Protein AF-X8CVF3-F1 (afdb_monomer_lite)

Foldseek 3Di:
DWLPQDVVLVLQLCLLVLLLLLLLQFQKDQAAAPVRQHGDIWSHPQLNQAQEQEEQDQPHNDHQFHDDFDFLFPSNTDGDGDGRRTDDFDQQLSVLLVPLLSVLSVVCSVCVVVVVHDRNQSAFPDRSVSSRQLGRDLLQPRWGAHPVGDTDTSLRSLVVSLVSSVSVCVVDDHDVSNVCSSVSSVVQSVCSVPPNCVCLQRGNRNVLVVVLVVCCVVVVDTSNDVVSNVSSVLCPPPDCVGHPVSVCVVVVSHDDPDDPVVVVCCVQAFDQQWCSNVVSVCCVPPVVQWPDDDSFWTWGHPPDPDIDIDTRNGTGCNGNVNVVVVVCVVVVVVVVVVPDPPPPDDDDDDDDDDDDDDDDDDDPDDDDDDPDDDDDDDDDDDDDDDDDDDDDDDDDDDDDDDDDDDDDDDDDDDDDDDDDDDDDDDDDDDDDDDDDDDDDDDDDDDDDDDD

InterPro domains:
  IPR004347 Pup ligase/deamidase [PF03136] (1-298)
  IPR004347 Pup ligase/deamidase [PTHR42307] (1-324)
  IPR022366 Pup deamidase [TIGR03688] (1-325)

Organism: NCBI:txid1299331

Secondary structure (DSSP, 8-state):
-BSSS-HHHHHHHHHHHHHHTHHHH---EEEETTT--EEEEES-SSGGGEEEEEES-SSSSEEEEE-----SS-TTTB---B--SSPP--SHHHHHHHHHHHHHHHHHHHTGGGGT---GGG-BSSHHHHHHHHHT-TTS--EEEBTTS-EEEHHHHHHHHHHHHHHHHTTSS--HHHHHHHHHHHHHHHHHHH-TTGGGGT-HHHHHHHHHHHHHHHHT--TT-HHHHHHHHHHT---TTT-HHHHHHTTT-S--SS-HHHHHHHHH---TTSHHHHHHHHHHHHGGGEEEE-SSEEEE--SSSS-EEEE--STTTTSHHHHHHHHHHHHHHHHHHHS-GGGS------------------------PPPP-PPPPP-------------PPPP--------------------------------------------------------

Sequence (451 aa):
MSRQTPFSAIIAGLTPFLVSRQVVTGSGRVGIGPSGDEPGFQLSQRSDYIEVEVGLETTLKRGIINTRDEPHADADRYRRLHVIIGDANLAETSTYLKLGTTSLVLDLIEEGPAHGIDLSDLALARPVHAVHAISRDPSLRAAVALADGRELTGLALQRVYLDRVAKLVDSRDPDPRAADIVETWAHVLDQLERDPMECAELLDWPAKLRLLEGFRQRENLSWSAPRLHLVDLQYSDVRLDKGLYNRLVARGSMKRLVSEHQVLEAVDSPPTDTRAYFRGECLRRFGADIAAASWDSVIFDLGGDSLVRIPTLEPLRAAKRTWERCWTRCTARRNWSNNSPASRRFGRGTSGLTGRVGKTNGRRGWTIERPFNKPRQRRRRRWLRSRPSVAAVAVTRTTSPAARPRAKSAGRSWPRRLTICSTRLMTFSRRTPRTSCGHTSKRAASDLAVL

pLDDT: mean 77.24, std 30.45, range [21.36, 98.88]

Radius of gyration: 35.7 Å; chains: 1; bounding box: 74×94×132 Å

Structure (mmCIF, N/CA/C/O backbone):
data_AF-X8CVF3-F1
#
_entry.id   AF-X8CVF3-F1
#
loop_
_atom_site.group_PDB
_atom_site.id
_atom_site.type_symbol
_atom_site.label_atom_id
_atom_site.label_alt_id
_atom_site.label_comp_id
_atom_site.label_asym_id
_atom_site.label_entity_id
_atom_site.label_seq_id
_atom_site.pdbx_PDB_ins_code
_atom_site.Cartn_x
_atom_site.Cartn_y
_atom_site.Cartn_z
_atom_site.occupancy
_atom_site.B_iso_or_equiv
_atom_site.auth_seq_id
_atom_site.auth_comp_id
_atom_site.auth_asym_id
_atom_site.auth_atom_id
_atom_site.pdbx_PDB_model_num
ATOM 1 N N . MET A 1 1 ? 2.777 9.695 -12.186 1.00 92.19 1 MET A N 1
ATOM 2 C CA . MET A 1 1 ? 3.671 10.692 -11.564 1.00 92.19 1 MET A CA 1
ATOM 3 C C . MET A 1 1 ? 4.509 11.387 -12.628 1.00 92.19 1 MET A C 1
ATOM 5 O O . MET A 1 1 ? 5.612 10.944 -12.970 1.00 92.19 1 MET A O 1
ATOM 9 N N . SER A 1 2 ? 3.954 12.470 -13.163 1.00 94.12 2 SER A N 1
ATOM 10 C CA . SER A 1 2 ? 4.645 13.452 -13.998 1.00 94.12 2 SER A CA 1
ATOM 11 C C . SER A 1 2 ? 5.754 14.157 -13.206 1.00 94.12 2 SER A C 1
ATOM 13 O O . SER A 1 2 ? 5.739 14.200 -11.973 1.00 94.12 2 SER A O 1
ATOM 15 N N . ARG A 1 3 ? 6.735 14.741 -13.902 1.00 94.38 3 ARG A N 1
ATOM 16 C CA . ARG A 1 3 ? 7.694 15.664 -13.273 1.00 94.38 3 ARG A CA 1
ATOM 17 C C . ARG A 1 3 ? 7.066 17.013 -12.909 1.00 94.38 3 ARG A C 1
ATOM 19 O O . ARG A 1 3 ? 7.565 17.675 -12.003 1.00 94.38 3 ARG A O 1
ATOM 26 N N . GLN A 1 4 ? 5.996 17.393 -13.609 1.00 95.56 4 GLN A N 1
ATOM 27 C CA . GLN A 1 4 ? 5.319 18.689 -13.483 1.00 95.56 4 GLN A CA 1
ATOM 28 C C . GLN A 1 4 ? 4.503 18.811 -12.186 1.00 95.56 4 GLN A C 1
ATOM 30 O O . GLN A 1 4 ? 4.324 19.915 -11.680 1.00 95.56 4 GLN A O 1
ATOM 35 N N . THR A 1 5 ? 4.055 17.685 -11.627 1.00 96.19 5 THR A N 1
ATOM 36 C CA . THR A 1 5 ? 3.242 17.610 -10.406 1.00 96.19 5 THR A CA 1
ATOM 37 C C . THR A 1 5 ? 4.000 18.185 -9.201 1.00 96.19 5 THR A C 1
ATOM 39 O O . THR A 1 5 ? 5.049 17.640 -8.826 1.00 96.19 5 THR A O 1
ATOM 42 N N . PRO A 1 6 ? 3.510 19.272 -8.569 1.00 95.62 6 PRO A N 1
ATOM 43 C CA . PRO A 1 6 ? 4.202 19.912 -7.455 1.00 95.62 6 PRO A CA 1
ATOM 44 C C . PRO A 1 6 ? 4.354 18.966 -6.263 1.00 95.62 6 PRO A C 1
ATOM 46 O O . PRO A 1 6 ? 3.380 18.399 -5.773 1.00 95.62 6 PRO A O 1
ATOM 49 N N . PHE A 1 7 ? 5.573 18.824 -5.736 1.00 95.56 7 PHE A N 1
ATOM 50 C CA . PHE A 1 7 ? 5.826 17.900 -4.621 1.00 95.56 7 PHE A CA 1
ATOM 51 C C . PHE A 1 7 ? 5.080 18.298 -3.330 1.00 95.56 7 PHE A C 1
ATOM 53 O O . PHE A 1 7 ? 4.770 17.439 -2.512 1.00 95.56 7 PHE A O 1
ATOM 60 N N . SER A 1 8 ? 4.722 19.576 -3.176 1.00 96.12 8 SER A N 1
ATOM 61 C CA . SER A 1 8 ? 3.827 20.068 -2.120 1.00 96.12 8 SER A CA 1
ATOM 62 C C . SER A 1 8 ? 2.408 19.498 -2.223 1.00 96.12 8 SER A C 1
ATOM 64 O O . SER A 1 8 ? 1.854 19.101 -1.202 1.00 96.12 8 SER A O 1
ATOM 66 N N . ALA A 1 9 ? 1.844 19.391 -3.432 1.00 96.38 9 ALA A N 1
ATOM 67 C CA . ALA A 1 9 ? 0.540 18.764 -3.656 1.00 96.38 9 ALA A CA 1
ATOM 68 C C . ALA A 1 9 ? 0.585 17.258 -3.347 1.00 96.38 9 ALA A C 1
ATOM 70 O O . ALA A 1 9 ? -0.350 16.723 -2.758 1.00 96.38 9 ALA A O 1
ATOM 71 N N . ILE A 1 10 ? 1.710 16.595 -3.650 1.00 96.56 10 ILE A N 1
ATOM 72 C CA . ILE A 1 10 ? 1.941 15.194 -3.266 1.00 96.56 10 ILE A CA 1
ATOM 73 C C . ILE A 1 10 ? 1.968 15.044 -1.739 1.00 96.56 10 ILE A C 1
ATOM 75 O O . ILE A 1 10 ? 1.309 14.151 -1.221 1.00 96.56 10 ILE A O 1
ATOM 79 N N . ILE A 1 11 ? 2.673 15.911 -1.002 1.00 97.19 11 ILE A N 1
ATOM 80 C CA . ILE A 1 11 ? 2.675 15.861 0.472 1.00 97.19 11 ILE A CA 1
ATOM 81 C C . ILE A 1 11 ? 1.259 16.087 1.023 1.00 97.19 11 ILE A C 1
ATOM 83 O O . ILE A 1 11 ? 0.765 15.258 1.783 1.00 97.19 11 ILE A O 1
ATOM 87 N N . ALA A 1 12 ? 0.589 17.168 0.610 1.00 96.50 12 ALA A N 1
ATOM 88 C CA . ALA A 1 12 ? -0.725 17.540 1.133 1.00 96.50 12 ALA A CA 1
ATOM 89 C C . ALA A 1 12 ? -1.803 16.484 0.833 1.00 96.50 12 ALA A C 1
ATOM 91 O O . ALA A 1 12 ? -2.503 16.043 1.741 1.00 96.50 12 ALA A O 1
ATOM 92 N N . GLY A 1 13 ? -1.908 16.041 -0.423 1.00 97.31 13 GLY A N 1
ATOM 93 C CA . GLY A 1 13 ? -2.938 15.097 -0.849 1.00 97.31 13 GLY A CA 1
ATOM 94 C C . GLY A 1 13 ? -2.682 13.650 -0.425 1.00 97.31 13 GLY A C 1
ATOM 95 O O . GLY A 1 13 ? -3.642 12.908 -0.226 1.00 97.31 13 GLY A O 1
ATOM 96 N N . LEU A 1 14 ? -1.419 13.229 -0.267 1.00 98.06 14 LEU A N 1
ATOM 97 C CA . LEU A 1 14 ? -1.074 11.823 -0.018 1.00 98.06 14 LEU A CA 1
ATOM 98 C C . LEU A 1 14 ? -0.807 11.495 1.459 1.00 98.06 14 LEU A C 1
ATOM 100 O O . LEU A 1 14 ? -0.996 10.343 1.852 1.00 98.06 14 LEU A O 1
ATOM 104 N N . THR A 1 15 ? -0.398 12.461 2.292 1.00 98.69 15 THR A N 1
ATOM 105 C CA . THR A 1 15 ? -0.160 12.219 3.728 1.00 98.69 15 THR A CA 1
ATOM 106 C C . THR A 1 15 ? -1.414 11.690 4.448 1.00 98.69 15 THR A C 1
ATOM 108 O O . THR A 1 15 ? -1.315 10.613 5.042 1.00 98.69 15 THR A O 1
ATOM 111 N N . PRO A 1 16 ? -2.603 12.331 4.383 1.00 98.69 16 PRO A N 1
ATOM 112 C CA . PRO A 1 16 ? -3.784 11.857 5.117 1.00 98.69 16 PRO A CA 1
ATOM 113 C C . PRO A 1 16 ? -4.285 10.497 4.618 1.00 98.69 16 PRO A C 1
ATOM 115 O O . PRO A 1 16 ? -4.683 9.640 5.414 1.00 98.69 16 PRO A O 1
ATOM 118 N N . PHE A 1 17 ? -4.180 10.255 3.310 1.00 98.88 17 PHE A N 1
ATOM 119 C CA . PHE A 1 17 ? -4.440 8.953 2.705 1.00 98.88 17 PHE A CA 1
ATOM 120 C C . PHE A 1 17 ? -3.503 7.869 3.251 1.00 98.88 17 PHE A C 1
ATOM 122 O O . PHE A 1 17 ? -3.977 6.862 3.765 1.00 98.88 17 PHE A O 1
ATOM 129 N N . LEU A 1 18 ? -2.179 8.058 3.202 1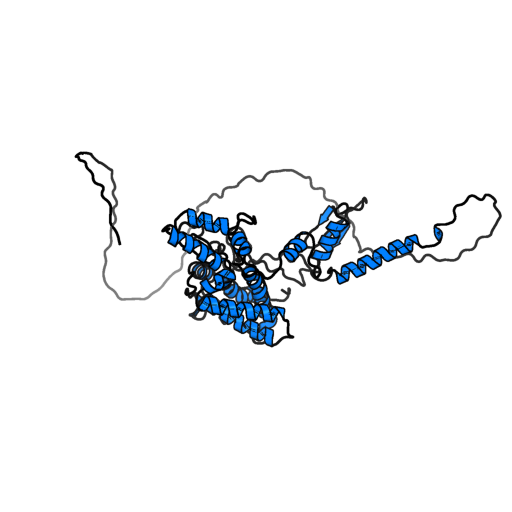.00 98.81 18 LEU A N 1
ATOM 130 C CA . LEU A 1 18 ? -1.218 7.043 3.662 1.00 98.81 18 LEU A CA 1
ATOM 131 C C . LEU A 1 18 ? -1.317 6.756 5.164 1.00 98.81 18 LEU A C 1
ATOM 133 O O . LEU A 1 18 ? -1.110 5.614 5.574 1.00 98.81 18 LEU A O 1
ATOM 137 N N . VAL A 1 19 ? -1.654 7.768 5.965 1.00 98.75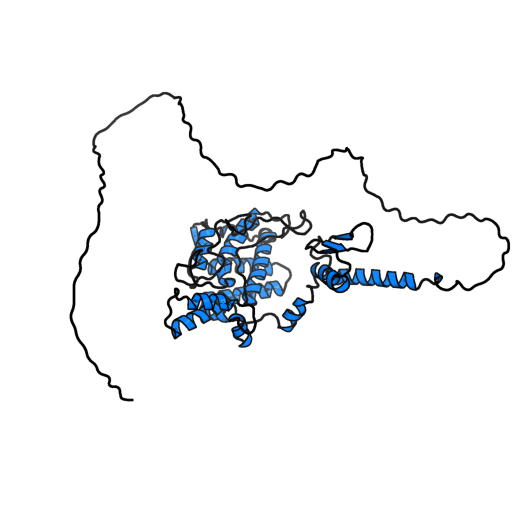 19 VAL A N 1
ATOM 138 C CA . VAL A 1 19 ? -1.904 7.645 7.408 1.00 98.75 19 VAL A CA 1
ATOM 139 C C . VAL A 1 19 ? -3.127 6.769 7.704 1.00 98.75 19 VAL A C 1
ATOM 141 O O . VAL A 1 19 ? -3.100 5.972 8.643 1.00 98.75 19 VAL A O 1
ATOM 144 N N . SER A 1 20 ? -4.190 6.893 6.904 1.00 98.81 20 SER A N 1
ATOM 145 C CA . SER A 1 20 ? -5.460 6.184 7.111 1.00 98.81 20 SER A CA 1
ATOM 146 C C . SER A 1 20 ? -5.536 4.822 6.407 1.00 98.81 20 SER A C 1
ATOM 148 O O . SER A 1 20 ? -6.120 3.892 6.959 1.00 98.81 20 SER A O 1
ATOM 150 N N . ARG A 1 21 ? -4.875 4.640 5.252 1.00 98.62 21 ARG A N 1
ATOM 151 C CA . ARG A 1 21 ? -4.921 3.415 4.419 1.00 98.62 21 ARG A CA 1
ATOM 152 C C . ARG A 1 21 ? -4.532 2.131 5.162 1.00 98.62 21 ARG A C 1
ATOM 154 O O . ARG A 1 21 ? -4.910 1.042 4.740 1.00 98.62 21 ARG A O 1
ATOM 161 N N . GLN A 1 22 ? -3.821 2.222 6.288 1.00 98.69 22 GLN A N 1
ATOM 162 C CA . GLN A 1 22 ? -3.508 1.066 7.138 1.00 98.69 22 GLN A CA 1
ATOM 163 C C . GLN A 1 22 ? -4.744 0.308 7.665 1.00 98.69 22 GLN A C 1
ATOM 165 O O . GLN A 1 22 ? -4.618 -0.886 7.919 1.00 98.69 22 GLN A O 1
ATOM 170 N N . VAL A 1 23 ? -5.937 0.924 7.731 1.00 98.81 23 VAL A N 1
ATOM 171 C CA . VAL A 1 23 ? -7.187 0.193 8.050 1.00 98.81 23 VAL A CA 1
ATOM 172 C C . VAL A 1 23 ? -7.545 -0.856 6.989 1.00 98.81 23 VAL A C 1
ATOM 174 O O . VAL A 1 23 ? -8.101 -1.898 7.319 1.00 98.81 23 VAL A O 1
ATOM 177 N N . VAL A 1 24 ? -7.145 -0.635 5.731 1.00 98.75 24 VAL A N 1
ATOM 178 C CA . VAL A 1 24 ? -7.314 -1.577 4.610 1.00 98.75 24 VAL A CA 1
ATOM 179 C C . VAL A 1 24 ? -6.050 -2.421 4.385 1.00 98.75 24 VAL A C 1
ATOM 181 O O . VAL A 1 24 ? -6.127 -3.611 4.092 1.00 98.75 24 VAL A O 1
ATOM 184 N N . THR A 1 25 ? -4.860 -1.819 4.493 1.00 98.62 25 THR A N 1
ATOM 185 C CA . THR A 1 25 ? -3.603 -2.432 4.013 1.00 98.62 25 THR A CA 1
ATOM 186 C C . THR A 1 25 ? -2.650 -2.893 5.116 1.00 98.62 25 THR A C 1
ATOM 188 O O . THR A 1 25 ? -1.525 -3.284 4.813 1.00 98.62 25 THR A O 1
ATOM 191 N N . GLY A 1 26 ? -3.048 -2.808 6.384 1.00 98.69 26 GLY A N 1
ATOM 192 C CA . GLY A 1 26 ? -2.262 -3.305 7.512 1.00 98.69 26 GLY A CA 1
ATOM 193 C C . GLY A 1 26 ? -2.071 -4.826 7.473 1.00 98.69 26 GLY A C 1
ATOM 194 O O . GLY A 1 26 ? -2.960 -5.559 7.037 1.00 98.69 26 GLY A O 1
ATOM 195 N N . SER A 1 27 ? -0.908 -5.304 7.918 1.00 98.50 27 SER A N 1
ATOM 196 C CA . SER A 1 27 ? -0.580 -6.737 8.004 1.00 98.50 27 SER A CA 1
ATOM 197 C C . SER A 1 27 ? -0.814 -7.353 9.388 1.00 98.50 27 SER A C 1
ATOM 199 O O . SER A 1 27 ? -0.724 -8.571 9.546 1.00 98.50 27 SER A O 1
ATOM 201 N N . GLY A 1 28 ? -1.120 -6.530 10.392 1.00 98.56 28 GLY A N 1
ATOM 202 C CA . GLY A 1 28 ? -1.278 -6.922 11.788 1.00 98.56 28 GLY A CA 1
ATOM 203 C C . GLY A 1 28 ? 0.055 -7.142 12.511 1.00 98.56 28 GLY A C 1
ATOM 204 O O . GLY A 1 28 ? 0.986 -7.727 11.951 1.00 98.56 28 GLY A O 1
ATOM 205 N N . ARG A 1 29 ? 0.143 -6.718 13.774 1.00 98.62 29 ARG A N 1
ATOM 206 C CA . ARG A 1 29 ? 1.309 -6.929 14.649 1.00 98.62 29 ARG A CA 1
ATOM 207 C C . ARG A 1 29 ? 0.885 -7.166 16.095 1.00 98.62 29 ARG A C 1
ATOM 209 O O . ARG A 1 29 ? 0.036 -6.439 16.604 1.00 98.62 29 ARG A O 1
ATOM 216 N N . VAL A 1 30 ? 1.525 -8.120 16.767 1.00 98.56 30 VAL A N 1
ATOM 217 C CA . VAL A 1 30 ? 1.449 -8.307 18.223 1.00 98.56 30 VAL A CA 1
ATOM 218 C C . VAL A 1 30 ? 2.568 -7.516 18.903 1.00 98.56 30 VAL A C 1
ATOM 220 O O . VAL A 1 30 ? 3.740 -7.622 18.530 1.00 98.56 30 VAL A O 1
ATOM 223 N N . GLY A 1 31 ? 2.201 -6.737 19.919 1.00 98.06 31 GLY A N 1
ATOM 224 C CA . GLY A 1 31 ? 3.084 -5.803 20.612 1.00 98.06 31 GLY A CA 1
ATOM 225 C C . GLY A 1 31 ? 2.980 -4.373 20.072 1.00 98.06 31 GLY A C 1
ATOM 226 O O . GLY A 1 31 ? 2.941 -4.130 18.860 1.00 98.06 31 GLY A O 1
ATOM 227 N N . ILE A 1 32 ? 2.945 -3.417 20.996 1.00 98.19 32 ILE A N 1
ATOM 228 C CA . ILE A 1 32 ? 2.812 -1.981 20.745 1.00 98.19 32 ILE A CA 1
ATOM 229 C C . ILE A 1 32 ? 4.138 -1.265 21.064 1.00 98.19 32 ILE A C 1
ATOM 231 O O . ILE A 1 32 ? 4.925 -1.697 21.910 1.00 98.19 32 ILE A O 1
ATOM 235 N N . GLY A 1 33 ? 4.421 -0.183 20.339 1.00 96.38 33 GLY A N 1
ATOM 236 C CA . GLY A 1 33 ? 5.667 0.575 20.418 1.00 96.38 33 GLY A CA 1
ATOM 237 C C . GLY A 1 33 ? 6.796 -0.010 19.550 1.00 96.38 33 GLY A C 1
ATOM 238 O O . GLY A 1 33 ? 6.682 -1.127 19.036 1.00 96.38 33 GLY A O 1
ATOM 239 N N . PRO A 1 34 ? 7.918 0.715 19.367 1.0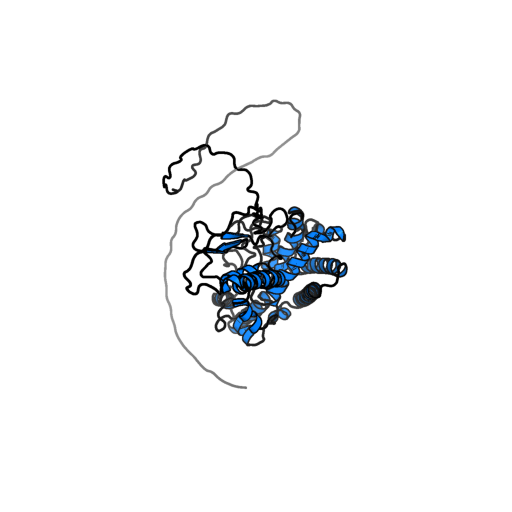0 94.38 34 PRO A N 1
ATOM 240 C CA . PRO A 1 34 ? 9.003 0.295 18.471 1.00 94.38 34 PRO A CA 1
ATOM 241 C C . PRO A 1 34 ? 9.677 -1.027 18.873 1.00 94.38 34 PRO A C 1
ATOM 243 O O . PRO A 1 34 ? 10.127 -1.778 18.010 1.00 94.38 34 PRO A O 1
ATOM 246 N N . SER A 1 35 ? 9.736 -1.335 20.169 1.00 94.75 35 SER A N 1
ATOM 247 C CA . SER A 1 35 ? 10.197 -2.627 20.694 1.00 94.75 35 SER A CA 1
ATOM 248 C C . SER A 1 35 ? 9.106 -3.702 20.648 1.00 94.75 35 SER A C 1
ATOM 250 O O . SER A 1 35 ? 9.391 -4.845 20.304 1.00 94.75 35 SER A O 1
ATOM 252 N N . GLY A 1 36 ? 7.848 -3.326 20.906 1.00 94.44 36 GLY A N 1
ATOM 253 C CA . GLY A 1 36 ? 6.715 -4.252 21.013 1.00 94.44 36 GLY A CA 1
ATOM 254 C C . GLY A 1 36 ? 6.428 -4.736 22.439 1.00 94.44 36 GLY A C 1
ATOM 255 O O . GLY A 1 36 ? 5.656 -5.676 22.594 1.00 94.44 36 GLY A O 1
ATOM 256 N N . ASP A 1 37 ? 7.040 -4.119 23.458 1.00 91.81 37 ASP A N 1
ATOM 257 C CA . ASP A 1 37 ? 6.921 -4.538 24.865 1.00 91.81 37 ASP A CA 1
ATOM 258 C C . ASP A 1 37 ? 5.531 -4.261 25.472 1.00 91.81 37 ASP A C 1
ATOM 260 O O . ASP A 1 37 ? 5.131 -4.910 26.439 1.00 91.81 37 ASP A O 1
ATOM 264 N N . GLU A 1 38 ? 4.792 -3.282 24.937 1.00 97.31 38 GLU A N 1
ATOM 265 C CA . GLU A 1 38 ? 3.451 -2.929 25.413 1.00 97.31 38 GLU A CA 1
ATOM 266 C C . GLU A 1 38 ? 2.420 -3.956 24.883 1.00 97.31 38 GLU A C 1
ATOM 268 O O . GLU A 1 38 ? 2.317 -4.138 23.664 1.00 97.31 38 GLU A O 1
ATOM 273 N N . PRO A 1 39 ? 1.654 -4.661 25.746 1.00 97.62 39 PRO A N 1
ATOM 274 C CA . PRO A 1 39 ? 0.801 -5.763 25.301 1.00 97.62 39 PRO A CA 1
ATOM 275 C C . PRO A 1 39 ? -0.428 -5.291 24.515 1.00 97.62 39 PRO A C 1
ATOM 277 O O . PRO A 1 39 ? -1.335 -4.676 25.070 1.00 97.62 39 PRO A O 1
ATOM 280 N N . GLY A 1 40 ? -0.514 -5.668 23.241 1.00 98.06 40 GLY A N 1
ATOM 281 C CA . GLY A 1 40 ? -1.687 -5.416 22.407 1.00 98.06 40 GLY A CA 1
ATOM 282 C C . GLY A 1 40 ? -1.552 -5.997 21.003 1.00 98.06 40 GLY A C 1
ATOM 283 O O . GLY A 1 40 ? -0.576 -6.683 20.691 1.00 98.06 40 GLY A O 1
ATOM 284 N N . PHE A 1 41 ? -2.525 -5.681 20.153 1.00 98.69 41 PHE A N 1
ATOM 285 C CA . PHE A 1 41 ? -2.477 -5.914 18.713 1.00 98.69 41 PHE A CA 1
ATOM 286 C C . PHE A 1 41 ? -2.731 -4.596 17.979 1.00 98.69 41 PHE A C 1
ATOM 288 O O . PHE A 1 41 ? -3.562 -3.802 18.414 1.00 98.69 41 PHE A O 1
ATOM 295 N N . GLN A 1 42 ? -2.031 -4.377 16.869 1.00 98.69 42 GLN A N 1
ATOM 296 C CA . GLN A 1 42 ? -2.179 -3.191 16.027 1.00 98.69 42 GLN A CA 1
ATOM 297 C C . GLN A 1 42 ? -2.268 -3.552 14.542 1.00 98.69 42 GLN A C 1
ATOM 299 O O . GLN A 1 42 ? -1.767 -4.592 14.114 1.00 98.69 42 GLN A O 1
ATOM 304 N N . LEU A 1 43 ? -2.877 -2.667 13.753 1.00 98.81 43 LEU A N 1
ATOM 305 C CA . LEU A 1 43 ? -3.138 -2.849 12.323 1.00 98.81 43 LEU A CA 1
ATOM 306 C C . LEU A 1 43 ? -1.858 -3.004 11.492 1.00 98.81 43 LEU A C 1
ATOM 308 O O . LEU A 1 43 ? -1.831 -3.778 10.537 1.00 98.81 43 LEU A O 1
ATOM 312 N N . SER A 1 44 ? -0.806 -2.255 11.830 1.00 98.56 44 SER A N 1
ATOM 313 C CA . SER A 1 44 ? 0.369 -2.056 10.979 1.00 98.56 44 SER A CA 1
ATOM 314 C C . SER A 1 44 ? 1.666 -2.476 11.668 1.00 98.56 44 SER A C 1
ATOM 316 O O . SER A 1 44 ? 1.929 -2.119 12.818 1.00 98.56 44 SER A O 1
ATOM 318 N N . GLN A 1 45 ? 2.522 -3.199 10.944 1.00 98.12 45 GLN A N 1
ATOM 319 C CA . GLN A 1 45 ? 3.884 -3.510 11.386 1.00 98.12 45 GLN A CA 1
ATOM 320 C C . GLN A 1 45 ? 4.823 -2.306 11.256 1.00 98.12 45 GLN A C 1
ATOM 322 O O . GLN A 1 45 ? 5.816 -2.217 11.978 1.00 98.12 45 GLN A O 1
ATOM 327 N N . ARG A 1 46 ? 4.545 -1.381 10.332 1.00 97.69 46 ARG A N 1
ATOM 328 C CA . ARG A 1 46 ? 5.428 -0.247 10.017 1.00 97.69 46 ARG A CA 1
ATOM 329 C C . ARG A 1 46 ? 5.159 1.007 10.843 1.00 97.69 46 ARG A C 1
ATOM 331 O O . ARG A 1 46 ? 6.071 1.823 10.973 1.00 97.69 46 ARG A O 1
ATOM 338 N N . SER A 1 47 ? 3.955 1.161 11.392 1.00 97.88 47 SER A N 1
ATOM 339 C CA . SER A 1 47 ? 3.469 2.439 11.930 1.00 97.88 47 SER A CA 1
ATOM 340 C C . SER A 1 47 ? 4.303 2.985 13.091 1.00 97.88 47 SER A C 1
ATOM 342 O O . SER A 1 47 ? 4.746 4.122 12.993 1.00 97.88 47 SER A O 1
ATOM 344 N N . ASP A 1 48 ? 4.620 2.186 14.119 1.00 98.00 48 ASP A N 1
ATOM 345 C CA . ASP A 1 48 ? 5.460 2.611 15.265 1.00 98.00 48 ASP A CA 1
ATOM 346 C C . ASP A 1 48 ? 6.910 3.006 14.901 1.00 98.00 48 ASP A C 1
ATOM 348 O O . ASP A 1 48 ? 7.662 3.471 15.756 1.00 98.00 48 ASP A O 1
ATOM 352 N N . TYR A 1 49 ? 7.332 2.803 13.649 1.00 97.06 49 TYR A N 1
ATOM 353 C CA . TYR A 1 49 ? 8.668 3.151 13.159 1.00 97.06 49 TYR A CA 1
ATOM 354 C C . TYR A 1 49 ? 8.695 4.436 12.317 1.00 97.06 49 TYR A C 1
ATOM 356 O O . TYR A 1 49 ? 9.729 4.721 11.701 1.00 97.06 49 TYR A O 1
ATOM 364 N N . ILE A 1 50 ? 7.579 5.172 12.256 1.00 97.75 50 ILE A N 1
ATOM 365 C CA . ILE A 1 50 ? 7.445 6.470 11.588 1.00 97.75 50 ILE A CA 1
ATOM 366 C C . ILE A 1 50 ? 7.696 7.589 12.605 1.00 97.75 50 ILE A C 1
ATOM 368 O O . ILE A 1 50 ? 7.092 7.644 13.670 1.00 97.75 50 ILE A O 1
ATOM 372 N N . GLU A 1 51 ? 8.612 8.495 12.273 1.00 96.69 51 GLU A N 1
ATOM 373 C CA . GLU A 1 51 ? 9.130 9.502 13.212 1.00 96.69 51 GLU A CA 1
ATOM 374 C C . GLU A 1 51 ? 8.880 10.937 12.730 1.00 96.69 51 GLU A C 1
ATOM 376 O O . GLU A 1 51 ? 8.820 11.863 13.538 1.00 96.69 51 GLU A O 1
ATOM 381 N N . VAL A 1 52 ? 8.747 11.136 11.414 1.00 97.12 52 VAL A N 1
ATOM 382 C CA . VAL A 1 52 ? 8.561 12.449 10.780 1.00 97.12 52 VAL A CA 1
ATOM 383 C C . VAL A 1 52 ? 7.509 12.368 9.675 1.00 97.12 52 VAL A C 1
ATOM 385 O O . VAL A 1 52 ? 7.176 11.293 9.182 1.00 97.12 52 VAL A O 1
ATOM 388 N N . GLU A 1 53 ? 6.980 13.513 9.253 1.00 95.81 53 GLU A N 1
ATOM 389 C CA . GLU A 1 53 ? 6.039 13.567 8.132 1.00 95.81 53 GLU A CA 1
ATOM 390 C C . GLU A 1 53 ? 6.754 13.365 6.785 1.00 95.81 53 GLU A C 1
ATOM 392 O O . GLU A 1 53 ? 6.379 12.499 5.996 1.00 95.81 53 GLU A O 1
ATOM 397 N N . VAL A 1 54 ? 7.841 14.107 6.555 1.00 96.00 54 VAL A N 1
ATOM 398 C CA . VAL A 1 54 ? 8.613 14.096 5.305 1.00 96.00 54 VAL A CA 1
ATOM 399 C C . VAL A 1 54 ? 10.090 13.852 5.620 1.00 96.00 54 VAL A C 1
ATOM 401 O O . VAL A 1 54 ? 10.662 14.539 6.464 1.00 96.00 54 VAL A O 1
ATOM 404 N N . GLY A 1 55 ? 10.730 12.894 4.943 1.00 92.12 55 GLY A N 1
ATOM 405 C CA . GLY A 1 55 ? 12.142 12.566 5.184 1.00 92.12 55 GLY A CA 1
ATOM 406 C C . GLY A 1 55 ? 12.815 11.814 4.034 1.00 92.12 55 GLY A C 1
ATOM 407 O O . GLY A 1 55 ? 12.157 11.139 3.252 1.00 92.12 55 GLY A O 1
ATOM 408 N N . LEU A 1 56 ? 14.143 11.915 3.918 1.00 90.62 56 LEU A N 1
ATOM 409 C CA . LEU A 1 56 ? 14.915 11.183 2.898 1.00 90.62 56 LEU A CA 1
ATOM 410 C C . LEU A 1 56 ? 15.312 9.770 3.361 1.00 90.62 56 LEU A C 1
ATOM 412 O O . LEU A 1 56 ? 15.471 8.856 2.548 1.00 90.62 56 LEU A O 1
ATOM 416 N N . GLU A 1 57 ? 15.469 9.585 4.670 1.00 88.81 57 GLU A N 1
ATOM 417 C CA . GLU A 1 57 ? 15.962 8.353 5.282 1.00 88.81 57 GLU A CA 1
ATOM 418 C C . GLU A 1 57 ? 14.906 7.230 5.297 1.00 88.81 57 GLU A C 1
ATOM 420 O O . GLU A 1 57 ? 13.695 7.464 5.284 1.00 88.81 57 GLU A O 1
ATOM 425 N N . THR A 1 58 ? 15.382 5.980 5.296 1.00 83.31 58 THR A N 1
ATOM 426 C CA . THR A 1 58 ? 14.544 4.762 5.284 1.00 83.31 58 THR A CA 1
ATOM 427 C C . THR A 1 58 ? 14.828 3.819 6.465 1.00 83.31 58 THR A C 1
ATOM 429 O O . THR A 1 58 ? 14.030 2.923 6.761 1.00 83.31 58 THR A O 1
ATOM 432 N N . THR A 1 59 ? 15.946 4.027 7.166 1.00 80.44 59 THR A N 1
ATOM 433 C CA . THR A 1 59 ? 16.462 3.200 8.273 1.00 80.44 59 THR A CA 1
ATOM 434 C C . THR A 1 59 ? 16.349 3.867 9.647 1.00 80.44 59 THR A C 1
ATOM 436 O O . THR A 1 59 ? 16.245 3.161 10.646 1.00 80.44 59 THR A O 1
ATOM 439 N N . LEU A 1 60 ? 16.325 5.198 9.686 1.00 82.81 60 LEU A N 1
ATOM 440 C CA . LEU A 1 60 ? 16.114 6.071 10.846 1.00 82.81 60 LEU A CA 1
ATOM 441 C C . LEU A 1 60 ? 15.188 7.214 10.398 1.00 82.81 60 LEU A C 1
ATOM 443 O O . LEU A 1 60 ? 15.047 7.417 9.189 1.00 82.81 60 LEU A O 1
ATOM 447 N N . LYS A 1 61 ? 14.569 7.951 11.330 1.00 87.62 61 LYS A N 1
ATOM 448 C CA . LYS A 1 61 ? 13.776 9.167 11.060 1.00 87.62 61 LYS A CA 1
ATOM 449 C C . LYS A 1 61 ? 12.806 9.010 9.887 1.00 87.62 61 LYS A C 1
ATOM 451 O O . LYS A 1 61 ? 12.778 9.828 8.966 1.00 87.62 61 LYS A O 1
ATOM 456 N N . ARG A 1 62 ? 12.059 7.902 9.871 1.00 94.31 62 ARG A N 1
ATOM 457 C CA . ARG A 1 62 ? 11.281 7.516 8.685 1.00 94.31 62 ARG A CA 1
ATOM 458 C C . ARG A 1 62 ? 10.121 8.480 8.470 1.00 94.31 62 ARG A C 1
ATOM 460 O O . ARG A 1 62 ? 9.347 8.730 9.394 1.00 94.31 62 ARG A O 1
ATOM 467 N N . GLY A 1 63 ? 10.022 8.985 7.243 1.00 95.62 63 GLY A N 1
ATOM 468 C CA . GLY A 1 63 ? 8.917 9.818 6.781 1.00 95.62 63 GLY A CA 1
ATOM 469 C C . GLY A 1 63 ? 7.682 9.005 6.392 1.00 95.62 63 GLY A C 1
ATOM 470 O O . GLY A 1 63 ? 7.810 7.887 5.887 1.00 95.62 63 GLY A O 1
ATOM 471 N N . ILE A 1 64 ? 6.500 9.608 6.546 1.00 97.62 64 ILE A N 1
ATOM 472 C CA . ILE A 1 64 ? 5.268 9.185 5.857 1.00 97.62 64 ILE A CA 1
ATOM 473 C C . ILE A 1 64 ? 5.494 9.302 4.340 1.00 97.62 64 ILE A C 1
ATOM 475 O O . ILE A 1 64 ? 5.297 8.341 3.592 1.00 97.62 64 ILE A O 1
ATOM 479 N N . ILE A 1 65 ? 6.003 10.461 3.910 1.00 97.44 65 ILE A N 1
ATOM 480 C CA . ILE A 1 65 ? 6.459 10.744 2.548 1.00 97.44 65 ILE A CA 1
ATOM 481 C C . ILE A 1 65 ? 7.987 10.622 2.496 1.00 97.44 65 ILE A C 1
ATOM 483 O O . ILE A 1 65 ? 8.693 11.299 3.251 1.00 97.44 65 ILE A O 1
ATOM 487 N N . ASN A 1 66 ? 8.515 9.796 1.583 1.00 96.06 66 ASN A N 1
ATOM 488 C CA . ASN A 1 66 ? 9.957 9.720 1.344 1.00 96.06 66 ASN A CA 1
ATOM 489 C C . ASN A 1 66 ? 10.385 10.563 0.129 1.00 96.06 66 ASN A C 1
ATOM 491 O O . ASN A 1 66 ? 9.758 10.519 -0.929 1.00 96.06 66 ASN A O 1
ATOM 495 N N . THR A 1 67 ? 11.469 11.329 0.275 1.00 91.56 67 THR A N 1
ATOM 496 C CA . THR A 1 67 ? 11.916 12.329 -0.718 1.00 91.56 67 THR A CA 1
ATOM 497 C C . THR A 1 67 ? 12.975 11.834 -1.713 1.00 91.56 67 THR A C 1
ATOM 499 O O . THR A 1 67 ? 13.548 12.637 -2.450 1.00 91.56 67 THR A O 1
ATOM 502 N N . ARG A 1 68 ? 13.252 10.522 -1.774 1.00 93.50 68 ARG A N 1
ATOM 503 C CA . ARG A 1 68 ? 14.227 9.916 -2.702 1.00 93.50 68 ARG A CA 1
ATOM 504 C C . ARG A 1 68 ? 13.846 10.150 -4.170 1.00 93.50 68 ARG A C 1
ATOM 506 O O . ARG A 1 68 ? 12.961 9.486 -4.703 1.00 93.50 68 ARG A O 1
ATOM 513 N N . ASP A 1 69 ? 14.581 11.029 -4.847 1.00 92.12 69 ASP A N 1
ATOM 514 C CA . ASP A 1 69 ? 14.362 11.378 -6.257 1.00 92.12 69 ASP A CA 1
ATOM 515 C C . ASP A 1 69 ? 15.290 10.593 -7.202 1.00 92.12 69 ASP A C 1
ATOM 517 O O . ASP A 1 69 ? 16.222 11.118 -7.806 1.00 92.12 69 ASP A O 1
ATOM 521 N N . GLU A 1 70 ? 15.045 9.286 -7.302 1.00 92.81 70 GLU A N 1
ATOM 522 C CA . GLU A 1 70 ? 15.777 8.365 -8.181 1.00 92.81 70 GLU A CA 1
ATOM 523 C C . GLU A 1 70 ? 14.802 7.774 -9.219 1.00 92.81 70 GLU A C 1
ATOM 525 O O . GLU A 1 70 ? 14.265 6.684 -8.989 1.00 92.81 70 GLU A O 1
ATOM 530 N N . PRO A 1 71 ? 14.512 8.457 -10.344 1.00 93.56 71 PRO A N 1
ATOM 531 C CA . PRO A 1 71 ? 13.430 8.060 -11.253 1.00 93.56 71 PRO A CA 1
ATOM 532 C C . PRO A 1 71 ? 13.698 6.763 -12.035 1.00 93.56 71 PRO A C 1
ATOM 534 O O . PRO A 1 71 ? 12.753 6.107 -12.470 1.00 93.56 71 PRO A O 1
ATOM 537 N N . HIS A 1 72 ? 14.969 6.385 -12.235 1.00 95.75 72 HIS A N 1
ATOM 538 C CA . HIS A 1 72 ? 15.397 5.326 -13.170 1.00 95.75 72 HIS A CA 1
ATOM 539 C C . HIS A 1 72 ? 14.783 5.467 -14.579 1.00 95.75 72 HIS A C 1
ATOM 541 O O . HIS A 1 72 ? 14.534 4.474 -15.262 1.00 95.75 72 HIS A O 1
ATOM 547 N N . ALA A 1 73 ? 14.497 6.693 -15.000 1.00 95.69 73 ALA A N 1
ATOM 548 C CA . ALA A 1 73 ? 13.873 7.054 -16.265 1.00 95.69 73 ALA A CA 1
ATOM 549 C C . ALA A 1 73 ? 14.384 8.443 -16.679 1.00 95.69 73 ALA A C 1
ATOM 551 O O . ALA A 1 73 ? 15.286 8.979 -16.031 1.00 95.69 73 ALA A O 1
ATOM 552 N N . ASP A 1 74 ? 13.812 9.027 -17.730 1.00 94.62 74 ASP A N 1
ATOM 553 C CA . ASP A 1 74 ? 13.981 10.453 -18.018 1.00 94.62 74 ASP A CA 1
ATOM 554 C C . ASP A 1 74 ? 13.541 11.294 -16.798 1.00 94.62 74 ASP A C 1
ATOM 556 O O . ASP A 1 74 ? 12.389 11.222 -16.359 1.00 94.62 74 ASP A O 1
ATOM 560 N N . ALA A 1 75 ? 14.486 12.042 -16.222 1.00 93.88 75 ALA A N 1
ATOM 561 C CA . ALA A 1 75 ? 14.297 12.795 -14.985 1.00 93.88 75 ALA A CA 1
ATOM 562 C C . ALA A 1 75 ? 13.569 14.132 -15.188 1.00 93.88 75 ALA A C 1
ATOM 564 O O . ALA A 1 75 ? 13.008 14.652 -14.225 1.00 93.88 75 ALA A O 1
ATOM 565 N N . ASP A 1 76 ? 13.533 14.659 -16.414 1.00 94.06 76 ASP A N 1
ATOM 566 C CA . ASP A 1 76 ? 12.800 15.884 -16.748 1.00 94.06 76 ASP A CA 1
ATOM 567 C C . ASP A 1 76 ? 11.319 15.580 -17.026 1.00 94.06 76 ASP A C 1
ATOM 569 O O . ASP A 1 76 ? 10.462 16.457 -16.920 1.00 94.06 76 ASP A O 1
ATOM 573 N N . ARG A 1 77 ? 10.997 14.313 -17.329 1.00 94.81 77 ARG A N 1
ATOM 574 C CA . ARG A 1 77 ? 9.635 13.841 -17.630 1.00 94.81 77 ARG A CA 1
ATOM 575 C C . ARG A 1 77 ? 8.957 13.094 -16.482 1.00 94.81 77 ARG A C 1
ATOM 577 O O . ARG A 1 77 ? 7.744 13.225 -16.320 1.00 94.81 77 ARG A O 1
ATOM 584 N N . TYR A 1 78 ? 9.703 12.337 -15.674 1.00 96.50 78 TYR A N 1
ATOM 585 C CA . TYR A 1 78 ? 9.127 11.408 -14.694 1.00 96.50 78 TYR A CA 1
ATOM 586 C C . TYR A 1 78 ? 9.657 11.590 -13.264 1.00 96.50 78 TYR A C 1
ATOM 588 O O . TYR A 1 78 ? 10.820 11.925 -13.028 1.00 96.50 78 TYR A O 1
ATOM 596 N N . ARG A 1 79 ? 8.809 11.267 -12.281 1.00 95.75 79 ARG A N 1
ATOM 597 C CA . ARG A 1 79 ? 9.195 11.090 -10.873 1.00 95.75 79 ARG A CA 1
ATOM 598 C C . ARG A 1 79 ? 8.829 9.677 -10.415 1.00 95.75 79 ARG A C 1
ATOM 600 O O . ARG A 1 79 ? 7.665 9.291 -10.480 1.00 95.75 79 ARG A O 1
ATOM 607 N N . ARG A 1 80 ? 9.796 8.915 -9.889 1.00 96.75 80 ARG A N 1
ATOM 608 C CA . ARG A 1 80 ? 9.497 7.697 -9.114 1.00 96.75 80 ARG A CA 1
ATOM 609 C C . ARG A 1 80 ? 9.246 8.110 -7.669 1.00 96.75 80 ARG A C 1
ATOM 611 O O . ARG A 1 80 ? 10.199 8.311 -6.924 1.00 96.75 80 ARG A O 1
ATOM 618 N N . LEU A 1 81 ? 7.980 8.244 -7.284 1.00 96.38 81 LEU A N 1
ATOM 619 C CA . LEU A 1 81 ? 7.623 8.421 -5.879 1.00 96.38 81 LEU A CA 1
ATOM 620 C C . LEU A 1 81 ? 8.045 7.175 -5.082 1.00 96.38 81 LEU A C 1
ATOM 622 O O . LEU A 1 81 ? 7.821 6.045 -5.519 1.00 96.38 81 LEU A O 1
ATOM 626 N N . HIS A 1 82 ? 8.673 7.381 -3.926 1.00 96.88 82 HIS A N 1
ATOM 627 C CA . HIS A 1 82 ? 9.123 6.312 -3.040 1.00 96.88 82 HIS A CA 1
ATOM 628 C C . HIS A 1 82 ? 8.249 6.315 -1.780 1.00 96.88 82 HIS A C 1
ATOM 630 O O . HIS A 1 82 ? 8.158 7.327 -1.091 1.00 96.88 82 HIS A O 1
ATOM 636 N N . VAL A 1 83 ? 7.583 5.198 -1.482 1.00 97.12 83 VAL A N 1
ATOM 637 C CA . VAL A 1 83 ? 6.647 5.078 -0.350 1.00 97.12 83 VAL A CA 1
ATOM 638 C C . VAL A 1 83 ? 7.120 3.945 0.555 1.00 97.12 83 VAL A C 1
ATOM 640 O O . VAL A 1 83 ? 7.286 2.820 0.093 1.00 97.12 83 VAL A O 1
ATOM 643 N N . ILE A 1 84 ? 7.357 4.249 1.836 1.00 97.00 84 ILE A N 1
ATOM 644 C CA . ILE A 1 84 ? 8.031 3.339 2.788 1.00 97.00 84 ILE A CA 1
ATOM 645 C C . ILE A 1 84 ? 7.192 2.981 4.027 1.00 97.00 84 ILE A C 1
ATOM 647 O O . ILE A 1 84 ? 7.647 2.204 4.870 1.00 97.00 84 ILE A O 1
ATOM 651 N N . ILE A 1 85 ? 5.995 3.560 4.148 1.00 97.62 85 ILE A N 1
ATOM 652 C CA . ILE A 1 85 ? 5.075 3.391 5.285 1.00 97.62 85 ILE A CA 1
ATOM 653 C C . ILE A 1 85 ? 4.188 2.140 5.176 1.00 97.62 85 ILE A C 1
ATOM 655 O O . ILE A 1 85 ? 3.703 1.650 6.185 1.00 97.62 85 ILE A O 1
ATOM 659 N N . GLY A 1 86 ? 3.982 1.597 3.972 1.00 97.62 86 GLY A N 1
ATOM 660 C CA . GLY A 1 86 ? 3.156 0.401 3.780 1.00 97.62 86 GLY A CA 1
ATOM 661 C C . GLY A 1 86 ? 3.838 -0.885 4.253 1.00 97.62 86 GLY A C 1
ATOM 662 O O . GLY A 1 86 ? 5.026 -1.086 3.999 1.00 97.62 86 GLY A O 1
ATOM 663 N N . ASP A 1 87 ? 3.061 -1.766 4.880 1.00 98.62 87 ASP A N 1
ATOM 664 C CA . ASP A 1 87 ? 3.470 -3.121 5.256 1.00 98.62 87 ASP A CA 1
ATOM 665 C C . ASP A 1 87 ? 3.762 -4.014 4.030 1.00 98.62 87 ASP A C 1
ATOM 667 O O . ASP A 1 87 ? 3.342 -3.738 2.896 1.00 98.62 87 ASP A O 1
ATOM 671 N N . ALA A 1 88 ? 4.446 -5.136 4.269 1.00 98.50 88 ALA A N 1
ATOM 672 C CA . ALA A 1 88 ? 4.370 -6.293 3.382 1.00 98.50 88 ALA A CA 1
ATOM 673 C C . ALA A 1 88 ? 3.015 -6.989 3.594 1.00 98.50 88 ALA A C 1
ATOM 675 O O . ALA A 1 88 ? 2.592 -7.172 4.731 1.00 98.50 88 ALA A O 1
ATOM 676 N N . ASN A 1 89 ? 2.341 -7.367 2.509 1.00 98.69 89 ASN A N 1
ATOM 677 C CA . ASN A 1 89 ? 1.056 -8.066 2.560 1.00 98.69 89 ASN A CA 1
ATOM 678 C C . ASN A 1 89 ? 1.200 -9.445 1.919 1.00 98.69 89 ASN A C 1
ATOM 680 O O . ASN A 1 89 ? 2.034 -9.621 1.028 1.00 98.69 89 ASN A O 1
ATOM 684 N N . LEU A 1 90 ? 0.387 -10.393 2.374 1.00 98.25 90 LEU A N 1
ATOM 685 C CA . LEU A 1 90 ? 0.280 -11.738 1.809 1.00 98.25 90 LEU A CA 1
ATOM 686 C C . LEU A 1 90 ? -1.078 -11.903 1.130 1.00 98.25 90 LEU A C 1
ATOM 688 O O . LEU A 1 90 ? -1.139 -12.401 0.008 1.00 98.25 90 LEU A O 1
ATOM 692 N N . ALA A 1 91 ? -2.139 -11.405 1.775 1.00 98.38 91 ALA A N 1
ATOM 693 C CA . ALA A 1 91 ? -3.470 -11.313 1.198 1.00 98.38 91 ALA A CA 1
ATOM 694 C C . ALA A 1 91 ? -3.437 -10.542 -0.134 1.00 98.38 91 ALA A C 1
ATOM 696 O O . ALA A 1 91 ? -3.013 -9.379 -0.209 1.00 98.38 91 ALA A O 1
ATOM 697 N N . GLU A 1 92 ? -3.896 -11.203 -1.199 1.00 98.62 92 GLU A N 1
ATOM 698 C CA . GLU A 1 92 ? -3.843 -10.666 -2.561 1.00 98.62 92 GLU A CA 1
ATOM 699 C C . GLU A 1 92 ? -4.685 -9.382 -2.671 1.00 98.62 92 GLU A C 1
ATOM 701 O O . GLU A 1 92 ? -4.209 -8.386 -3.218 1.00 98.62 92 GLU A O 1
ATOM 706 N N . THR A 1 93 ? -5.863 -9.338 -2.033 1.00 98.69 93 THR A N 1
ATOM 707 C CA . THR A 1 93 ? -6.726 -8.143 -1.967 1.00 98.69 93 THR A CA 1
ATOM 708 C C . THR A 1 93 ? -6.092 -6.987 -1.184 1.00 98.69 93 THR A C 1
ATOM 710 O O . THR A 1 93 ? -6.153 -5.849 -1.649 1.00 98.69 93 THR A O 1
ATOM 713 N N . SER A 1 94 ? -5.403 -7.234 -0.057 1.00 98.56 94 SER A N 1
ATOM 714 C CA . SER A 1 94 ? -4.641 -6.172 0.631 1.00 98.56 94 SER A CA 1
ATOM 715 C C . SER A 1 94 ? -3.536 -5.596 -0.259 1.00 98.56 94 SER A C 1
ATOM 717 O O . SER A 1 94 ? -3.333 -4.382 -0.268 1.00 98.56 94 SER A O 1
ATOM 719 N N . THR A 1 95 ? -2.836 -6.428 -1.038 1.00 98.75 95 THR A N 1
ATOM 720 C CA . THR A 1 95 ? -1.818 -5.953 -1.993 1.00 98.75 95 THR A CA 1
ATOM 721 C C . THR A 1 95 ? -2.440 -5.172 -3.150 1.00 98.75 95 THR A C 1
ATOM 723 O O . THR A 1 95 ? -1.931 -4.106 -3.507 1.00 98.75 95 THR A O 1
ATOM 726 N N . TYR A 1 96 ? -3.551 -5.665 -3.699 1.00 98.81 96 TYR A N 1
ATOM 727 C CA . TYR A 1 96 ? -4.283 -5.031 -4.790 1.00 98.81 96 TYR A CA 1
ATOM 728 C C . TYR A 1 96 ? -4.804 -3.652 -4.390 1.00 98.81 96 TYR A C 1
ATOM 730 O O . TYR A 1 96 ? -4.418 -2.660 -5.008 1.00 98.81 96 TYR A O 1
ATOM 738 N N . LEU A 1 97 ? -5.556 -3.554 -3.288 1.00 98.88 97 LEU A N 1
ATOM 739 C CA . LEU A 1 97 ? -6.042 -2.273 -2.777 1.00 98.88 97 LEU A CA 1
ATOM 740 C C . LEU A 1 97 ? -4.883 -1.338 -2.412 1.00 98.88 97 LEU A C 1
ATOM 742 O O . LEU A 1 97 ? -4.936 -0.160 -2.757 1.00 98.88 97 LEU A O 1
ATOM 746 N N . LYS A 1 98 ? -3.789 -1.836 -1.815 1.00 98.81 98 LYS A N 1
ATOM 747 C CA . LYS A 1 98 ? -2.601 -1.020 -1.498 1.00 98.81 98 LYS A CA 1
ATOM 748 C C . LYS A 1 98 ? -1.991 -0.333 -2.717 1.00 98.81 98 LYS A C 1
ATOM 750 O O . LYS A 1 98 ? -1.512 0.792 -2.574 1.00 98.81 98 LYS A O 1
ATOM 755 N N . LEU A 1 99 ? -1.989 -0.967 -3.887 1.00 98.75 99 LEU A N 1
ATOM 756 C CA . LEU A 1 99 ? -1.461 -0.364 -5.114 1.00 98.75 99 LEU A CA 1
ATOM 757 C C . LEU A 1 99 ? -2.535 0.417 -5.882 1.00 98.75 99 LEU A C 1
ATOM 759 O O . LEU A 1 99 ? -2.292 1.568 -6.240 1.00 98.75 99 LEU A O 1
ATOM 763 N N . GLY A 1 100 ? -3.717 -0.169 -6.078 1.00 98.69 100 GLY A N 1
ATOM 764 C CA . GLY A 1 100 ? -4.817 0.406 -6.851 1.00 98.69 100 GLY A CA 1
ATOM 765 C C . GLY A 1 100 ? -5.345 1.715 -6.268 1.00 98.69 100 GLY A C 1
ATOM 766 O O . GLY A 1 100 ? -5.294 2.744 -6.939 1.00 98.69 100 GLY A O 1
ATOM 767 N N . THR A 1 101 ? -5.763 1.711 -4.997 1.00 98.88 101 THR A N 1
ATOM 768 C CA . THR A 1 101 ? -6.281 2.923 -4.327 1.00 98.88 101 THR A CA 1
ATOM 769 C C . THR A 1 101 ? -5.226 4.031 -4.283 1.00 98.88 101 THR A C 1
ATOM 771 O O . THR A 1 101 ? -5.533 5.193 -4.525 1.00 98.88 101 THR A O 1
ATOM 774 N N . THR A 1 102 ? -3.949 3.672 -4.087 1.00 98.81 102 THR A N 1
ATOM 775 C CA . THR A 1 102 ? -2.837 4.631 -4.155 1.00 98.81 102 THR A CA 1
ATOM 776 C C . THR A 1 102 ? -2.687 5.221 -5.554 1.00 98.81 102 THR A C 1
ATOM 778 O O . THR A 1 102 ? -2.465 6.419 -5.659 1.00 98.81 102 THR A O 1
ATOM 781 N N . SER A 1 103 ? -2.821 4.428 -6.622 1.00 98.50 103 SER A N 1
ATOM 782 C CA . SER A 1 103 ? -2.766 4.953 -7.992 1.00 98.50 103 SER A CA 1
ATOM 783 C C . SER A 1 103 ? -3.881 5.968 -8.236 1.00 98.50 103 SER A C 1
ATOM 785 O O . SER A 1 103 ? -3.596 7.069 -8.684 1.00 98.50 103 SER A O 1
ATOM 787 N N . LEU A 1 104 ? -5.121 5.652 -7.852 1.00 98.62 104 LEU A N 1
ATOM 788 C CA . LEU A 1 104 ? -6.262 6.555 -8.037 1.00 98.62 104 LEU A CA 1
ATOM 789 C C . LEU A 1 104 ? -6.181 7.826 -7.163 1.00 98.62 104 LEU A C 1
ATOM 791 O O . LEU A 1 104 ? -6.646 8.888 -7.571 1.00 98.62 104 LEU A O 1
ATOM 795 N N . VAL A 1 105 ? -5.538 7.764 -5.992 1.00 98.69 105 VAL A N 1
ATOM 796 C CA . VAL A 1 105 ? -5.243 8.963 -5.182 1.00 98.69 105 VAL A CA 1
ATOM 797 C C . VAL A 1 105 ? -4.066 9.772 -5.744 1.00 98.69 105 VAL A C 1
ATOM 799 O O . VAL A 1 105 ? -4.049 10.991 -5.598 1.00 98.69 105 VAL A O 1
ATOM 802 N N . LEU A 1 106 ? -3.104 9.152 -6.437 1.00 98.38 106 LEU A N 1
ATOM 803 C CA . LEU A 1 106 ? -2.111 9.906 -7.208 1.00 98.38 106 LEU A CA 1
ATOM 804 C C . LEU A 1 106 ? -2.765 10.602 -8.408 1.00 98.38 106 LEU A C 1
ATOM 806 O O . LEU A 1 106 ? -2.479 11.773 -8.624 1.00 98.38 106 LEU A O 1
ATOM 810 N N . ASP A 1 107 ? -3.685 9.946 -9.112 1.00 97.56 107 ASP A N 1
ATOM 811 C CA . ASP A 1 107 ? -4.482 10.552 -10.185 1.00 97.56 107 ASP A CA 1
ATOM 812 C C . ASP A 1 107 ? -5.289 11.769 -9.683 1.00 97.56 107 ASP A C 1
ATOM 814 O O . ASP A 1 107 ? -5.263 12.823 -10.315 1.00 97.56 107 ASP A O 1
ATOM 818 N N . LEU A 1 108 ? -5.908 11.689 -8.494 1.00 97.44 108 LEU A N 1
ATOM 819 C CA . LEU A 1 108 ? -6.523 12.854 -7.833 1.00 97.44 108 LEU A CA 1
ATOM 820 C C . LEU A 1 108 ? -5.542 14.012 -7.594 1.00 97.44 108 LEU A C 1
ATOM 822 O O . LEU A 1 108 ? -5.945 15.170 -7.653 1.00 97.44 108 LEU A O 1
ATOM 826 N N . ILE A 1 109 ? -4.269 13.725 -7.323 1.00 97.94 109 ILE A N 1
ATOM 827 C CA . ILE A 1 109 ? -3.236 14.743 -7.082 1.00 97.94 109 ILE A CA 1
ATOM 828 C C . ILE A 1 109 ? -2.686 15.319 -8.400 1.00 97.94 109 ILE A C 1
ATOM 830 O O . ILE A 1 109 ? -2.280 16.482 -8.422 1.00 97.94 109 ILE A O 1
ATOM 834 N N . GLU A 1 110 ? -2.651 14.541 -9.489 1.00 96.56 110 GLU A N 1
ATOM 835 C CA . GLU A 1 110 ? -2.162 15.010 -10.797 1.00 96.56 110 GLU A CA 1
ATOM 836 C C . GLU A 1 110 ? -3.258 15.725 -11.622 1.00 96.56 110 GLU A C 1
ATOM 838 O O . GLU A 1 110 ? -2.935 16.672 -12.337 1.00 96.56 110 GLU A O 1
ATOM 843 N N . GLU A 1 111 ? -4.533 15.324 -11.506 1.00 95.62 111 GLU A N 1
ATOM 844 C CA . GLU A 1 111 ? -5.646 15.812 -12.351 1.00 95.62 111 GLU A CA 1
ATOM 845 C C . GLU A 1 111 ? -6.848 16.391 -11.580 1.00 95.62 111 GLU A C 1
ATOM 847 O O . GLU A 1 111 ? -7.528 17.279 -12.099 1.00 95.62 111 GLU A O 1
ATOM 852 N N . GLY A 1 112 ? -7.103 15.960 -10.338 1.00 95.38 112 GLY A N 1
ATOM 853 C CA . GLY A 1 112 ? -8.272 16.370 -9.538 1.00 95.38 112 GLY A CA 1
ATOM 854 C C . GLY A 1 112 ? -8.553 17.884 -9.486 1.00 95.38 112 GLY A C 1
ATOM 855 O O . GLY A 1 112 ? -9.712 18.267 -9.669 1.00 95.38 112 GLY A O 1
ATOM 856 N N . PRO A 1 113 ? -7.542 18.772 -9.355 1.00 94.88 113 PRO A N 1
ATOM 857 C CA . PRO A 1 113 ? -7.748 20.221 -9.388 1.00 94.88 113 PRO A CA 1
ATOM 858 C C . PRO A 1 113 ? -8.388 20.754 -10.680 1.00 94.88 113 PRO A C 1
ATOM 860 O O . PRO A 1 113 ? -9.124 21.736 -10.626 1.00 94.88 113 PRO A O 1
ATOM 863 N N . ALA A 1 114 ? -8.164 20.110 -11.833 1.00 93.81 114 ALA A N 1
ATOM 864 C CA . ALA A 1 114 ? -8.812 20.484 -13.095 1.00 93.81 114 ALA A CA 1
ATOM 865 C C . ALA A 1 114 ? -10.299 20.075 -13.140 1.00 93.81 114 ALA A C 1
ATOM 867 O O . ALA A 1 114 ? -11.084 20.684 -13.862 1.00 93.81 114 ALA A O 1
ATOM 868 N N . HIS A 1 115 ? -10.688 19.092 -12.323 1.00 94.25 115 HIS A N 1
ATOM 869 C CA . HIS A 1 115 ? -12.063 18.619 -12.137 1.00 94.25 115 HIS A CA 1
ATOM 870 C C . HIS A 1 115 ? -12.743 19.278 -10.913 1.00 94.25 115 HIS A C 1
ATOM 872 O O . HIS A 1 115 ? -13.828 18.868 -10.506 1.00 94.25 115 HIS A O 1
ATOM 878 N N . GLY A 1 116 ? -12.113 20.293 -10.301 1.00 94.31 116 GLY A N 1
ATOM 879 C CA . GLY A 1 116 ? -12.626 20.983 -9.110 1.00 94.31 116 GLY A CA 1
ATOM 880 C C . GLY A 1 116 ? -12.545 20.171 -7.809 1.00 94.31 116 GLY A C 1
ATOM 881 O O . GLY A 1 116 ? -13.182 20.536 -6.823 1.00 94.31 116 GLY A O 1
ATOM 882 N N . ILE A 1 117 ? -11.779 19.076 -7.791 1.00 95.81 117 ILE A N 1
ATOM 883 C CA . ILE A 1 117 ? -11.623 18.195 -6.631 1.00 95.81 117 ILE A CA 1
ATOM 884 C C . ILE A 1 117 ? -10.385 18.624 -5.836 1.00 95.81 117 ILE A C 1
ATOM 886 O O . ILE A 1 117 ? -9.251 18.419 -6.267 1.00 95.81 117 ILE A O 1
ATOM 890 N N . ASP A 1 118 ? -10.611 19.206 -4.659 1.00 92.94 118 ASP A N 1
ATOM 891 C CA . ASP A 1 118 ? -9.558 19.544 -3.696 1.00 92.94 118 ASP A CA 1
ATOM 892 C C . ASP A 1 118 ? -9.289 18.386 -2.708 1.00 92.94 118 ASP A C 1
ATOM 894 O O . ASP A 1 118 ? -10.110 17.481 -2.532 1.00 92.94 118 ASP A O 1
ATOM 898 N N . LEU A 1 119 ? -8.128 18.422 -2.051 1.00 96.50 119 LEU A N 1
ATOM 899 C CA . LEU A 1 119 ? -7.708 17.560 -0.940 1.00 96.50 119 LEU A CA 1
ATOM 900 C C . LEU A 1 119 ? -7.198 18.362 0.278 1.00 96.50 119 LEU A C 1
ATOM 902 O O . LEU A 1 119 ? -6.859 17.756 1.294 1.00 96.50 119 LEU A O 1
ATOM 906 N N . SER A 1 120 ? -7.124 19.699 0.204 1.00 94.44 120 SER A N 1
ATOM 907 C CA . SER A 1 120 ? -6.510 20.537 1.247 1.00 94.44 120 SER A CA 1
ATOM 908 C C . SER A 1 120 ? -7.227 20.470 2.601 1.00 94.44 120 SER A C 1
ATOM 910 O O . SER A 1 120 ? -6.574 20.525 3.644 1.00 94.44 120 SER A O 1
ATOM 912 N N . ASP A 1 121 ? -8.544 20.250 2.598 1.00 96.69 121 ASP A N 1
ATOM 913 C CA . ASP A 1 121 ? -9.364 20.115 3.806 1.00 96.69 121 ASP A CA 1
ATOM 914 C C . ASP A 1 121 ? -9.043 18.852 4.627 1.00 96.69 121 ASP A C 1
ATOM 916 O O . ASP A 1 121 ? -9.399 18.779 5.798 1.00 96.69 121 ASP A O 1
ATOM 920 N N . LEU A 1 122 ? -8.352 17.864 4.045 1.00 98.25 122 LEU A N 1
ATOM 921 C CA . LEU A 1 122 ? -7.977 16.613 4.719 1.00 98.25 122 LEU A CA 1
ATOM 922 C C . LEU A 1 122 ? -6.643 16.702 5.476 1.00 98.25 122 LEU A C 1
ATOM 924 O O . LEU A 1 122 ? -6.194 15.705 6.045 1.00 98.25 122 LEU A O 1
ATOM 928 N N . ALA A 1 123 ? -5.991 17.870 5.494 1.00 98.25 123 ALA A N 1
ATOM 929 C CA . ALA A 1 123 ? -4.724 18.076 6.188 1.00 98.25 123 ALA A CA 1
ATOM 930 C C . ALA A 1 123 ? -4.822 17.683 7.676 1.00 98.25 123 ALA A C 1
ATOM 932 O O . ALA A 1 123 ? -5.638 18.213 8.424 1.00 98.25 123 ALA A O 1
ATOM 933 N N . LEU A 1 124 ? -3.968 16.760 8.126 1.00 98.56 124 LEU A N 1
ATOM 934 C CA . LEU A 1 124 ? -3.942 16.282 9.512 1.00 98.56 124 LEU A CA 1
ATOM 935 C C . LEU A 1 124 ? -3.202 17.266 10.426 1.00 98.56 124 LEU A C 1
ATOM 937 O O . LEU A 1 124 ? -2.078 17.657 10.124 1.00 98.56 124 LEU A O 1
ATOM 941 N N . ALA A 1 125 ? -3.757 17.575 11.602 1.00 98.38 125 ALA A N 1
ATOM 942 C CA . ALA A 1 125 ? -3.110 18.474 12.565 1.00 98.38 125 ALA A CA 1
ATOM 943 C C . ALA A 1 125 ? -1.819 17.888 13.171 1.00 98.38 125 ALA A C 1
ATOM 945 O O . ALA A 1 125 ? -0.923 18.628 13.578 1.00 98.38 125 ALA A O 1
ATOM 946 N N . ARG A 1 126 ? -1.720 16.553 13.273 1.00 98.38 126 ARG A N 1
ATOM 947 C CA . ARG A 1 126 ? -0.540 15.834 13.799 1.00 98.38 126 ARG A CA 1
ATOM 948 C C . ARG A 1 126 ? -0.307 14.512 13.037 1.00 98.38 126 ARG A C 1
ATOM 950 O O . ARG A 1 126 ? -0.615 13.450 13.583 1.00 98.38 126 ARG A O 1
ATOM 957 N N . PRO A 1 127 ? 0.246 14.530 11.807 1.00 98.31 127 PRO A N 1
ATOM 958 C CA . PRO A 1 127 ? 0.306 13.352 10.931 1.00 98.31 127 PRO A CA 1
ATOM 959 C C . PRO A 1 127 ? 0.966 12.114 11.558 1.00 98.31 127 PRO A C 1
ATOM 961 O O . PRO A 1 127 ? 0.382 11.035 11.550 1.00 98.31 127 PRO A O 1
ATOM 964 N N . VAL A 1 128 ? 2.142 12.262 12.180 1.00 98.31 128 VAL A N 1
ATOM 965 C CA . VAL A 1 128 ? 2.876 11.139 12.809 1.00 98.31 128 VAL A CA 1
ATOM 966 C C . VAL A 1 128 ? 2.114 10.551 14.006 1.00 98.31 128 VAL A C 1
ATOM 968 O O . VAL A 1 128 ? 2.077 9.339 14.189 1.00 98.31 128 VAL A O 1
ATOM 971 N N . HIS A 1 129 ? 1.439 11.389 14.799 1.00 98.44 129 HIS A N 1
ATOM 972 C CA . HIS A 1 129 ? 0.568 10.913 15.878 1.00 98.44 129 HIS A CA 1
ATOM 973 C C . HIS A 1 129 ? -0.614 10.111 15.321 1.00 98.44 129 HIS A C 1
ATOM 975 O O . HIS A 1 129 ? -0.973 9.082 15.884 1.00 98.44 129 HIS A O 1
ATOM 981 N N . ALA A 1 130 ? -1.205 10.562 14.213 1.00 98.69 130 ALA A N 1
ATOM 982 C CA . ALA A 1 130 ? -2.313 9.874 13.563 1.00 98.69 130 ALA A CA 1
ATOM 983 C C . ALA A 1 130 ? -1.909 8.496 12.997 1.00 98.69 130 ALA A C 1
ATOM 985 O O . ALA A 1 130 ? -2.687 7.553 13.128 1.00 98.69 130 ALA A O 1
ATOM 986 N N . VAL A 1 131 ? -0.678 8.333 12.480 1.00 98.56 131 VAL A N 1
ATOM 987 C CA . VAL A 1 131 ? -0.128 7.013 12.092 1.00 98.56 131 VAL A CA 1
ATOM 988 C C . VAL A 1 131 ? -0.182 6.029 13.264 1.00 98.56 131 VAL A C 1
ATOM 990 O O . VAL A 1 131 ? -0.685 4.916 13.108 1.00 98.56 131 VAL A O 1
ATOM 993 N N . HIS A 1 132 ? 0.303 6.441 14.439 1.00 98.56 132 HIS A N 1
ATOM 994 C CA . HIS A 1 132 ? 0.315 5.597 15.636 1.00 98.56 132 HIS A CA 1
ATOM 995 C C . HIS A 1 132 ? -1.092 5.355 16.195 1.00 98.56 132 HIS A C 1
ATOM 997 O O . HIS A 1 132 ? -1.432 4.215 16.500 1.00 98.56 132 HIS A O 1
ATOM 1003 N N . ALA A 1 133 ? -1.912 6.403 16.309 1.00 98.62 133 ALA A N 1
ATOM 1004 C CA . ALA A 1 133 ? -3.251 6.322 16.889 1.00 98.62 133 ALA A CA 1
ATOM 1005 C C . ALA A 1 133 ? -4.173 5.381 16.099 1.00 98.62 133 ALA A C 1
ATOM 1007 O O . ALA A 1 133 ? -4.821 4.531 16.700 1.00 98.62 133 ALA A O 1
ATOM 1008 N N . ILE A 1 134 ? -4.173 5.478 14.763 1.00 98.81 134 ILE A N 1
ATOM 1009 C CA . ILE A 1 134 ? -4.971 4.589 13.906 1.00 98.81 134 ILE A CA 1
ATOM 1010 C C . ILE A 1 134 ? -4.421 3.157 13.951 1.00 98.81 134 ILE A C 1
ATOM 1012 O O . ILE A 1 134 ? -5.207 2.223 14.034 1.00 98.81 134 ILE A O 1
ATOM 1016 N N . SER A 1 135 ? -3.093 2.957 13.952 1.00 98.81 135 SER A N 1
ATOM 1017 C CA . SER A 1 135 ? -2.516 1.602 14.032 1.00 98.81 135 SER A CA 1
ATOM 1018 C C . SER A 1 135 ? -2.960 0.864 15.295 1.00 98.81 135 SER A C 1
ATOM 1020 O O . SER A 1 135 ? -3.339 -0.302 15.240 1.00 98.81 135 SER A O 1
ATOM 1022 N N . ARG A 1 136 ? -2.899 1.543 16.444 1.00 98.50 136 ARG A N 1
ATOM 1023 C CA . ARG A 1 136 ? -3.054 0.938 17.774 1.00 98.50 136 ARG A CA 1
ATOM 1024 C C . ARG A 1 136 ? -4.505 0.653 18.176 1.00 98.50 136 ARG A C 1
ATOM 1026 O O . ARG A 1 136 ? -4.711 0.068 19.233 1.00 98.50 136 ARG A O 1
ATOM 1033 N N . ASP A 1 137 ? -5.483 1.027 17.352 1.00 98.38 137 ASP A N 1
ATOM 1034 C CA . ASP A 1 137 ? -6.893 0.705 17.569 1.00 98.38 137 ASP A CA 1
ATOM 1035 C C . ASP A 1 137 ? -7.442 -0.256 16.493 1.00 98.38 137 ASP A C 1
ATOM 1037 O O . ASP A 1 137 ? -7.951 0.185 15.458 1.00 98.38 137 ASP A O 1
ATOM 1041 N N . PRO A 1 138 ? -7.420 -1.580 16.740 1.00 97.56 138 PRO A N 1
ATOM 1042 C CA . PRO A 1 138 ? -8.047 -2.553 15.851 1.00 97.56 138 PRO A CA 1
ATOM 1043 C C . PRO A 1 138 ? -9.587 -2.507 15.850 1.00 97.56 138 PRO A C 1
ATOM 1045 O O . PRO A 1 138 ? -10.194 -3.241 15.074 1.00 97.56 138 PRO A O 1
ATOM 1048 N N . SER A 1 139 ? -10.235 -1.664 16.671 1.00 97.69 139 SER A N 1
ATOM 1049 C CA . SER A 1 139 ? -11.683 -1.405 16.580 1.00 97.69 139 SER A CA 1
ATOM 1050 C C . SER A 1 139 ? -12.054 -0.311 15.568 1.00 97.69 139 SER A C 1
ATOM 1052 O O . SER A 1 139 ? -13.240 -0.116 15.306 1.00 97.69 139 SER A O 1
ATOM 1054 N N . LEU A 1 140 ? -11.056 0.361 14.971 1.00 98.44 140 LEU A N 1
ATOM 1055 C CA . LEU A 1 140 ? -11.187 1.370 13.904 1.00 98.44 140 LEU A CA 1
ATOM 1056 C C . LEU A 1 140 ? -11.952 2.653 14.297 1.00 98.44 140 LEU A C 1
ATOM 1058 O O . LEU A 1 140 ? -12.376 3.426 13.434 1.00 98.44 140 LEU A O 1
ATOM 1062 N N . ARG A 1 141 ? -12.099 2.905 15.602 1.00 98.12 141 ARG A N 1
ATOM 1063 C CA . ARG A 1 141 ? -12.844 4.025 16.205 1.00 98.12 141 ARG A CA 1
ATOM 1064 C C . ARG A 1 141 ? -11.959 5.217 16.566 1.00 98.12 141 ARG A C 1
ATOM 1066 O O . ARG A 1 141 ? -12.487 6.302 16.791 1.00 98.12 141 ARG A O 1
ATOM 1073 N N . ALA A 1 142 ? -10.639 5.043 16.608 1.00 98.06 142 ALA A N 1
ATOM 1074 C CA . ALA A 1 142 ? -9.674 6.104 16.870 1.00 98.06 142 ALA A CA 1
ATOM 1075 C C . ALA A 1 142 ? -9.814 7.252 15.856 1.00 98.06 142 ALA A C 1
ATOM 1077 O O . ALA A 1 142 ? -9.430 7.137 14.687 1.00 98.06 142 ALA A O 1
ATOM 1078 N N . ALA A 1 143 ? -10.362 8.371 16.330 1.00 98.38 143 ALA A N 1
ATOM 1079 C CA . ALA A 1 143 ? -10.451 9.612 15.582 1.00 98.38 143 ALA A CA 1
ATOM 1080 C C . ALA A 1 143 ? -9.130 10.395 15.653 1.00 98.38 143 ALA A C 1
ATOM 1082 O O . ALA A 1 143 ? -8.384 10.324 16.634 1.00 98.38 143 ALA A O 1
ATOM 1083 N N . VAL A 1 144 ? -8.828 11.141 14.592 1.00 98.62 144 VAL A N 1
ATOM 1084 C CA . VAL A 1 144 ? -7.645 11.994 14.483 1.00 98.62 144 VAL A CA 1
ATOM 1085 C C . VAL A 1 144 ? -8.042 13.384 13.995 1.00 98.62 144 VAL A C 1
ATOM 1087 O O . VAL A 1 144 ? -8.826 13.528 13.057 1.00 98.62 144 VAL A O 1
ATOM 1090 N N . ALA A 1 145 ? -7.495 14.412 14.644 1.00 98.50 145 ALA A N 1
ATOM 1091 C CA . ALA A 1 145 ? -7.798 15.803 14.333 1.00 98.50 145 ALA A CA 1
ATOM 1092 C C . ALA A 1 145 ? -7.181 16.260 12.999 1.00 98.50 145 ALA A C 1
ATOM 1094 O O . ALA A 1 145 ? -5.978 16.087 12.750 1.00 98.50 145 ALA A O 1
ATOM 1095 N N . LEU A 1 146 ? -8.007 16.903 12.179 1.00 98.62 146 LEU A N 1
ATOM 1096 C CA . LEU A 1 146 ? -7.619 17.678 11.007 1.00 98.62 146 LEU A CA 1
ATOM 1097 C C . LEU A 1 146 ? -7.186 19.095 11.417 1.00 98.62 146 LEU A C 1
ATOM 1099 O O . LEU A 1 146 ? -7.466 19.562 12.521 1.00 98.62 146 LEU A O 1
ATOM 1103 N N . ALA A 1 147 ? -6.507 19.799 10.514 1.00 98.00 147 ALA A N 1
ATOM 1104 C CA . ALA A 1 147 ? -6.042 21.170 10.712 1.00 98.00 147 ALA A CA 1
ATOM 1105 C C . ALA A 1 147 ? -7.188 22.196 10.832 1.00 98.00 147 ALA A C 1
ATOM 1107 O O . ALA A 1 147 ? -6.976 23.273 11.384 1.00 98.00 147 ALA A O 1
ATOM 1108 N N . ASP A 1 148 ? -8.392 21.858 10.356 1.00 96.75 148 ASP A N 1
ATOM 1109 C CA . ASP A 1 148 ? -9.611 22.669 10.497 1.00 96.75 148 ASP A CA 1
ATOM 1110 C C . ASP A 1 148 ? -10.388 22.417 11.808 1.00 96.75 148 ASP A C 1
ATOM 1112 O O . ASP A 1 148 ? -11.372 23.102 12.084 1.00 96.75 148 ASP A O 1
ATOM 1116 N N . GLY A 1 149 ? -9.940 21.465 12.635 1.00 97.06 149 GLY A N 1
ATOM 1117 C CA . GLY A 1 149 ? -10.568 21.112 13.909 1.00 97.06 149 GLY A CA 1
ATOM 1118 C C . GLY A 1 149 ? -11.639 20.017 13.836 1.00 97.06 149 GLY A C 1
ATOM 1119 O O . GLY A 1 149 ? -12.142 19.620 14.886 1.00 97.06 149 GLY A O 1
ATOM 1120 N N . ARG A 1 150 ? -11.971 19.478 12.652 1.00 98.19 150 ARG A N 1
ATOM 1121 C CA . ARG A 1 150 ? -12.741 18.224 12.548 1.00 98.19 150 ARG A CA 1
ATOM 1122 C C . ARG A 1 150 ? -11.918 17.054 13.092 1.00 98.19 150 ARG A C 1
ATOM 1124 O O . ARG A 1 150 ? -10.699 17.027 12.940 1.00 98.19 150 ARG A O 1
ATOM 1131 N N . GLU A 1 151 ? -12.580 16.039 13.639 1.00 98.50 151 GLU A N 1
ATOM 1132 C CA . GLU A 1 151 ? -11.956 14.744 13.937 1.00 98.50 151 GLU A CA 1
ATOM 1133 C C . GLU A 1 151 ? -12.590 13.650 13.070 1.00 98.50 151 GLU A C 1
ATOM 1135 O O . GLU A 1 151 ? -13.813 13.554 12.985 1.00 98.50 151 GLU A O 1
ATOM 1140 N N . LEU A 1 152 ? -11.762 12.830 12.415 1.00 98.75 152 LEU A N 1
ATOM 1141 C CA . LEU A 1 152 ? -12.200 11.725 11.552 1.00 98.75 152 LEU A CA 1
ATOM 1142 C C . LEU A 1 152 ? -11.494 10.426 11.944 1.00 98.75 152 LEU A C 1
ATOM 1144 O O . LEU A 1 152 ? -10.317 10.442 12.300 1.00 98.75 152 LEU A O 1
ATOM 1148 N N . THR A 1 153 ? -12.179 9.286 11.843 1.00 98.81 153 THR A N 1
ATOM 1149 C CA . THR A 1 153 ? -11.538 7.967 11.976 1.00 98.81 153 THR A CA 1
ATOM 1150 C C . THR A 1 153 ? -10.726 7.615 10.728 1.00 98.81 153 THR A C 1
ATOM 1152 O O . THR A 1 153 ? -10.884 8.220 9.664 1.00 98.81 153 THR A O 1
ATOM 1155 N N . GLY A 1 154 ? -9.878 6.585 10.827 1.00 98.62 154 GLY A N 1
ATOM 1156 C CA . GLY A 1 154 ? -9.175 6.039 9.661 1.00 98.62 154 GLY A CA 1
ATOM 1157 C C . GLY A 1 154 ? -10.122 5.590 8.538 1.00 98.62 154 GLY A C 1
ATOM 1158 O O . GLY A 1 154 ? -9.828 5.826 7.369 1.00 98.62 154 GLY A O 1
ATOM 1159 N N . LEU A 1 155 ? -11.284 5.020 8.882 1.00 98.56 155 LEU A N 1
ATOM 1160 C CA . LEU A 1 155 ? -12.323 4.655 7.912 1.00 98.56 155 LEU A CA 1
ATOM 1161 C C . LEU A 1 155 ? -12.971 5.888 7.274 1.00 98.56 155 LEU A C 1
ATOM 1163 O O . LEU A 1 155 ? -13.031 5.968 6.051 1.00 98.56 155 LEU A O 1
ATOM 1167 N N . ALA A 1 156 ? -13.367 6.886 8.072 1.00 98.81 156 ALA A N 1
ATOM 1168 C CA . ALA A 1 156 ? -13.993 8.106 7.559 1.00 98.81 156 ALA A CA 1
ATOM 1169 C C . ALA A 1 156 ? -13.066 8.879 6.601 1.00 98.81 156 ALA A C 1
ATOM 1171 O O . ALA A 1 156 ? -13.516 9.361 5.563 1.00 98.81 156 ALA A O 1
ATOM 1172 N N . LEU A 1 157 ? -11.759 8.933 6.889 1.00 98.81 157 LEU A N 1
ATOM 1173 C CA . LEU A 1 157 ? -10.762 9.463 5.953 1.00 98.81 157 LEU A CA 1
ATOM 1174 C C . LEU A 1 157 ? -10.743 8.674 4.635 1.00 98.81 157 LEU A C 1
ATOM 1176 O O . LEU A 1 157 ? -10.835 9.277 3.568 1.00 98.81 157 LEU A O 1
ATOM 1180 N N . GLN A 1 158 ? -10.656 7.340 4.689 1.00 98.88 158 GLN A N 1
ATOM 1181 C CA . GLN A 1 158 ? -10.657 6.503 3.482 1.00 98.88 158 GLN A CA 1
ATOM 1182 C C . GLN A 1 158 ? -11.951 6.653 2.667 1.00 98.88 158 GLN A C 1
ATOM 1184 O O . GLN A 1 158 ? -11.871 6.725 1.443 1.00 98.88 158 GLN A O 1
ATOM 1189 N N . ARG A 1 159 ? -13.114 6.781 3.320 1.00 98.69 159 ARG A N 1
ATOM 1190 C CA . ARG A 1 159 ? -14.410 7.009 2.664 1.00 98.69 159 ARG A CA 1
ATOM 1191 C C . ARG A 1 159 ? -14.429 8.335 1.892 1.00 98.69 159 ARG A C 1
ATOM 1193 O O . ARG A 1 159 ? -14.793 8.346 0.724 1.00 98.69 159 ARG A O 1
ATOM 1200 N N . VAL A 1 160 ? -13.916 9.426 2.470 1.00 98.75 160 VAL A N 1
ATOM 1201 C CA . VAL A 1 160 ? -13.830 10.719 1.759 1.00 98.75 160 VAL A CA 1
ATOM 1202 C C . VAL A 1 160 ? -12.848 10.677 0.575 1.00 98.75 160 VAL A C 1
ATOM 1204 O O . VAL A 1 160 ? -13.090 11.339 -0.435 1.00 98.75 160 VAL A O 1
ATOM 1207 N N . TYR A 1 161 ? -11.768 9.887 0.644 1.00 98.88 161 TYR A N 1
ATOM 1208 C CA . TYR A 1 161 ? -10.917 9.649 -0.531 1.00 98.88 161 TYR A CA 1
ATOM 1209 C C . TYR A 1 161 ? -11.622 8.801 -1.599 1.00 98.88 161 TYR A C 1
ATOM 1211 O O . TYR A 1 161 ? -11.522 9.144 -2.775 1.00 98.88 161 TYR A O 1
ATOM 1219 N N . LEU A 1 162 ? -12.355 7.748 -1.218 1.00 98.88 162 LEU A N 1
ATOM 1220 C CA . LEU A 1 162 ? -13.159 6.928 -2.133 1.00 98.88 162 LEU A CA 1
ATOM 1221 C C . LEU A 1 162 ? -14.193 7.784 -2.884 1.00 98.88 162 LEU A C 1
ATOM 1223 O O . LEU A 1 162 ? -14.222 7.755 -4.112 1.00 98.88 162 LEU A O 1
ATOM 1227 N N . ASP A 1 163 ? -14.960 8.616 -2.172 1.00 98.69 163 ASP A N 1
ATOM 1228 C CA . ASP A 1 163 ? -15.969 9.515 -2.755 1.00 98.69 163 ASP A CA 1
ATOM 1229 C C . ASP A 1 163 ? -15.375 10.513 -3.761 1.00 98.69 163 ASP A C 1
ATOM 1231 O O . ASP A 1 163 ? -16.049 10.945 -4.698 1.00 98.69 163 ASP A O 1
ATOM 1235 N N . ARG A 1 164 ? -14.123 10.939 -3.546 1.00 98.56 164 ARG A N 1
ATOM 1236 C CA . ARG A 1 164 ? -13.397 11.846 -4.449 1.00 98.56 164 ARG A CA 1
ATOM 1237 C C . ARG A 1 164 ? -12.812 11.090 -5.639 1.00 98.56 164 ARG A C 1
ATOM 1239 O O . ARG A 1 164 ? -12.914 11.580 -6.760 1.00 98.56 164 ARG A O 1
ATOM 1246 N N . VAL A 1 165 ? -12.268 9.890 -5.419 1.00 98.56 165 VAL A N 1
ATOM 1247 C CA . VAL A 1 165 ? -11.774 9.007 -6.485 1.00 98.56 165 VAL A CA 1
ATOM 1248 C C . VAL A 1 165 ? -12.904 8.640 -7.443 1.00 98.56 165 VAL A C 1
ATOM 1250 O O . VAL A 1 165 ? -12.721 8.795 -8.646 1.00 98.56 165 VAL A O 1
ATOM 1253 N N . ALA A 1 166 ? -14.068 8.224 -6.931 1.00 98.19 166 ALA A N 1
ATOM 1254 C CA . ALA A 1 166 ? -15.233 7.883 -7.747 1.00 98.19 166 ALA A CA 1
ATOM 1255 C C . ALA A 1 166 ? -15.613 9.042 -8.685 1.00 98.19 166 ALA A C 1
ATOM 1257 O O . ALA A 1 166 ? -15.624 8.864 -9.896 1.00 98.19 166 ALA A O 1
ATOM 1258 N N . LYS A 1 167 ? -15.746 10.269 -8.159 1.00 97.81 167 LYS A N 1
ATOM 1259 C CA . LYS A 1 167 ? -16.045 11.477 -8.958 1.00 97.81 167 LYS A CA 1
ATOM 1260 C C . LYS A 1 167 ? -15.018 11.769 -10.061 1.00 97.81 167 LYS A C 1
ATOM 1262 O O . LYS A 1 167 ? -15.391 12.271 -11.121 1.00 97.81 167 LYS A O 1
ATOM 1267 N N . LEU A 1 168 ? -13.731 11.478 -9.841 1.00 97.50 168 LEU A N 1
ATOM 1268 C CA . LEU A 1 168 ? -12.724 11.605 -10.901 1.00 97.50 168 LEU A CA 1
ATOM 1269 C C . LEU A 1 168 ? -12.860 10.481 -11.942 1.00 97.50 168 LEU A C 1
ATOM 1271 O O . LEU A 1 168 ? -12.787 10.752 -13.135 1.00 97.50 168 LEU A O 1
ATOM 1275 N N . VAL A 1 169 ? -13.082 9.237 -11.511 1.00 96.94 169 VAL A N 1
ATOM 1276 C CA . VAL A 1 169 ? -13.269 8.080 -12.406 1.00 96.94 169 VAL A CA 1
ATOM 1277 C C . VAL A 1 169 ? -14.526 8.239 -13.273 1.00 96.94 169 VAL A C 1
ATOM 1279 O O . VAL A 1 169 ? -14.439 8.064 -14.484 1.00 96.94 169 VAL A O 1
ATOM 1282 N N . ASP A 1 170 ? -15.644 8.678 -12.693 1.00 95.50 170 ASP A N 1
ATOM 1283 C CA . ASP A 1 170 ? -16.919 8.933 -13.383 1.00 95.50 170 ASP A CA 1
ATOM 1284 C C . ASP A 1 170 ? -16.842 10.080 -14.412 1.00 95.50 170 ASP A C 1
ATOM 1286 O O . ASP A 1 170 ? -17.710 10.202 -15.275 1.00 95.50 170 ASP A O 1
ATOM 1290 N N . SER A 1 171 ? -15.814 10.937 -14.333 1.00 94.12 171 SER A N 1
ATOM 1291 C CA . SER A 1 171 ? -15.588 12.056 -15.265 1.00 94.12 171 SER A CA 1
ATOM 1292 C C . SER A 1 171 ? -14.519 11.778 -16.333 1.00 94.12 171 SER A C 1
ATOM 1294 O O . SER A 1 171 ? -14.100 12.696 -17.042 1.00 94.12 171 SER A O 1
ATOM 1296 N N . ARG A 1 172 ? -14.087 10.519 -16.467 1.00 93.12 172 ARG A N 1
ATOM 1297 C CA . ARG A 1 172 ? -13.096 10.032 -17.442 1.00 93.12 172 ARG A CA 1
ATOM 1298 C C . ARG A 1 172 ? -13.714 8.987 -18.383 1.00 93.12 172 ARG A C 1
ATOM 1300 O O . ARG A 1 172 ? -14.825 8.510 -18.168 1.00 93.12 172 ARG A O 1
ATOM 1307 N N . ASP A 1 173 ? -12.967 8.595 -19.418 1.00 94.44 173 ASP A N 1
ATOM 1308 C CA . ASP A 1 173 ? -13.294 7.401 -20.208 1.00 94.44 173 ASP A CA 1
ATOM 1309 C C . ASP A 1 173 ? -13.314 6.146 -19.300 1.00 94.44 173 ASP A C 1
ATOM 1311 O O . ASP A 1 173 ? -12.402 5.987 -18.480 1.00 94.44 173 ASP A O 1
ATOM 1315 N N . PRO A 1 174 ? -14.287 5.220 -19.442 1.00 94.44 174 PRO A N 1
ATOM 1316 C CA . PRO A 1 174 ? -14.386 4.050 -18.569 1.00 94.44 174 PRO A CA 1
ATOM 1317 C C . PRO A 1 174 ? -13.168 3.109 -18.628 1.00 94.44 174 PRO A C 1
ATOM 1319 O O . PRO A 1 174 ? -12.943 2.418 -19.624 1.00 94.44 174 PRO A O 1
ATOM 1322 N N . ASP A 1 175 ? -12.431 3.001 -17.517 1.00 96.25 175 ASP A N 1
ATOM 1323 C CA . ASP A 1 175 ? -11.449 1.935 -17.274 1.00 96.25 175 ASP A CA 1
ATOM 1324 C C . ASP A 1 175 ? -12.035 0.901 -16.293 1.00 96.25 175 ASP A C 1
ATOM 1326 O O . ASP A 1 175 ? -12.152 1.197 -15.097 1.00 96.25 175 ASP A O 1
ATOM 1330 N N . PRO A 1 176 ? -12.358 -0.329 -16.742 1.00 97.06 176 PRO A N 1
ATOM 1331 C CA . PRO A 1 176 ? -12.889 -1.383 -15.875 1.00 97.06 176 PRO A CA 1
ATOM 1332 C C . PRO A 1 176 ? -12.013 -1.701 -14.657 1.00 97.06 176 PRO A C 1
ATOM 1334 O O . PRO A 1 176 ? -12.521 -2.164 -13.643 1.00 97.06 176 PRO A O 1
ATOM 1337 N N . ARG A 1 177 ? -10.701 -1.433 -14.722 1.00 96.44 177 ARG A N 1
ATOM 1338 C CA . ARG A 1 177 ? -9.776 -1.652 -13.600 1.00 96.44 177 ARG A CA 1
ATOM 1339 C C . ARG A 1 177 ? -9.920 -0.570 -12.536 1.00 96.44 177 ARG A C 1
ATOM 1341 O O . ARG A 1 177 ? -9.769 -0.865 -11.359 1.00 96.44 177 ARG A O 1
ATOM 1348 N N . ALA A 1 178 ? -10.196 0.673 -12.935 1.00 98.12 178 ALA A N 1
ATOM 1349 C CA . ALA A 1 178 ? -10.472 1.750 -11.989 1.00 98.12 178 ALA A CA 1
ATOM 1350 C C . ALA A 1 178 ? -11.812 1.506 -11.280 1.00 98.12 178 ALA A C 1
ATOM 1352 O O . ALA A 1 178 ? -11.883 1.657 -10.063 1.00 98.12 178 ALA A O 1
ATOM 1353 N N . ALA A 1 179 ? -12.826 1.047 -12.024 1.00 98.12 179 ALA A N 1
ATOM 1354 C CA . ALA A 1 179 ? -14.115 0.638 -11.471 1.00 98.12 179 ALA A CA 1
ATOM 1355 C C . ALA A 1 179 ? -13.980 -0.518 -10.458 1.00 98.12 179 ALA A C 1
ATOM 1357 O O . ALA A 1 179 ? -14.433 -0.371 -9.328 1.00 98.12 179 ALA A O 1
ATOM 1358 N N . ASP A 1 180 ? -13.281 -1.608 -10.804 1.00 98.56 180 ASP A N 1
ATOM 1359 C CA . ASP A 1 180 ? -13.046 -2.755 -9.904 1.00 98.56 180 ASP A CA 1
ATOM 1360 C C . ASP A 1 180 ? -12.306 -2.355 -8.610 1.00 98.56 180 ASP A C 1
ATOM 1362 O O . ASP A 1 180 ? -12.683 -2.782 -7.516 1.00 98.56 180 ASP A O 1
ATOM 1366 N N . ILE A 1 181 ? -11.308 -1.461 -8.698 1.00 98.75 181 ILE A N 1
ATOM 1367 C CA . ILE A 1 181 ? -10.621 -0.914 -7.516 1.00 98.75 181 ILE A CA 1
ATOM 1368 C C . ILE A 1 181 ? -11.594 -0.118 -6.634 1.00 98.75 181 ILE A C 1
ATOM 1370 O O . ILE A 1 181 ? -11.541 -0.256 -5.412 1.00 98.75 181 ILE A O 1
ATOM 1374 N N . VAL A 1 182 ? -12.455 0.718 -7.224 1.00 98.81 182 VAL A N 1
ATOM 1375 C CA . VAL A 1 182 ? -13.447 1.531 -6.496 1.00 98.81 182 VAL A CA 1
ATOM 1376 C C . VAL A 1 182 ? -14.497 0.643 -5.827 1.00 98.81 182 VAL A C 1
ATOM 1378 O O . VAL A 1 182 ? -14.739 0.801 -4.632 1.00 98.81 182 VAL A O 1
ATOM 1381 N N . GLU A 1 183 ? -15.055 -0.331 -6.547 1.00 98.69 183 GLU A N 1
ATOM 1382 C CA . GLU A 1 183 ? -16.030 -1.296 -6.026 1.00 98.69 183 GLU A CA 1
ATOM 1383 C C . GLU A 1 183 ? -15.428 -2.156 -4.905 1.00 98.69 183 GLU A C 1
ATOM 1385 O O . GLU A 1 183 ? -15.983 -2.232 -3.807 1.00 98.69 183 GLU A O 1
ATOM 1390 N N . THR A 1 184 ? -14.243 -2.736 -5.128 1.00 98.81 184 THR A N 1
ATOM 1391 C CA . THR A 1 184 ? -13.545 -3.555 -4.124 1.00 98.81 184 THR A CA 1
ATOM 1392 C C . THR A 1 184 ? -13.172 -2.735 -2.885 1.00 98.81 184 THR A C 1
ATOM 1394 O O . THR A 1 184 ? -13.229 -3.251 -1.767 1.00 98.81 184 THR A O 1
ATOM 1397 N N . TRP A 1 185 ? -12.808 -1.457 -3.043 1.00 98.88 185 TRP A N 1
ATOM 1398 C CA . TRP A 1 185 ? -12.505 -0.571 -1.916 1.00 98.88 185 TRP A CA 1
ATOM 1399 C C . TRP A 1 185 ? -13.764 -0.206 -1.126 1.00 98.88 185 TRP A C 1
ATOM 1401 O O . TRP A 1 185 ? -13.745 -0.323 0.099 1.00 98.88 185 TRP A O 1
ATOM 1411 N N . ALA A 1 186 ? -14.858 0.158 -1.805 1.00 98.88 186 ALA A N 1
ATOM 1412 C CA . ALA A 1 186 ? -16.156 0.421 -1.184 1.00 98.88 186 ALA A CA 1
ATOM 1413 C C . ALA A 1 186 ? -16.632 -0.788 -0.368 1.00 98.88 186 ALA A C 1
ATOM 1415 O O . ALA A 1 186 ? -16.821 -0.683 0.841 1.00 98.88 186 ALA A O 1
ATOM 1416 N N . HIS A 1 187 ? -16.690 -1.960 -1.003 1.00 98.75 187 HIS A N 1
ATOM 1417 C CA . HIS A 1 187 ? -17.104 -3.220 -0.390 1.00 98.75 187 HIS A CA 1
ATOM 1418 C C . HIS A 1 187 ? -16.260 -3.604 0.839 1.00 98.75 187 HIS A C 1
ATOM 1420 O O . HIS A 1 187 ? -16.786 -4.167 1.801 1.00 98.75 187 HIS A O 1
ATOM 1426 N N . VAL A 1 188 ? -14.958 -3.295 0.841 1.00 98.81 188 VAL A N 1
ATOM 1427 C CA . VAL A 1 188 ? -14.083 -3.511 2.005 1.00 98.81 188 VAL A CA 1
ATOM 1428 C C . VAL A 1 188 ? -14.326 -2.481 3.113 1.00 98.81 188 VAL A C 1
ATOM 1430 O O . VAL A 1 188 ? -14.357 -2.872 4.278 1.00 98.81 188 VAL A O 1
ATOM 1433 N N . LEU A 1 189 ? -14.536 -1.197 2.801 1.00 98.88 189 LEU A N 1
ATOM 1434 C CA . LEU A 1 189 ? -14.900 -0.203 3.822 1.00 98.88 189 LEU A CA 1
ATOM 1435 C C . LEU A 1 189 ? -16.254 -0.538 4.467 1.00 98.88 189 LEU A C 1
ATOM 1437 O O . LEU A 1 189 ? -16.353 -0.516 5.689 1.00 98.88 189 LEU A O 1
ATOM 1441 N N . ASP A 1 190 ? -17.248 -0.949 3.675 1.00 98.75 190 ASP A N 1
ATOM 1442 C CA . ASP A 1 190 ? -18.577 -1.346 4.160 1.00 98.75 190 ASP A CA 1
ATOM 1443 C C . ASP A 1 190 ? -18.520 -2.512 5.163 1.00 98.75 190 ASP A C 1
ATOM 1445 O O . ASP A 1 190 ? -19.297 -2.549 6.115 1.00 98.75 190 ASP A O 1
ATOM 1449 N N . GLN A 1 191 ? -17.613 -3.471 4.951 1.00 98.69 191 GLN A N 1
ATOM 1450 C CA . GLN A 1 191 ? -17.365 -4.585 5.875 1.00 98.69 191 GLN A CA 1
ATOM 1451 C C . GLN A 1 191 ? -16.640 -4.115 7.141 1.00 98.69 191 GLN A C 1
ATOM 1453 O O . GLN A 1 191 ? -17.085 -4.408 8.248 1.00 98.69 191 GLN A O 1
ATOM 1458 N N . LEU A 1 192 ? -15.558 -3.339 6.993 1.00 98.62 192 LEU A N 1
ATOM 1459 C CA . LEU A 1 192 ? -14.786 -2.812 8.126 1.00 98.62 192 LEU A CA 1
ATOM 1460 C C . LEU A 1 192 ? -15.606 -1.878 9.036 1.00 98.62 192 LEU A C 1
ATOM 1462 O O . LEU A 1 192 ? -15.311 -1.788 10.226 1.00 98.62 192 LEU A O 1
ATOM 1466 N N . GLU A 1 193 ? -16.618 -1.194 8.496 1.00 97.81 193 GLU A N 1
ATOM 1467 C CA . GLU A 1 193 ? -17.561 -0.357 9.251 1.00 97.81 193 GLU A CA 1
ATOM 1468 C C . GLU A 1 193 ? -18.624 -1.170 10.023 1.00 97.81 193 GLU A C 1
ATOM 1470 O O . GLU A 1 193 ? -19.153 -0.666 11.016 1.00 97.81 193 GLU A O 1
ATOM 1475 N N . ARG A 1 194 ? -18.920 -2.420 9.621 1.00 97.81 194 ARG A N 1
ATOM 1476 C CA . ARG A 1 194 ? -19.836 -3.337 10.334 1.00 97.81 194 ARG A CA 1
ATOM 1477 C C . ARG A 1 194 ? -19.114 -4.164 11.397 1.00 97.81 194 ARG A C 1
ATOM 1479 O O . ARG A 1 194 ? -19.368 -4.007 12.589 1.00 97.81 194 ARG A O 1
ATOM 1486 N N . ASP A 1 195 ? -18.214 -5.033 10.950 1.00 97.88 195 ASP A N 1
ATOM 1487 C CA . ASP A 1 195 ? -17.326 -5.856 11.768 1.00 97.88 195 ASP A CA 1
ATOM 1488 C C . ASP A 1 195 ? -16.053 -6.139 10.954 1.00 97.88 195 ASP A C 1
ATOM 1490 O O . ASP A 1 195 ? -16.118 -6.813 9.920 1.00 97.88 195 ASP A O 1
ATOM 1494 N N . PRO A 1 196 ? -14.866 -5.694 11.408 1.00 97.44 196 PRO A N 1
ATOM 1495 C CA . PRO A 1 196 ? -13.615 -5.993 10.726 1.00 97.44 196 PRO A CA 1
ATOM 1496 C C . PRO A 1 196 ? -13.340 -7.487 10.494 1.00 97.44 196 PRO A C 1
ATOM 1498 O O . PRO A 1 196 ? -12.548 -7.816 9.610 1.00 97.44 196 PRO A O 1
ATOM 1501 N N . MET A 1 197 ? -13.975 -8.397 11.244 1.00 97.81 197 MET A N 1
ATOM 1502 C CA . MET A 1 197 ? -13.858 -9.842 11.028 1.00 97.81 197 MET A CA 1
ATOM 1503 C C . MET A 1 197 ? -14.576 -10.343 9.765 1.00 97.81 197 MET A C 1
ATOM 1505 O O . MET A 1 197 ? -14.199 -11.411 9.277 1.00 97.81 197 MET A O 1
ATOM 1509 N N . GLU A 1 198 ? -15.515 -9.588 9.177 1.00 98.19 198 GLU A N 1
ATOM 1510 C CA . GLU A 1 198 ? -16.053 -9.883 7.834 1.00 98.19 198 GLU A CA 1
ATOM 1511 C C . GLU A 1 198 ? -14.907 -9.899 6.800 1.00 98.19 198 GLU A C 1
ATOM 1513 O O . GLU A 1 198 ? -14.737 -10.854 6.043 1.00 98.19 198 GLU A O 1
ATOM 1518 N N . CYS A 1 199 ? -13.992 -8.926 6.884 1.00 98.56 199 CYS A N 1
ATOM 1519 C CA . CYS A 1 199 ? -12.798 -8.831 6.038 1.00 98.56 199 CYS A CA 1
ATOM 1520 C C . CYS A 1 199 ? -11.713 -9.896 6.309 1.00 98.56 199 CYS A C 1
ATOM 1522 O O . CYS A 1 199 ? -10.640 -9.834 5.701 1.00 98.56 199 CYS A O 1
ATOM 1524 N N . ALA A 1 200 ? -11.926 -10.878 7.192 1.00 98.25 200 ALA A N 1
ATOM 1525 C CA . ALA A 1 200 ? -10.886 -11.832 7.598 1.00 98.25 200 ALA A CA 1
ATOM 1526 C C . ALA A 1 200 ? -10.557 -12.933 6.568 1.00 98.25 200 ALA A C 1
ATOM 1528 O O . ALA A 1 200 ? -9.659 -13.739 6.820 1.00 98.25 200 ALA A O 1
ATOM 1529 N N . GLU A 1 201 ? -11.243 -12.972 5.424 1.00 98.19 201 GLU A N 1
ATOM 1530 C CA . GLU A 1 201 ? -10.817 -13.699 4.213 1.00 98.19 201 GLU A CA 1
ATOM 1531 C C . GLU A 1 201 ? -10.206 -12.784 3.132 1.00 98.19 201 GLU A C 1
ATOM 1533 O O . GLU A 1 201 ? -9.608 -13.271 2.172 1.00 98.19 201 GLU A O 1
ATOM 1538 N N . LEU A 1 202 ? -10.336 -11.461 3.276 1.00 98.56 202 LEU A N 1
ATOM 1539 C CA . LEU A 1 202 ? -9.910 -10.471 2.284 1.00 98.56 202 LEU A CA 1
ATOM 1540 C C . LEU A 1 202 ? -8.572 -9.821 2.648 1.00 98.56 202 LEU A C 1
ATOM 1542 O O . LEU A 1 202 ? -7.742 -9.594 1.768 1.00 98.56 202 LEU A O 1
ATOM 1546 N N . LEU A 1 203 ? -8.369 -9.499 3.927 1.00 98.81 203 LEU A N 1
ATOM 1547 C CA . LEU A 1 203 ? -7.269 -8.658 4.395 1.00 98.81 203 LEU A CA 1
ATOM 1548 C C . LEU A 1 203 ? -6.350 -9.387 5.383 1.00 98.81 203 LEU A C 1
ATOM 1550 O O . LEU A 1 203 ? -6.786 -10.264 6.128 1.00 98.81 203 LEU A O 1
ATOM 1554 N N . ASP A 1 204 ? -5.079 -8.980 5.439 1.00 98.81 204 ASP A N 1
ATOM 1555 C CA . ASP A 1 204 ? -4.089 -9.618 6.317 1.00 98.81 204 ASP A CA 1
ATOM 1556 C C . ASP A 1 204 ? -4.359 -9.404 7.812 1.00 98.81 204 ASP A C 1
ATOM 1558 O O . ASP A 1 204 ? -4.371 -10.370 8.577 1.00 98.81 204 ASP A O 1
ATOM 1562 N N . TRP A 1 205 ? -4.555 -8.157 8.259 1.00 98.81 205 TRP A N 1
ATOM 1563 C CA . TRP A 1 205 ? -4.679 -7.892 9.695 1.00 98.81 205 TRP A CA 1
ATOM 1564 C C . TRP A 1 205 ? -5.914 -8.545 10.345 1.00 98.81 205 TRP A C 1
ATOM 1566 O O . TRP A 1 205 ? -5.735 -9.086 11.439 1.00 98.81 205 TRP A O 1
ATOM 1576 N N . PRO A 1 206 ? -7.116 -8.616 9.727 1.00 98.75 206 PRO A N 1
ATOM 1577 C CA . PRO A 1 206 ? -8.248 -9.319 10.322 1.00 98.75 206 PRO A CA 1
ATOM 1578 C C . PRO A 1 206 ? -8.099 -10.841 10.221 1.00 98.75 206 PRO A C 1
ATOM 1580 O O . PRO A 1 206 ? -8.438 -11.540 11.173 1.00 98.75 206 PRO A O 1
ATOM 1583 N N . ALA A 1 207 ? -7.515 -11.374 9.137 1.00 98.62 207 ALA A N 1
ATOM 1584 C CA . ALA A 1 207 ? -7.188 -12.800 9.031 1.00 98.62 207 ALA A CA 1
ATOM 1585 C C . ALA A 1 207 ? -6.227 -13.245 10.147 1.00 98.62 207 ALA A C 1
ATOM 1587 O O . ALA A 1 207 ? -6.449 -14.264 10.812 1.00 98.62 207 ALA A O 1
ATOM 1588 N N . LYS A 1 208 ? -5.186 -12.442 10.399 1.00 98.69 208 LYS A N 1
ATOM 1589 C CA . LYS A 1 208 ? -4.225 -12.648 11.485 1.00 98.69 208 LYS A CA 1
ATOM 1590 C C . LYS A 1 208 ? -4.868 -12.462 12.864 1.00 98.69 208 LYS A C 1
ATOM 1592 O O . LYS A 1 208 ? -4.639 -13.293 13.740 1.00 98.69 208 LYS A O 1
ATOM 1597 N N . LEU A 1 209 ? -5.693 -11.431 13.065 1.00 98.62 209 LEU A N 1
ATOM 1598 C CA . LEU A 1 209 ? -6.379 -11.182 14.339 1.00 98.62 209 LEU A CA 1
ATOM 1599 C C . LEU A 1 209 ? -7.357 -12.315 14.688 1.00 98.62 209 LEU A C 1
ATOM 1601 O O . LEU A 1 209 ? -7.292 -12.843 15.795 1.00 98.62 209 LEU A O 1
ATOM 1605 N N . ARG A 1 210 ? -8.165 -12.779 13.723 1.00 98.19 210 ARG A N 1
ATOM 1606 C CA . ARG A 1 210 ? -9.045 -13.958 13.846 1.00 98.19 210 ARG A CA 1
ATOM 1607 C C . ARG A 1 210 ? -8.270 -15.209 14.276 1.00 98.19 210 ARG A C 1
ATOM 1609 O O . ARG A 1 210 ? -8.719 -15.962 15.140 1.00 98.19 210 ARG A O 1
ATOM 1616 N N . LEU A 1 211 ? -7.078 -15.420 13.713 1.00 97.31 211 LEU A N 1
ATOM 1617 C CA . LEU A 1 211 ? -6.197 -16.530 14.082 1.00 97.31 211 LEU A CA 1
ATOM 1618 C C . LEU A 1 211 ? -5.621 -16.379 15.504 1.00 97.31 211 LEU A C 1
ATOM 1620 O O . LEU A 1 211 ? -5.617 -17.350 16.266 1.00 97.31 211 LEU A O 1
ATOM 1624 N N . LEU A 1 212 ? -5.154 -15.179 15.862 1.00 98.44 212 LEU A N 1
ATOM 1625 C CA . LEU A 1 212 ? -4.575 -14.852 17.170 1.00 98.44 212 LEU A CA 1
ATOM 1626 C C . LEU A 1 212 ? -5.605 -14.943 18.302 1.00 98.44 212 LEU A C 1
ATOM 1628 O O . LEU A 1 212 ? -5.321 -15.578 19.317 1.00 98.44 212 LEU A O 1
ATOM 1632 N N . GLU A 1 213 ? -6.804 -14.384 18.125 1.00 98.12 213 GLU A N 1
ATOM 1633 C CA . GLU A 1 213 ? -7.894 -14.507 19.101 1.00 98.12 213 GLU A CA 1
ATOM 1634 C C . GLU A 1 213 ? -8.325 -15.969 19.277 1.00 98.12 213 GLU A C 1
ATOM 1636 O O . GLU A 1 213 ? -8.523 -16.424 20.402 1.00 98.12 213 GLU A O 1
ATOM 1641 N N . GLY A 1 214 ? -8.317 -16.769 18.205 1.00 97.44 214 GLY A N 1
ATOM 1642 C CA . GLY A 1 214 ? -8.507 -18.216 18.313 1.00 97.44 214 GLY A CA 1
ATOM 1643 C C . GLY A 1 214 ? -7.485 -18.904 19.234 1.00 97.44 214 GLY A C 1
ATOM 1644 O O . GLY A 1 214 ? -7.848 -19.818 19.973 1.00 97.44 214 GLY A O 1
ATOM 1645 N N . PHE A 1 215 ? -6.213 -18.484 19.235 1.00 97.50 215 PHE A N 1
ATOM 1646 C CA . PHE A 1 215 ? -5.228 -18.974 20.213 1.00 97.50 215 PHE A CA 1
ATOM 1647 C C . PHE A 1 215 ? -5.477 -18.416 21.619 1.00 97.50 215 PHE A C 1
ATOM 1649 O O . PHE A 1 215 ? -5.416 -19.173 22.586 1.00 97.50 215 PHE A O 1
ATOM 1656 N N . ARG A 1 216 ? -5.797 -17.122 21.739 1.00 98.00 216 ARG A N 1
ATOM 1657 C CA . ARG A 1 216 ? -6.072 -16.457 23.023 1.00 98.00 216 ARG A CA 1
ATOM 1658 C C . ARG A 1 216 ? -7.236 -17.097 23.769 1.00 98.00 216 ARG A C 1
ATOM 1660 O O . ARG A 1 216 ? -7.099 -17.358 24.957 1.00 98.00 216 ARG A O 1
ATOM 1667 N N . GLN A 1 217 ? -8.321 -17.418 23.071 1.00 97.62 217 GLN A N 1
ATOM 1668 C CA . GLN A 1 217 ? -9.516 -18.041 23.642 1.00 97.62 217 GLN A CA 1
ATOM 1669 C C . GLN A 1 217 ? -9.280 -19.507 24.039 1.00 97.62 217 GLN A C 1
ATOM 1671 O O . GLN A 1 217 ? -9.641 -19.902 25.143 1.00 97.62 217 GLN A O 1
ATOM 1676 N N . ARG A 1 218 ? -8.636 -20.315 23.180 1.00 97.56 218 ARG A N 1
ATOM 1677 C CA . ARG A 1 218 ? -8.390 -21.747 23.464 1.00 97.56 218 ARG A CA 1
ATOM 1678 C C . ARG A 1 218 ? -7.364 -22.001 24.569 1.00 97.56 218 ARG A C 1
ATOM 1680 O O . ARG A 1 218 ? -7.417 -23.046 25.205 1.00 97.56 218 ARG A O 1
ATOM 1687 N N . GLU A 1 219 ? -6.406 -21.094 24.752 1.00 96.69 219 GLU A N 1
ATOM 1688 C CA . GLU A 1 219 ? -5.267 -21.276 25.667 1.00 96.69 219 GLU A CA 1
ATOM 1689 C C . GLU A 1 219 ? -5.215 -20.217 26.790 1.00 96.69 219 GLU A C 1
ATOM 1691 O O . GLU A 1 219 ? -4.243 -20.166 27.539 1.00 96.69 219 GLU A O 1
ATOM 1696 N N . ASN A 1 220 ? -6.254 -19.380 26.914 1.00 97.06 220 ASN A N 1
ATOM 1697 C CA . ASN A 1 220 ? -6.382 -18.284 27.886 1.00 97.06 220 ASN A CA 1
ATOM 1698 C C . ASN A 1 220 ? -5.160 -17.334 27.927 1.00 97.06 220 ASN A C 1
ATOM 1700 O O . ASN A 1 220 ? -4.587 -17.060 28.984 1.00 97.06 220 ASN A O 1
ATOM 1704 N N . LEU A 1 221 ? -4.719 -16.857 26.755 1.00 97.56 221 LEU A N 1
ATOM 1705 C CA . LEU A 1 221 ? -3.477 -16.083 26.608 1.00 97.56 221 LEU A CA 1
ATOM 1706 C C . LEU A 1 221 ? -3.709 -14.567 26.637 1.00 97.56 221 LEU A C 1
ATOM 1708 O O . LEU A 1 221 ? -4.519 -14.031 25.879 1.00 97.56 221 LEU A O 1
ATOM 1712 N N . SER A 1 222 ? -2.903 -13.848 27.421 1.00 97.44 222 SER A N 1
ATOM 1713 C CA . SER A 1 222 ? -2.745 -12.391 27.320 1.00 97.44 222 SER A CA 1
ATOM 1714 C C . SER A 1 222 ? -2.028 -11.987 26.023 1.00 97.44 222 SER A C 1
ATOM 1716 O O . SER A 1 222 ? -1.295 -12.783 25.439 1.00 97.44 222 SER A O 1
ATOM 1718 N N . TRP A 1 223 ? -2.160 -10.723 25.599 1.00 97.94 223 TRP A N 1
ATOM 1719 C CA . TRP A 1 223 ? -1.409 -10.196 24.445 1.00 97.94 223 TRP A CA 1
ATOM 1720 C C . TRP A 1 223 ? 0.119 -10.226 24.625 1.00 97.94 223 TRP A C 1
ATOM 1722 O O . TRP A 1 223 ? 0.841 -10.229 23.638 1.00 97.94 223 TRP A O 1
ATOM 1732 N N . SER A 1 224 ? 0.605 -10.309 25.867 1.00 96.88 224 SER A N 1
ATOM 1733 C CA . SER A 1 224 ? 2.023 -10.461 26.218 1.00 96.88 224 SER A CA 1
ATOM 1734 C C . SER A 1 224 ? 2.561 -11.895 26.109 1.00 96.88 224 SER A C 1
ATOM 1736 O O . SER A 1 224 ? 3.733 -12.130 26.398 1.00 96.88 224 SER A O 1
ATOM 1738 N N . ALA A 1 225 ? 1.733 -12.882 25.749 1.00 97.62 225 ALA A N 1
ATOM 1739 C CA . ALA A 1 225 ? 2.171 -14.270 25.663 1.00 97.62 225 ALA A CA 1
ATOM 1740 C C . ALA A 1 225 ? 3.150 -14.472 24.482 1.00 97.62 225 ALA A C 1
ATOM 1742 O O . ALA A 1 225 ? 2.749 -14.274 23.331 1.00 97.62 225 ALA A O 1
ATOM 1743 N N . PRO A 1 226 ? 4.391 -14.968 24.700 1.00 96.94 226 PRO A N 1
ATOM 1744 C CA . PRO A 1 226 ? 5.380 -15.157 23.628 1.00 96.94 226 PRO A CA 1
ATOM 1745 C C . PRO A 1 226 ? 4.885 -16.018 22.455 1.00 96.94 226 PRO A C 1
ATOM 1747 O O . PRO A 1 226 ? 5.292 -15.818 21.312 1.00 96.94 226 PRO A O 1
ATOM 1750 N N . ARG A 1 227 ? 3.946 -16.939 22.717 1.00 97.12 227 ARG A N 1
ATOM 1751 C CA . ARG A 1 227 ? 3.282 -17.761 21.696 1.00 97.12 227 ARG A CA 1
ATOM 1752 C C . ARG A 1 227 ? 2.540 -16.931 20.641 1.00 97.12 227 ARG A C 1
ATOM 1754 O O . ARG A 1 227 ? 2.524 -17.333 19.484 1.00 97.12 227 ARG A O 1
ATOM 1761 N N . LEU A 1 228 ? 1.970 -15.780 20.999 1.00 98.12 228 LEU A N 1
ATOM 1762 C CA . LEU A 1 228 ? 1.261 -14.914 20.051 1.00 98.12 228 LEU A CA 1
ATOM 1763 C C . LEU A 1 228 ? 2.227 -14.173 19.122 1.00 98.12 228 LEU A C 1
ATOM 1765 O O . LEU A 1 228 ? 1.973 -14.114 17.924 1.00 98.12 228 LEU A O 1
ATOM 1769 N N . HIS A 1 229 ? 3.375 -13.714 19.630 1.00 97.62 229 HIS A N 1
ATOM 1770 C CA . HIS A 1 229 ? 4.443 -13.158 18.789 1.00 97.62 229 HIS A CA 1
ATOM 1771 C C . HIS A 1 229 ? 5.028 -14.215 17.829 1.00 97.62 229 HIS A C 1
ATOM 1773 O O . HIS A 1 229 ? 5.345 -13.906 16.682 1.00 97.62 229 HIS A O 1
ATOM 1779 N N . LEU A 1 230 ? 5.120 -15.484 18.255 1.00 97.44 230 LEU A N 1
ATOM 1780 C CA . LEU A 1 230 ? 5.502 -16.593 17.368 1.00 97.44 230 LEU A CA 1
ATOM 1781 C C . LEU A 1 230 ? 4.444 -16.870 16.285 1.00 97.44 230 LEU A C 1
ATOM 1783 O O . LEU A 1 230 ? 4.812 -17.142 15.145 1.00 97.44 230 LEU A O 1
ATOM 1787 N N . VAL A 1 231 ? 3.148 -16.776 16.607 1.00 97.75 231 VAL A N 1
ATOM 1788 C CA . VAL A 1 231 ? 2.045 -16.918 15.634 1.00 97.75 231 VAL A CA 1
ATOM 1789 C C . VAL A 1 231 ? 2.011 -15.749 14.640 1.00 97.75 231 VAL A C 1
ATOM 1791 O O . VAL A 1 231 ? 1.831 -15.985 13.447 1.00 97.75 231 VAL A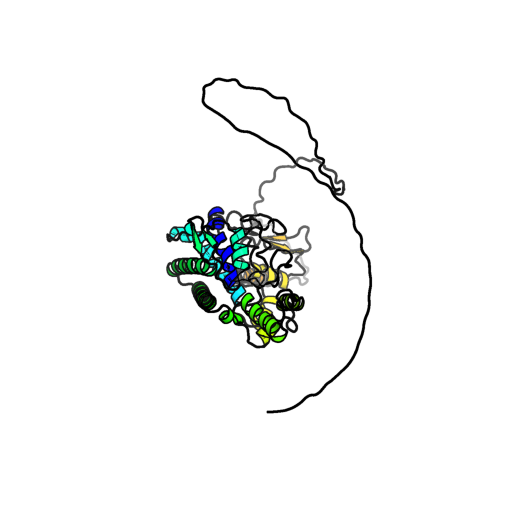 O 1
ATOM 1794 N N . ASP A 1 232 ? 2.245 -14.515 15.096 1.00 98.19 232 ASP A N 1
ATOM 1795 C CA . ASP A 1 232 ? 2.390 -13.323 14.245 1.00 98.19 232 ASP A CA 1
ATOM 1796 C C . ASP A 1 232 ? 3.542 -13.488 13.237 1.00 98.19 232 ASP A C 1
ATOM 1798 O O . ASP A 1 232 ? 3.346 -13.334 12.032 1.00 98.19 232 ASP A O 1
ATOM 1802 N N . LEU A 1 233 ? 4.718 -13.924 13.704 1.00 97.81 233 LEU A N 1
ATOM 1803 C CA . LEU A 1 233 ? 5.867 -14.199 12.838 1.00 97.81 233 LEU A CA 1
ATOM 1804 C C . LEU A 1 233 ? 5.634 -15.393 11.892 1.00 97.81 233 LEU A C 1
ATOM 1806 O O . LEU A 1 233 ? 6.045 -15.353 10.734 1.00 97.81 233 LEU A O 1
ATOM 1810 N N . GLN A 1 234 ? 4.964 -16.457 12.347 1.00 98.06 234 GLN A N 1
ATOM 1811 C CA . GLN A 1 234 ? 4.670 -17.629 11.512 1.00 98.06 234 GLN A CA 1
ATOM 1812 C C . GLN A 1 234 ? 3.550 -17.366 10.484 1.00 98.06 234 GLN A C 1
ATOM 1814 O O . GLN A 1 234 ? 3.399 -18.127 9.524 1.00 98.06 234 GLN A O 1
ATOM 1819 N N . TYR A 1 235 ? 2.783 -16.279 10.619 1.00 98.50 235 TYR A N 1
ATOM 1820 C CA . TYR A 1 235 ? 1.842 -15.842 9.586 1.00 98.50 235 TYR A CA 1
ATOM 1821 C C . TYR A 1 235 ? 2.554 -15.524 8.266 1.00 98.50 235 TYR A C 1
ATOM 1823 O O . TYR A 1 235 ? 2.087 -15.972 7.219 1.00 98.50 235 TYR A O 1
ATOM 1831 N N . SER A 1 236 ? 3.711 -14.855 8.328 1.00 97.75 236 SER A N 1
ATOM 1832 C CA . SER A 1 236 ? 4.513 -14.422 7.172 1.00 97.75 236 SER A CA 1
ATOM 1833 C C . SER A 1 236 ? 5.694 -15.329 6.803 1.00 97.75 236 SER A C 1
ATOM 1835 O O . SER A 1 236 ? 6.549 -14.940 6.006 1.00 97.75 236 SER A O 1
ATOM 1837 N N . ASP A 1 237 ? 5.728 -16.566 7.306 1.00 98.19 237 ASP A N 1
ATOM 1838 C CA . ASP A 1 237 ? 6.639 -17.595 6.792 1.00 98.19 237 ASP A CA 1
ATOM 1839 C C . ASP A 1 237 ? 6.244 -17.972 5.352 1.00 98.19 237 ASP A C 1
ATOM 1841 O O . ASP A 1 237 ? 5.213 -18.596 5.110 1.00 98.19 237 ASP A O 1
ATOM 1845 N N . VAL A 1 238 ? 7.084 -17.588 4.387 1.00 96.44 238 VAL A N 1
ATOM 1846 C CA . VAL A 1 238 ? 6.833 -17.739 2.941 1.00 96.44 238 VAL A CA 1
ATOM 1847 C C . VAL A 1 238 ? 6.732 -19.192 2.464 1.00 96.44 238 VAL A C 1
ATOM 1849 O O . VAL A 1 238 ? 6.312 -19.438 1.336 1.00 96.44 238 VAL A O 1
ATOM 1852 N N . ARG A 1 239 ? 7.111 -20.175 3.288 1.00 96.31 239 ARG A N 1
ATOM 1853 C CA . ARG A 1 239 ? 7.082 -21.596 2.916 1.00 96.31 239 ARG A CA 1
ATOM 1854 C C . ARG A 1 239 ? 5.641 -22.109 2.882 1.00 96.31 239 ARG A C 1
ATOM 1856 O O . ARG A 1 239 ? 4.903 -21.958 3.857 1.00 96.31 239 ARG A O 1
ATOM 1863 N N . LEU A 1 240 ? 5.240 -22.733 1.773 1.00 92.75 240 LEU A N 1
ATOM 1864 C CA . LEU A 1 240 ? 3.851 -23.158 1.528 1.00 92.75 240 LEU A CA 1
ATOM 1865 C C . LEU A 1 240 ? 3.316 -24.136 2.591 1.00 92.75 240 LEU A C 1
ATOM 1867 O O . LEU A 1 240 ? 2.143 -24.086 2.948 1.00 92.75 240 LEU A O 1
ATOM 1871 N N . ASP A 1 241 ? 4.185 -24.982 3.145 1.00 91.88 241 ASP A N 1
ATOM 1872 C CA . ASP A 1 241 ? 3.851 -25.984 4.162 1.00 91.88 241 ASP A CA 1
ATOM 1873 C C . ASP A 1 241 ? 3.801 -25.431 5.602 1.00 91.88 241 ASP A C 1
ATOM 1875 O O . ASP A 1 241 ? 3.196 -26.047 6.484 1.00 91.88 241 ASP A O 1
ATOM 1879 N N . LYS A 1 242 ? 4.433 -24.276 5.863 1.00 94.44 242 LYS A N 1
ATOM 1880 C CA . LYS A 1 242 ? 4.682 -23.758 7.224 1.00 94.44 242 LYS A CA 1
ATOM 1881 C C . LYS A 1 242 ? 4.062 -22.392 7.510 1.00 94.44 242 LYS A C 1
ATOM 1883 O O . LYS A 1 242 ? 3.658 -22.172 8.655 1.00 94.44 242 LYS A O 1
ATOM 1888 N N . GLY A 1 243 ? 3.903 -21.521 6.515 1.00 97.38 243 GLY A N 1
ATOM 1889 C CA . GLY A 1 243 ? 3.176 -20.257 6.654 1.00 97.38 243 GLY A CA 1
ATOM 1890 C C . GLY A 1 243 ? 1.754 -20.470 7.153 1.00 97.38 243 GLY A C 1
ATOM 1891 O O . GLY A 1 243 ? 1.057 -21.372 6.681 1.00 97.38 243 GLY A O 1
ATOM 1892 N N . LEU A 1 244 ? 1.303 -19.677 8.128 1.00 97.69 244 LEU A N 1
ATOM 1893 C CA . LEU A 1 244 ? -0.097 -19.745 8.560 1.00 97.69 244 LEU A CA 1
ATOM 1894 C C . LEU A 1 244 ? -1.020 -19.121 7.503 1.00 97.69 244 LEU A C 1
ATOM 1896 O O . LEU A 1 244 ? -2.068 -19.702 7.245 1.00 97.69 244 LEU A O 1
ATOM 1900 N N . TYR A 1 245 ? -0.596 -18.056 6.806 1.00 98.25 245 TYR A N 1
ATOM 1901 C CA . TYR A 1 245 ? -1.310 -17.548 5.626 1.00 98.25 245 TYR A CA 1
ATOM 1902 C C . TYR A 1 245 ? -1.436 -18.615 4.528 1.00 98.25 245 TYR A C 1
ATOM 1904 O O . TYR A 1 245 ? -2.543 -18.937 4.106 1.00 98.25 245 TYR A O 1
ATOM 1912 N N . ASN A 1 246 ? -0.326 -19.247 4.131 1.00 97.31 246 ASN A N 1
ATOM 1913 C CA . ASN A 1 246 ? -0.333 -20.299 3.105 1.00 97.31 246 ASN A CA 1
ATOM 1914 C C . ASN A 1 246 ? -1.263 -21.468 3.481 1.00 97.31 246 ASN A C 1
ATOM 1916 O O . ASN A 1 246 ? -1.978 -22.000 2.633 1.00 97.31 246 ASN A O 1
ATOM 1920 N N . ARG A 1 247 ? -1.332 -21.821 4.773 1.00 96.75 247 ARG A N 1
ATOM 1921 C CA . ARG A 1 247 ? -2.261 -22.836 5.296 1.00 96.75 247 ARG A CA 1
ATOM 1922 C C . ARG A 1 247 ? -3.721 -22.371 5.402 1.00 96.75 247 ARG A C 1
ATOM 1924 O O . ARG A 1 247 ? -4.589 -23.235 5.489 1.00 96.75 247 ARG A O 1
ATOM 1931 N N . LEU A 1 248 ? -4.012 -21.068 5.369 1.00 96.88 248 LEU A N 1
ATOM 1932 C CA . LEU A 1 248 ? -5.367 -20.532 5.168 1.00 96.88 248 LEU A CA 1
ATOM 1933 C C . LEU A 1 248 ? -5.750 -20.569 3.678 1.00 96.88 248 LEU A C 1
ATOM 1935 O O . LEU A 1 248 ? -6.828 -21.056 3.345 1.00 96.88 248 LEU A O 1
ATOM 1939 N N . VAL A 1 249 ? -4.848 -20.160 2.775 1.00 97.12 249 VAL A N 1
ATOM 1940 C CA . VAL A 1 249 ? -5.047 -20.249 1.311 1.00 97.12 249 VAL A CA 1
ATOM 1941 C C . VAL A 1 249 ? -5.312 -21.694 0.877 1.00 97.12 249 VAL A C 1
ATOM 1943 O O . VAL A 1 249 ? -6.296 -21.962 0.193 1.00 97.12 249 VAL A O 1
ATOM 1946 N N . ALA A 1 250 ? -4.507 -22.653 1.349 1.00 95.50 250 ALA A N 1
ATOM 1947 C CA . ALA A 1 250 ? -4.670 -24.083 1.059 1.00 95.50 250 ALA A CA 1
ATOM 1948 C C . ALA A 1 250 ? -5.971 -24.708 1.613 1.00 95.50 250 ALA A C 1
ATOM 1950 O O . ALA A 1 250 ? -6.273 -25.862 1.318 1.00 95.50 250 ALA A O 1
ATOM 1951 N N . ARG A 1 251 ? -6.739 -23.964 2.422 1.00 95.69 251 ARG A N 1
ATOM 1952 C CA . ARG A 1 251 ? -8.060 -24.344 2.953 1.00 95.69 251 ARG A CA 1
ATOM 1953 C C . ARG A 1 251 ? -9.204 -23.523 2.345 1.00 95.69 251 ARG A C 1
ATOM 1955 O O . ARG A 1 251 ? -10.324 -23.604 2.838 1.00 95.69 251 ARG A O 1
ATOM 1962 N N . GLY A 1 252 ? -8.927 -22.698 1.332 1.00 96.12 252 GLY A N 1
ATOM 1963 C CA . GLY A 1 252 ? -9.903 -21.776 0.745 1.00 96.12 252 GLY A CA 1
ATOM 1964 C C . GLY A 1 252 ? -10.348 -20.649 1.685 1.00 96.12 252 GLY A C 1
ATOM 1965 O O . GLY A 1 252 ? -11.366 -20.023 1.434 1.00 96.12 252 GLY A O 1
ATOM 1966 N N . SER A 1 253 ? -9.618 -20.389 2.777 1.00 97.00 253 SER A N 1
ATOM 1967 C CA . SER A 1 253 ? -10.005 -19.417 3.815 1.00 97.00 253 SER A CA 1
ATOM 1968 C C . SER A 1 253 ? -9.528 -17.980 3.547 1.00 97.00 253 SER A C 1
ATOM 1970 O O . SER A 1 253 ? -9.692 -17.125 4.416 1.00 97.00 253 SER A O 1
ATOM 1972 N N . MET A 1 254 ? -8.914 -17.734 2.382 1.00 98.19 254 MET A N 1
ATOM 1973 C CA . MET A 1 254 ? -8.488 -16.419 1.886 1.00 98.19 254 MET A CA 1
ATOM 1974 C C . MET A 1 254 ? -8.888 -16.273 0.413 1.00 98.19 254 MET A C 1
ATOM 1976 O O . MET A 1 254 ? -8.651 -17.191 -0.379 1.00 98.19 254 MET A O 1
ATOM 1980 N N . LYS A 1 255 ? -9.422 -15.110 0.027 1.00 97.75 255 LYS A N 1
ATOM 1981 C CA . LYS A 1 255 ? -9.722 -14.766 -1.368 1.00 97.75 255 LYS A CA 1
ATOM 1982 C C . LYS A 1 255 ? -8.426 -14.576 -2.162 1.00 97.75 255 LYS A C 1
ATOM 1984 O O . LYS A 1 255 ? -7.517 -13.866 -1.729 1.00 97.75 255 LYS A O 1
ATOM 1989 N N . ARG A 1 256 ? -8.374 -15.171 -3.356 1.00 97.19 256 ARG A N 1
ATOM 1990 C CA . ARG A 1 256 ? -7.326 -14.940 -4.362 1.00 97.19 256 ARG A CA 1
ATOM 1991 C C . ARG A 1 256 ? -7.863 -14.096 -5.514 1.00 97.19 256 ARG A C 1
ATOM 1993 O O . ARG A 1 256 ? -9.056 -14.128 -5.805 1.00 97.19 256 ARG A O 1
ATOM 2000 N N . LEU A 1 257 ? -6.963 -13.368 -6.162 1.00 97.25 257 LEU A N 1
ATOM 2001 C CA . LEU A 1 257 ? -7.187 -12.569 -7.366 1.00 97.25 257 LEU A CA 1
ATOM 2002 C C . LEU A 1 257 ? -6.431 -13.148 -8.573 1.00 97.25 257 LEU A C 1
ATOM 2004 O O . LEU A 1 257 ? -6.850 -12.942 -9.710 1.00 97.25 257 LEU A O 1
ATOM 2008 N N . VAL A 1 258 ? -5.343 -13.894 -8.343 1.00 97.00 258 VAL A N 1
ATOM 2009 C CA . VAL A 1 258 ? -4.602 -14.624 -9.383 1.00 97.00 258 VAL A CA 1
ATOM 2010 C C . VAL A 1 258 ? -4.531 -16.123 -9.092 1.00 97.00 258 VAL A C 1
ATOM 2012 O O . VAL A 1 258 ? -4.508 -16.571 -7.946 1.00 97.00 258 VAL A O 1
ATOM 2015 N N . SER A 1 259 ? -4.487 -16.921 -10.157 1.00 96.00 259 SER A N 1
ATOM 2016 C CA . SER A 1 259 ? -4.269 -18.365 -10.064 1.00 96.00 259 SER A CA 1
ATOM 2017 C C . SER A 1 259 ? -2.801 -18.703 -9.788 1.00 96.00 259 SER A C 1
ATOM 2019 O O . SER A 1 259 ? -1.891 -17.968 -10.174 1.00 96.00 259 SER A O 1
ATOM 2021 N N . GLU A 1 260 ? -2.555 -19.876 -9.200 1.00 93.94 260 GLU A N 1
ATOM 2022 C CA . GLU A 1 260 ? -1.193 -20.370 -8.954 1.00 93.94 260 GLU A CA 1
ATOM 2023 C C . GLU A 1 260 ? -0.369 -20.486 -10.248 1.00 93.94 260 GLU A C 1
ATOM 2025 O O . GLU A 1 260 ? 0.822 -20.190 -10.253 1.00 93.94 260 GLU A O 1
ATOM 2030 N N . HIS A 1 261 ? -1.012 -20.822 -11.374 1.00 96.56 261 HIS A N 1
ATOM 2031 C CA . HIS A 1 261 ? -0.364 -20.841 -12.687 1.00 96.56 261 HIS A CA 1
ATOM 2032 C C . HIS A 1 261 ? 0.205 -19.467 -13.065 1.00 96.56 261 HIS A C 1
ATOM 2034 O O . HIS A 1 261 ? 1.341 -19.383 -13.516 1.00 96.56 261 HIS A O 1
ATOM 2040 N N . GLN A 1 262 ? -0.554 -18.385 -12.863 1.00 96.69 262 GLN A N 1
ATOM 2041 C CA . GLN A 1 262 ? -0.096 -17.025 -13.178 1.00 96.69 262 GLN A CA 1
ATOM 2042 C C . GLN A 1 262 ? 1.048 -16.578 -12.258 1.00 96.69 262 GLN A C 1
ATOM 2044 O O . GLN A 1 262 ? 1.947 -15.868 -12.707 1.00 96.69 262 GLN A O 1
ATOM 2049 N N . VAL A 1 263 ? 1.044 -17.011 -10.991 1.00 95.94 263 VAL A N 1
ATOM 2050 C CA . VAL A 1 263 ? 2.149 -16.756 -10.051 1.00 95.94 263 VAL A CA 1
ATOM 2051 C C . VAL A 1 263 ? 3.422 -17.476 -10.503 1.00 95.94 263 VAL A C 1
ATOM 2053 O O . VAL A 1 263 ? 4.482 -16.856 -10.548 1.00 95.94 263 VAL A O 1
ATOM 2056 N N . LEU A 1 264 ? 3.320 -18.753 -10.888 1.00 95.94 264 LEU A N 1
ATOM 2057 C CA . LEU A 1 264 ? 4.450 -19.547 -11.381 1.00 95.94 264 LEU A CA 1
ATOM 2058 C C . LEU A 1 264 ? 4.975 -19.033 -12.732 1.00 95.94 264 LEU A C 1
ATOM 2060 O O . LEU A 1 264 ? 6.182 -18.884 -12.900 1.00 95.94 264 LEU A O 1
ATOM 2064 N N . GLU A 1 265 ? 4.093 -18.684 -13.671 1.00 96.19 265 GLU A N 1
ATOM 2065 C CA . GLU A 1 265 ? 4.465 -18.097 -14.967 1.00 96.19 265 GLU A CA 1
ATOM 2066 C C . GLU A 1 265 ? 5.262 -16.792 -14.794 1.00 96.19 265 GLU A C 1
ATOM 2068 O O . GLU A 1 265 ? 6.244 -16.567 -15.506 1.00 96.19 265 GLU A O 1
ATOM 2073 N N . ALA A 1 266 ? 4.893 -15.965 -13.809 1.00 96.88 266 ALA A N 1
ATOM 2074 C CA . ALA A 1 266 ? 5.560 -14.704 -13.487 1.00 96.88 266 ALA A CA 1
ATOM 2075 C C . ALA A 1 266 ? 6.940 -14.854 -12.808 1.00 96.88 266 ALA A C 1
ATOM 2077 O O . ALA A 1 266 ? 7.640 -13.850 -12.655 1.00 96.88 266 ALA A O 1
ATOM 2078 N N . VAL A 1 267 ? 7.360 -16.069 -12.424 1.00 95.81 267 VAL A N 1
ATOM 2079 C CA . VAL A 1 267 ? 8.735 -16.333 -11.951 1.00 95.81 267 VAL A CA 1
ATOM 2080 C C . VAL A 1 267 ? 9.728 -16.233 -13.113 1.00 95.81 267 VAL A C 1
ATOM 2082 O O . VAL A 1 267 ? 10.757 -15.570 -12.988 1.00 95.81 267 VAL A O 1
ATOM 2085 N N . ASP A 1 268 ? 9.391 -16.839 -14.256 1.00 93.62 268 ASP A N 1
ATOM 2086 C CA . ASP A 1 268 ? 10.249 -16.889 -15.448 1.00 93.62 268 ASP A CA 1
ATOM 2087 C C . ASP A 1 268 ? 9.899 -15.819 -16.504 1.00 93.62 268 ASP A C 1
ATOM 2089 O O . ASP A 1 268 ? 10.748 -15.440 -17.321 1.00 93.62 268 ASP A O 1
ATOM 2093 N N . SER A 1 269 ? 8.658 -15.313 -16.508 1.00 94.50 269 SER A N 1
ATOM 2094 C CA . SER A 1 269 ? 8.130 -14.435 -17.563 1.00 94.50 269 SER A CA 1
ATOM 2095 C C . SER A 1 269 ? 8.001 -12.968 -17.121 1.00 94.50 269 SER A C 1
ATOM 2097 O O . SER A 1 269 ? 7.198 -12.651 -16.243 1.00 94.50 269 SER A O 1
ATOM 2099 N N . PRO A 1 270 ? 8.721 -12.019 -17.754 1.00 95.31 270 PRO A N 1
ATOM 2100 C CA . PRO A 1 270 ? 8.597 -10.597 -17.433 1.00 95.31 270 PRO A CA 1
ATOM 2101 C C . PRO A 1 270 ? 7.285 -9.982 -17.973 1.00 95.31 270 PRO A C 1
ATOM 2103 O O . PRO A 1 270 ? 6.848 -10.344 -19.071 1.00 95.31 270 PRO A O 1
ATOM 2106 N N . PRO A 1 271 ? 6.698 -8.973 -17.292 1.00 94.56 271 PRO A N 1
ATOM 2107 C CA . PRO A 1 271 ? 5.455 -8.336 -17.729 1.00 94.56 271 PRO A CA 1
ATOM 2108 C C . PRO A 1 271 ? 5.620 -7.654 -19.095 1.00 94.56 271 PRO A C 1
ATOM 2110 O O . PRO A 1 271 ? 6.563 -6.890 -19.329 1.00 94.56 271 PRO A O 1
ATOM 2113 N N . THR A 1 272 ? 4.708 -7.981 -20.015 1.00 94.94 272 THR A N 1
ATOM 2114 C CA . THR A 1 272 ? 4.883 -7.782 -21.468 1.00 94.94 272 THR A CA 1
ATOM 2115 C C . THR A 1 272 ? 4.655 -6.351 -21.965 1.00 94.94 272 THR A C 1
ATOM 2117 O O . THR A 1 272 ? 5.016 -6.021 -23.095 1.00 94.94 272 THR A O 1
ATOM 2120 N N . ASP A 1 273 ? 4.085 -5.494 -21.129 1.00 93.62 273 ASP A N 1
ATOM 2121 C CA . ASP A 1 273 ? 3.656 -4.118 -21.387 1.00 93.62 273 ASP A CA 1
ATOM 2122 C C . ASP A 1 273 ? 4.702 -3.055 -20.997 1.00 93.62 273 ASP A C 1
ATOM 2124 O O . ASP A 1 273 ? 4.588 -1.892 -21.387 1.00 93.62 273 ASP A O 1
ATOM 2128 N N . THR A 1 274 ? 5.766 -3.446 -20.289 1.00 95.00 274 THR A N 1
ATOM 2129 C CA . THR A 1 274 ? 6.839 -2.541 -19.847 1.00 95.00 274 THR A CA 1
ATOM 2130 C C . THR A 1 274 ? 8.213 -2.935 -20.395 1.00 95.00 274 THR A C 1
ATOM 2132 O O . THR A 1 274 ? 8.435 -4.026 -20.921 1.00 95.00 274 THR A O 1
ATOM 2135 N N . ARG A 1 275 ? 9.207 -2.063 -20.185 1.00 94.56 275 ARG A N 1
ATOM 2136 C CA . ARG A 1 275 ? 10.636 -2.340 -20.418 1.00 94.56 275 ARG A CA 1
ATOM 2137 C C . ARG A 1 275 ? 11.199 -3.543 -19.650 1.00 94.56 275 ARG A C 1
ATOM 2139 O O . ARG A 1 275 ? 12.320 -3.960 -19.940 1.00 94.56 275 ARG A O 1
ATOM 2146 N N . ALA A 1 276 ? 10.476 -4.087 -18.665 1.00 95.69 276 ALA A N 1
ATOM 2147 C CA . ALA A 1 276 ? 10.876 -5.331 -18.016 1.00 95.69 276 ALA A CA 1
ATOM 2148 C C . ALA A 1 276 ? 10.902 -6.491 -19.022 1.00 95.69 276 ALA A C 1
ATOM 2150 O O . ALA A 1 276 ? 11.824 -7.301 -18.957 1.00 95.69 276 ALA A O 1
ATOM 2151 N N . TYR A 1 277 ? 9.984 -6.500 -19.999 1.00 94.25 277 TYR A N 1
ATOM 2152 C CA . TYR A 1 277 ? 9.960 -7.483 -21.080 1.00 94.25 277 TYR A CA 1
ATOM 2153 C C . TYR A 1 277 ? 11.285 -7.531 -21.847 1.00 94.25 277 TYR A C 1
ATOM 2155 O O . TYR A 1 277 ? 11.925 -8.576 -21.910 1.00 94.25 277 TYR A O 1
ATOM 2163 N N . PHE A 1 278 ? 11.755 -6.378 -22.340 1.00 93.38 278 PHE A N 1
ATOM 2164 C CA . PHE A 1 278 ? 13.069 -6.250 -22.978 1.00 93.38 278 PHE A CA 1
ATOM 2165 C C . PHE A 1 278 ? 14.200 -6.769 -22.081 1.00 93.38 278 PHE A C 1
ATOM 2167 O O . PHE A 1 278 ? 15.079 -7.477 -22.563 1.00 93.38 278 PHE A O 1
ATOM 2174 N N . ARG A 1 279 ? 14.197 -6.436 -20.781 1.00 94.94 279 ARG A N 1
ATOM 2175 C CA . ARG A 1 279 ? 15.277 -6.837 -19.863 1.00 94.94 279 ARG A CA 1
ATOM 2176 C C . ARG A 1 279 ? 15.305 -8.353 -19.654 1.00 94.94 279 ARG A C 1
ATOM 2178 O O . ARG A 1 279 ? 16.373 -8.947 -19.771 1.00 94.94 279 ARG A O 1
ATOM 2185 N N . GLY A 1 280 ? 14.153 -8.963 -19.376 1.00 94.69 280 GLY A N 1
ATOM 2186 C CA . GLY A 1 280 ? 14.038 -10.408 -19.175 1.00 94.69 280 GLY A CA 1
ATOM 2187 C C . GLY A 1 280 ? 14.322 -11.194 -20.454 1.00 94.69 280 GLY A C 1
ATOM 2188 O O . GLY A 1 280 ? 15.121 -12.120 -20.423 1.00 94.69 280 GLY A O 1
ATOM 2189 N N . GLU A 1 281 ? 13.789 -10.771 -21.605 1.00 93.38 281 GLU A N 1
ATOM 2190 C CA . GLU A 1 281 ? 14.093 -11.411 -22.893 1.00 93.38 281 GLU A CA 1
ATOM 2191 C C . GLU A 1 281 ? 15.564 -11.265 -23.303 1.00 93.38 281 GLU A C 1
ATOM 2193 O O . GLU A 1 281 ? 16.110 -12.189 -23.905 1.00 93.38 281 GLU A O 1
ATOM 2198 N N . CYS A 1 282 ? 16.230 -10.156 -22.958 1.00 93.62 282 CYS A N 1
ATOM 2199 C CA . CYS A 1 282 ? 17.680 -10.042 -23.121 1.00 93.62 282 CYS A CA 1
ATOM 2200 C C . CYS A 1 282 ? 18.413 -11.074 -22.253 1.00 93.62 282 CYS A C 1
ATOM 2202 O O . CYS A 1 282 ? 19.186 -11.862 -22.785 1.00 93.62 282 CYS A O 1
ATOM 2204 N N . LEU A 1 283 ? 18.140 -11.117 -20.944 1.00 94.69 283 LEU A N 1
ATOM 2205 C CA . LEU A 1 283 ? 18.794 -12.050 -20.015 1.00 94.69 283 LEU A CA 1
ATOM 2206 C C . LEU A 1 283 ? 18.548 -13.521 -20.395 1.00 94.69 283 LEU A C 1
ATOM 2208 O O . LEU A 1 283 ? 19.481 -14.319 -20.406 1.00 94.69 283 LEU A O 1
ATOM 2212 N N . ARG A 1 284 ? 17.316 -13.869 -20.779 1.00 93.69 284 ARG A N 1
ATOM 2213 C CA . ARG A 1 284 ? 16.899 -15.236 -21.127 1.00 93.69 284 ARG A CA 1
ATOM 2214 C C . ARG A 1 284 ? 17.470 -15.735 -22.460 1.00 93.69 284 ARG A C 1
ATOM 2216 O O . ARG A 1 284 ? 17.641 -16.937 -22.627 1.00 93.69 284 ARG A O 1
ATOM 2223 N N . ARG A 1 285 ? 17.739 -14.841 -23.423 1.00 92.44 285 ARG A N 1
ATOM 2224 C CA . ARG A 1 285 ? 18.263 -15.201 -24.761 1.00 92.44 285 ARG A CA 1
ATOM 2225 C C . ARG A 1 285 ? 19.767 -14.973 -24.928 1.00 92.44 285 ARG A C 1
ATOM 2227 O O . ARG A 1 285 ? 20.366 -15.619 -25.779 1.00 92.44 285 ARG A O 1
ATOM 2234 N N . PHE A 1 286 ? 20.346 -14.052 -24.159 1.00 94.44 286 PHE A N 1
ATOM 2235 C CA . PHE A 1 286 ? 21.712 -13.542 -24.325 1.00 94.44 286 PHE A CA 1
ATOM 2236 C C . PHE A 1 286 ? 22.472 -13.436 -22.995 1.00 94.44 286 PHE A C 1
ATOM 2238 O O . PHE A 1 286 ? 23.406 -12.652 -22.882 1.00 94.44 286 PHE A O 1
ATOM 2245 N N . GLY A 1 287 ? 22.086 -14.195 -21.963 1.00 93.44 287 GLY A N 1
ATOM 2246 C CA . GLY A 1 287 ? 22.710 -14.114 -20.634 1.00 93.44 287 GLY A CA 1
ATOM 2247 C C . GLY A 1 287 ? 24.230 -14.336 -20.624 1.00 93.44 287 GLY A C 1
ATOM 2248 O O . GLY A 1 287 ? 24.912 -13.753 -19.790 1.00 93.44 287 GLY A O 1
ATOM 2249 N N . ALA A 1 288 ? 24.766 -15.108 -21.577 1.00 94.38 288 ALA A N 1
ATOM 2250 C CA . ALA A 1 288 ? 26.210 -15.288 -21.765 1.00 94.38 288 ALA A CA 1
ATOM 2251 C C . ALA A 1 288 ? 26.919 -14.046 -22.349 1.00 94.38 288 ALA A C 1
ATOM 2253 O O . ALA A 1 288 ? 28.098 -13.839 -22.081 1.00 94.38 288 ALA A O 1
ATOM 2254 N N . ASP A 1 289 ? 26.194 -13.209 -23.099 1.00 95.19 289 ASP A N 1
ATOM 2255 C CA . ASP A 1 289 ? 26.688 -11.987 -23.746 1.00 95.19 289 ASP A CA 1
ATOM 2256 C C . ASP A 1 289 ? 26.398 -10.724 -22.899 1.00 95.19 289 ASP A C 1
ATOM 2258 O O . ASP A 1 289 ? 26.570 -9.601 -23.372 1.00 95.19 289 ASP A O 1
ATOM 2262 N N . ILE A 1 290 ? 25.891 -10.858 -21.663 1.00 95.62 290 ILE A N 1
ATOM 2263 C CA . ILE A 1 290 ? 25.468 -9.731 -20.811 1.00 95.62 290 ILE A CA 1
ATOM 2264 C C . ILE A 1 290 ? 26.390 -9.595 -19.598 1.00 95.62 290 ILE A C 1
ATOM 2266 O O . ILE A 1 290 ? 26.351 -10.389 -18.662 1.00 95.62 290 ILE A O 1
ATOM 2270 N N . ALA A 1 291 ? 27.168 -8.513 -19.577 1.00 95.62 291 ALA A N 1
ATOM 2271 C CA . ALA A 1 291 ? 28.050 -8.166 -18.466 1.00 95.62 291 ALA A CA 1
ATOM 2272 C C . ALA A 1 291 ? 27.292 -7.577 -17.259 1.00 95.62 291 ALA A C 1
ATOM 2274 O O . ALA A 1 291 ? 27.722 -7.746 -16.120 1.00 95.62 291 ALA A O 1
ATOM 2275 N N . ALA A 1 292 ? 26.185 -6.854 -17.489 1.00 96.44 292 ALA A N 1
ATOM 2276 C CA . ALA A 1 292 ? 25.341 -6.296 -16.424 1.00 96.44 292 ALA A CA 1
ATOM 2277 C C . ALA A 1 292 ? 23.948 -5.864 -16.922 1.00 96.44 292 ALA A C 1
ATOM 2279 O O . ALA A 1 292 ? 23.761 -5.531 -18.092 1.00 96.44 292 ALA A O 1
ATOM 2280 N N . ALA A 1 293 ? 22.979 -5.755 -16.009 1.00 96.31 293 ALA A N 1
ATOM 2281 C CA . ALA A 1 293 ? 21.675 -5.138 -16.266 1.00 96.31 293 ALA A CA 1
ATOM 2282 C C . ALA A 1 293 ? 21.225 -4.255 -15.087 1.00 96.31 293 ALA A C 1
ATOM 2284 O O . ALA A 1 293 ? 21.532 -4.537 -13.931 1.00 96.31 293 ALA A O 1
ATOM 2285 N N . SER A 1 294 ? 20.481 -3.188 -15.382 1.00 96.06 294 SER A N 1
ATOM 2286 C CA . SER A 1 294 ? 19.907 -2.246 -14.412 1.00 96.06 294 SER A CA 1
ATOM 2287 C C . SER A 1 294 ? 18.442 -1.931 -14.748 1.00 96.06 294 SER A C 1
ATOM 2289 O O . SER A 1 294 ? 17.883 -2.403 -15.745 1.00 96.06 294 SER A O 1
ATOM 2291 N N . TRP A 1 295 ? 17.790 -1.095 -13.934 1.00 95.44 295 TRP A N 1
ATOM 2292 C CA . TRP A 1 295 ? 16.457 -0.569 -14.250 1.00 95.44 295 TRP A CA 1
ATOM 2293 C C . TRP A 1 295 ? 16.431 0.193 -15.583 1.00 95.44 295 TRP A C 1
ATOM 2295 O O . TRP A 1 295 ? 15.485 0.031 -16.353 1.00 95.44 295 TRP A O 1
ATOM 2305 N N . ASP A 1 296 ? 17.491 0.961 -15.838 1.00 94.44 296 ASP A N 1
ATOM 2306 C CA . ASP A 1 296 ? 17.667 1.934 -16.923 1.00 94.44 296 ASP A CA 1
ATOM 2307 C C . ASP A 1 296 ? 18.534 1.464 -18.108 1.00 94.44 296 ASP A C 1
ATOM 2309 O O . ASP A 1 296 ? 18.673 2.218 -19.073 1.00 94.44 296 ASP A O 1
ATOM 2313 N N . SER A 1 297 ? 19.141 0.269 -18.069 1.00 94.88 297 SER A N 1
ATOM 2314 C CA . SER A 1 297 ? 19.959 -0.244 -19.179 1.00 94.88 297 SER A CA 1
ATOM 2315 C C . SER A 1 297 ? 20.266 -1.747 -19.118 1.00 94.88 297 SER A C 1
ATOM 2317 O O . SER A 1 297 ? 20.118 -2.388 -18.081 1.00 94.88 297 SER A O 1
ATOM 2319 N N . VAL A 1 298 ? 20.750 -2.295 -20.236 1.00 96.25 298 VAL A N 1
ATOM 2320 C CA . VAL A 1 298 ? 21.431 -3.600 -20.324 1.00 96.25 298 VAL A CA 1
ATOM 2321 C C . VAL A 1 298 ? 22.805 -3.375 -20.961 1.00 96.25 298 VAL A C 1
ATOM 2323 O O . VAL A 1 298 ? 22.931 -2.549 -21.866 1.00 96.25 298 VAL A O 1
ATOM 2326 N N . ILE A 1 299 ? 23.841 -4.053 -20.471 1.00 96.25 299 ILE A N 1
ATOM 2327 C CA . ILE A 1 299 ? 25.233 -3.906 -20.909 1.00 96.25 299 ILE A CA 1
ATOM 2328 C C . ILE A 1 299 ? 25.719 -5.249 -21.448 1.00 96.25 299 ILE A C 1
ATOM 2330 O O . ILE A 1 299 ? 25.811 -6.218 -20.697 1.00 96.25 299 ILE A O 1
ATOM 2334 N N . PHE A 1 300 ? 26.043 -5.277 -22.737 1.00 96.00 300 PHE A N 1
ATOM 2335 C CA . PHE A 1 300 ? 26.528 -6.461 -23.436 1.00 96.00 300 PHE A CA 1
ATOM 2336 C C . PHE A 1 300 ? 28.055 -6.476 -23.525 1.00 96.00 300 PHE A C 1
ATOM 2338 O O . PHE A 1 300 ? 28.669 -5.436 -23.783 1.00 96.00 300 PHE A O 1
ATOM 2345 N N . ASP A 1 301 ? 28.644 -7.658 -23.370 1.00 94.75 301 ASP A N 1
ATOM 2346 C CA . ASP A 1 301 ? 29.981 -7.971 -23.869 1.00 94.75 301 ASP A CA 1
ATOM 2347 C C . ASP A 1 301 ? 29.829 -8.742 -25.184 1.00 94.75 301 ASP A C 1
ATOM 2349 O O . ASP A 1 301 ? 29.025 -9.662 -25.286 1.00 94.75 301 ASP A O 1
ATOM 2353 N N . LEU A 1 302 ? 30.564 -8.322 -26.211 1.00 92.19 302 LEU A N 1
ATOM 2354 C CA . LEU A 1 302 ? 30.532 -8.910 -27.552 1.00 92.19 302 LEU A CA 1
ATOM 2355 C C . LEU A 1 302 ? 31.943 -9.312 -28.022 1.00 92.19 302 LEU A C 1
ATOM 2357 O O . LEU A 1 302 ? 32.171 -9.455 -29.223 1.00 92.19 302 LEU A O 1
ATOM 2361 N N . GLY A 1 303 ? 32.906 -9.439 -27.097 1.00 87.00 303 GLY A N 1
ATOM 2362 C CA . GLY A 1 303 ? 34.290 -9.822 -27.397 1.00 87.00 303 GLY A CA 1
ATOM 2363 C C . GLY A 1 303 ? 35.108 -8.750 -28.128 1.00 87.00 303 GLY A C 1
ATOM 2364 O O . GLY A 1 303 ? 36.079 -9.079 -28.807 1.00 87.00 303 GLY A O 1
ATOM 2365 N N . GLY A 1 304 ? 34.709 -7.477 -28.030 1.00 87.00 304 GLY A N 1
ATOM 2366 C CA . GLY A 1 304 ? 35.414 -6.330 -28.615 1.00 87.00 304 GLY A CA 1
ATOM 2367 C C . GLY A 1 304 ? 35.938 -5.352 -27.558 1.00 87.00 304 GLY A C 1
ATOM 2368 O O . GLY A 1 304 ? 35.614 -5.470 -26.381 1.00 87.00 304 GLY A O 1
ATOM 2369 N N . ASP A 1 305 ? 36.694 -4.336 -27.986 1.00 85.19 305 ASP A N 1
ATOM 2370 C CA . ASP A 1 305 ? 37.430 -3.391 -27.116 1.00 85.19 305 ASP A CA 1
ATOM 2371 C C . ASP A 1 305 ? 36.585 -2.599 -26.087 1.00 85.19 305 ASP A C 1
ATOM 2373 O O . ASP A 1 305 ? 37.135 -1.873 -25.255 1.00 85.19 305 ASP A O 1
ATOM 2377 N N . SER A 1 306 ? 35.250 -2.666 -26.148 1.00 92.06 306 SER A N 1
ATOM 2378 C CA . SER A 1 306 ? 34.357 -1.949 -25.232 1.00 92.06 306 SER A CA 1
ATOM 2379 C C . SER A 1 306 ? 32.963 -2.574 -25.139 1.00 92.06 306 SER A C 1
ATOM 2381 O O . SER A 1 306 ? 32.391 -2.975 -26.153 1.00 92.06 306 SER A O 1
ATOM 2383 N N . LEU A 1 307 ? 32.392 -2.562 -23.931 1.00 94.44 307 LEU A N 1
ATOM 2384 C CA . LEU A 1 307 ? 31.035 -3.037 -23.643 1.00 94.44 307 LEU A CA 1
ATOM 2385 C C . LEU A 1 307 ? 29.953 -2.139 -24.266 1.00 94.44 307 LEU A C 1
ATOM 2387 O O . LEU A 1 307 ? 30.043 -0.908 -24.229 1.00 94.44 307 LEU A O 1
ATOM 2391 N N . VAL A 1 308 ? 28.875 -2.748 -24.763 1.00 94.81 308 VAL A N 1
ATOM 2392 C CA . VAL A 1 308 ? 27.762 -2.051 -25.425 1.00 94.81 308 VAL A CA 1
ATOM 2393 C C . VAL A 1 308 ? 26.602 -1.844 -24.448 1.00 94.81 308 VAL A C 1
ATOM 2395 O O . VAL A 1 308 ? 25.834 -2.764 -24.168 1.00 94.81 308 VAL A O 1
ATOM 2398 N N . ARG A 1 309 ? 26.439 -0.616 -23.936 1.00 95.06 309 ARG A N 1
ATOM 2399 C CA . ARG A 1 309 ? 25.297 -0.233 -23.083 1.00 95.06 309 ARG A CA 1
ATOM 2400 C C . ARG A 1 309 ? 24.094 0.199 -23.922 1.00 95.06 309 ARG A C 1
ATOM 2402 O O . ARG A 1 309 ? 24.134 1.240 -24.573 1.00 95.06 309 ARG A O 1
ATOM 2409 N N . ILE A 1 310 ? 22.998 -0.549 -23.832 1.00 94.00 310 ILE A N 1
ATOM 2410 C CA . ILE A 1 310 ? 21.692 -0.188 -24.395 1.00 94.00 310 ILE A CA 1
ATOM 2411 C C . ILE A 1 310 ? 20.838 0.461 -23.291 1.00 94.00 310 ILE A C 1
ATOM 2413 O O . ILE A 1 310 ? 20.500 -0.219 -22.318 1.00 94.00 310 ILE A O 1
ATOM 2417 N N . PRO A 1 311 ? 20.477 1.754 -23.396 1.00 94.19 311 PRO A N 1
ATOM 2418 C CA . PRO A 1 311 ? 19.606 2.413 -22.428 1.00 94.19 311 PRO A CA 1
ATOM 2419 C C . PRO A 1 311 ? 18.133 2.023 -22.625 1.00 94.19 311 PRO A C 1
ATOM 2421 O O . PRO A 1 311 ? 17.627 1.946 -23.743 1.00 94.19 311 PRO A O 1
ATOM 2424 N N . THR A 1 312 ? 17.421 1.844 -21.517 1.00 93.44 312 THR A N 1
ATOM 2425 C CA . THR A 1 312 ? 15.992 1.506 -21.430 1.00 93.44 312 THR A CA 1
ATOM 2426 C C . THR A 1 312 ? 15.234 2.536 -20.582 1.00 93.44 312 THR A C 1
ATOM 2428 O O . THR A 1 312 ? 14.329 2.197 -19.822 1.00 93.44 312 THR A O 1
ATOM 2431 N N . LEU A 1 313 ? 15.610 3.818 -20.695 1.00 92.88 313 LEU A N 1
ATOM 2432 C CA . LEU A 1 313 ? 15.091 4.926 -19.875 1.00 92.88 313 LEU A CA 1
ATOM 2433 C C . LEU A 1 313 ? 13.562 5.091 -19.934 1.00 92.88 313 LEU A C 1
ATOM 2435 O O . LEU A 1 313 ? 12.956 5.394 -18.914 1.00 92.88 313 LEU A O 1
ATOM 2439 N N . GLU A 1 314 ? 12.931 4.845 -21.084 1.00 93.62 314 GLU A N 1
ATOM 2440 C CA . GLU A 1 314 ? 11.472 4.925 -21.233 1.00 93.62 314 GLU A CA 1
ATOM 2441 C C . GLU A 1 314 ? 10.765 3.687 -20.641 1.00 93.62 314 GLU A C 1
ATOM 2443 O O . GLU A 1 314 ? 10.918 2.593 -21.199 1.00 93.62 314 GLU A O 1
ATOM 2448 N N . PRO A 1 315 ? 9.934 3.816 -19.582 1.00 92.38 315 PRO A N 1
ATOM 2449 C CA . PRO A 1 315 ? 9.339 2.658 -18.905 1.00 92.38 315 PRO A CA 1
ATOM 2450 C C . PRO A 1 315 ? 8.412 1.802 -19.779 1.00 92.38 315 PRO A C 1
ATOM 2452 O O . PRO A 1 315 ? 8.389 0.583 -19.618 1.00 92.38 315 PRO A O 1
ATOM 2455 N N . LEU A 1 316 ? 7.687 2.419 -20.719 1.00 89.31 316 LEU A N 1
ATOM 2456 C CA . LEU A 1 316 ? 6.655 1.764 -21.542 1.00 89.31 316 LEU A CA 1
ATOM 2457 C C . LEU A 1 316 ? 7.115 1.440 -22.978 1.00 89.31 316 LEU A C 1
ATOM 2459 O O . LEU A 1 316 ? 6.500 0.642 -23.680 1.00 89.31 316 LEU A O 1
ATOM 2463 N N . ARG A 1 317 ? 8.212 2.046 -23.455 1.00 76.31 317 ARG A N 1
ATOM 2464 C CA . ARG A 1 317 ? 8.588 1.994 -24.884 1.00 76.31 317 ARG A CA 1
ATOM 2465 C C . ARG A 1 317 ? 9.053 0.610 -25.343 1.00 76.31 317 ARG A C 1
ATOM 2467 O O . ARG A 1 317 ? 8.851 0.261 -26.504 1.00 76.31 317 ARG A O 1
ATOM 2474 N N . ALA A 1 318 ? 9.676 -0.161 -24.453 1.00 69.06 318 ALA A N 1
ATOM 2475 C CA . ALA A 1 318 ? 10.311 -1.447 -24.759 1.00 69.06 318 ALA A CA 1
ATOM 2476 C C . ALA A 1 318 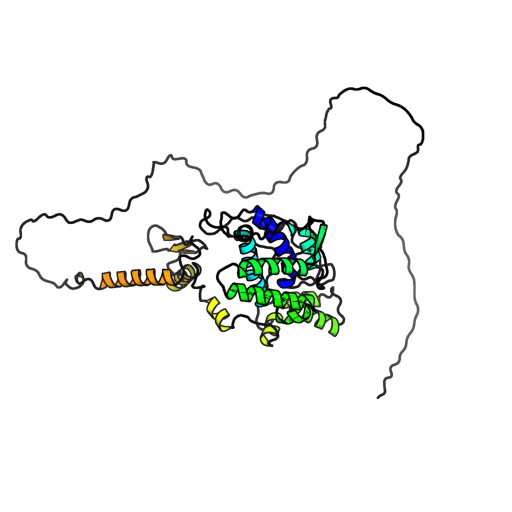? 9.440 -2.678 -24.409 1.00 69.06 318 ALA A C 1
ATOM 2478 O O . ALA A 1 318 ? 9.964 -3.759 -24.145 1.00 69.06 318 ALA A O 1
ATOM 2479 N N . ALA A 1 319 ? 8.115 -2.503 -24.438 1.00 74.62 319 ALA A N 1
ATOM 2480 C CA . ALA A 1 319 ? 7.118 -3.569 -24.376 1.00 74.62 319 ALA A CA 1
ATOM 2481 C C . ALA A 1 319 ? 7.251 -4.592 -25.528 1.00 74.62 319 ALA A C 1
ATOM 2483 O O . ALA A 1 319 ? 7.830 -4.301 -26.583 1.00 74.62 319 ALA A O 1
ATOM 2484 N N . LYS A 1 320 ? 6.623 -5.763 -25.365 1.00 77.00 320 LYS A N 1
ATOM 2485 C CA . LYS A 1 320 ? 6.601 -6.903 -26.300 1.00 77.00 320 LYS A CA 1
ATOM 2486 C C . LYS A 1 320 ? 6.324 -6.501 -27.749 1.00 77.00 320 LYS A C 1
ATOM 2488 O O . LYS A 1 320 ? 7.147 -6.771 -28.621 1.00 77.00 320 LYS A O 1
ATOM 2493 N N . ARG A 1 321 ? 5.265 -5.718 -27.987 1.00 70.50 321 ARG A N 1
ATOM 2494 C CA . ARG A 1 321 ? 4.887 -5.198 -29.319 1.00 70.50 321 ARG A CA 1
ATOM 2495 C C . ARG A 1 321 ? 5.999 -4.389 -30.011 1.00 70.50 321 ARG A C 1
ATOM 2497 O O . ARG A 1 321 ? 6.062 -4.364 -31.241 1.00 70.50 321 ARG A O 1
ATOM 2504 N N . THR A 1 322 ? 6.868 -3.717 -29.253 1.00 66.69 322 THR A N 1
ATOM 2505 C CA . THR A 1 322 ? 8.033 -2.994 -29.794 1.00 66.69 322 THR A CA 1
ATOM 2506 C C . THR A 1 322 ? 9.215 -3.938 -30.005 1.00 66.69 322 THR A C 1
ATOM 2508 O O . THR A 1 322 ? 9.848 -3.894 -31.061 1.00 66.69 322 THR A O 1
ATOM 2511 N N . TRP A 1 323 ? 9.497 -4.813 -29.031 1.00 68.06 323 TRP A N 1
ATOM 2512 C CA . TRP A 1 323 ? 10.570 -5.807 -29.117 1.00 68.06 323 TRP A CA 1
ATOM 2513 C C . TRP A 1 323 ? 10.398 -6.732 -30.320 1.00 68.06 323 TRP A C 1
ATOM 2515 O O . TRP A 1 323 ? 11.322 -6.849 -31.116 1.00 68.06 323 TRP A O 1
ATOM 2525 N N . GLU A 1 324 ? 9.218 -7.318 -30.518 1.00 73.38 324 GLU A N 1
ATOM 2526 C CA . GLU A 1 324 ? 8.938 -8.257 -31.613 1.00 73.38 324 GLU A CA 1
ATOM 2527 C C . GLU A 1 324 ? 9.121 -7.605 -32.993 1.00 73.38 324 GLU A C 1
ATOM 2529 O O . GLU A 1 324 ? 9.702 -8.206 -33.898 1.00 73.38 324 GLU A O 1
ATOM 2534 N N . ARG A 1 325 ? 8.724 -6.334 -33.151 1.00 65.44 325 ARG A N 1
ATOM 2535 C CA . ARG A 1 325 ? 8.953 -5.559 -34.386 1.00 65.44 325 ARG A CA 1
ATOM 2536 C C . ARG A 1 325 ? 10.442 -5.326 -34.662 1.00 65.44 325 ARG A C 1
ATOM 2538 O O . ARG A 1 325 ? 10.862 -5.384 -35.819 1.00 65.44 325 ARG A O 1
ATOM 2545 N N . CYS A 1 326 ? 11.242 -5.076 -33.627 1.00 63.94 326 CYS A N 1
ATOM 2546 C CA . CYS A 1 326 ? 12.697 -4.954 -33.750 1.00 63.94 326 CYS A CA 1
ATOM 2547 C C . CYS A 1 326 ? 13.361 -6.316 -34.006 1.00 63.94 326 CYS A C 1
ATOM 2549 O O . CYS A 1 326 ? 14.187 -6.428 -34.910 1.00 63.94 326 CYS A O 1
ATOM 2551 N N . TRP A 1 327 ? 12.954 -7.355 -33.275 1.00 63.59 327 TRP A N 1
ATOM 2552 C CA . TRP A 1 327 ? 13.450 -8.724 -33.394 1.00 63.59 327 TRP A CA 1
ATOM 2553 C C . TRP A 1 327 ? 13.276 -9.259 -34.815 1.00 63.59 327 TRP A C 1
ATOM 2555 O O . TRP A 1 327 ? 14.261 -9.617 -35.457 1.00 63.59 327 TRP A O 1
ATOM 2565 N N . THR A 1 328 ? 12.052 -9.205 -35.346 1.00 60.12 328 THR A N 1
ATOM 2566 C CA . THR A 1 328 ? 11.723 -9.654 -36.706 1.00 60.12 328 THR A CA 1
ATOM 2567 C C . THR A 1 328 ? 12.485 -8.867 -37.775 1.00 60.12 328 THR A C 1
ATOM 2569 O O . THR A 1 328 ? 12.920 -9.443 -38.769 1.00 60.12 328 THR A O 1
ATOM 2572 N N . ARG A 1 329 ? 12.742 -7.565 -37.571 1.00 58.00 329 ARG A N 1
ATOM 2573 C CA . ARG A 1 329 ? 13.607 -6.777 -38.471 1.00 58.00 329 ARG A CA 1
ATOM 2574 C C . ARG A 1 329 ? 15.076 -7.213 -38.416 1.00 58.00 329 ARG A C 1
ATOM 2576 O O . ARG A 1 329 ? 15.737 -7.227 -39.454 1.00 58.00 329 ARG A O 1
ATOM 2583 N N . CYS A 1 330 ? 15.594 -7.572 -37.243 1.00 58.94 330 CYS A N 1
ATOM 2584 C CA . CYS A 1 330 ? 16.973 -8.032 -37.074 1.00 58.94 330 CYS A CA 1
ATOM 2585 C C . CYS A 1 330 ? 17.193 -9.454 -37.620 1.00 58.94 330 CYS A C 1
ATOM 2587 O O . CYS A 1 330 ? 18.182 -9.688 -38.317 1.00 58.94 330 CYS A O 1
ATOM 2589 N N . THR A 1 331 ? 16.267 -10.386 -37.377 1.00 57.38 331 THR A N 1
ATOM 2590 C CA . THR A 1 331 ? 16.339 -11.751 -37.928 1.00 57.38 331 THR A CA 1
ATOM 2591 C C . THR A 1 331 ? 16.133 -11.760 -39.442 1.00 57.38 331 THR A C 1
ATOM 2593 O O . THR A 1 331 ? 16.923 -12.383 -40.150 1.00 57.38 331 THR A O 1
ATOM 2596 N N . ALA A 1 332 ? 15.179 -10.983 -39.971 1.00 46.53 332 ALA A N 1
ATOM 2597 C CA . ALA A 1 332 ? 15.015 -10.811 -41.416 1.00 46.53 332 ALA A CA 1
ATOM 2598 C C . ALA A 1 332 ? 16.287 -10.252 -42.081 1.00 46.53 332 ALA A C 1
ATOM 2600 O O . ALA A 1 332 ? 16.679 -10.732 -43.143 1.00 46.53 332 ALA A O 1
ATOM 2601 N N . ARG A 1 333 ? 16.987 -9.299 -41.443 1.00 40.75 333 ARG A N 1
ATOM 2602 C CA . ARG A 1 333 ? 18.276 -8.789 -41.947 1.00 40.75 333 ARG A CA 1
ATOM 2603 C C . ARG A 1 333 ? 19.388 -9.843 -41.939 1.00 40.75 333 ARG A C 1
ATOM 2605 O O . ARG A 1 333 ? 20.103 -9.919 -42.934 1.00 40.75 333 ARG A O 1
ATOM 2612 N N . ARG A 1 334 ? 19.506 -10.682 -40.896 1.00 36.94 334 ARG A N 1
ATOM 2613 C CA . ARG A 1 334 ? 20.454 -11.822 -40.891 1.00 36.94 334 ARG A CA 1
ATOM 2614 C C . ARG A 1 334 ? 20.148 -12.831 -42.008 1.00 36.94 334 ARG A C 1
ATOM 2616 O O . ARG A 1 334 ? 21.067 -13.299 -42.678 1.00 36.94 334 ARG A O 1
ATOM 2623 N N . ASN A 1 335 ? 18.872 -13.109 -42.274 1.00 33.16 335 ASN A N 1
ATOM 2624 C CA . ASN A 1 335 ? 18.482 -13.984 -43.383 1.00 33.16 335 ASN A CA 1
ATOM 2625 C C . ASN A 1 335 ? 18.770 -13.343 -44.754 1.00 33.16 335 ASN A C 1
ATOM 2627 O O . ASN A 1 335 ? 19.188 -14.040 -45.676 1.00 33.16 335 ASN A O 1
ATOM 2631 N N . TRP A 1 336 ? 18.630 -12.020 -44.893 1.00 27.94 336 TRP A N 1
ATOM 2632 C CA . TRP A 1 336 ? 18.938 -11.306 -46.140 1.00 27.94 336 TRP A CA 1
ATOM 2633 C C . TRP A 1 336 ? 20.443 -11.285 -46.464 1.00 27.94 336 TRP A C 1
ATOM 2635 O O . TRP A 1 336 ? 20.822 -11.435 -47.627 1.00 27.94 336 TRP A O 1
ATOM 2645 N N . SER A 1 337 ? 21.314 -11.205 -45.448 1.00 34.34 337 SER A N 1
ATOM 2646 C CA . SER A 1 337 ? 22.762 -11.398 -45.639 1.00 34.34 337 SER A CA 1
ATOM 2647 C C . SER A 1 337 ? 23.134 -12.827 -46.055 1.00 34.34 337 SER A C 1
ATOM 2649 O O . SER A 1 337 ? 24.083 -12.994 -46.816 1.00 34.34 337 SER A O 1
ATOM 2651 N N . ASN A 1 338 ? 22.372 -13.846 -45.635 1.00 34.19 338 ASN A N 1
ATOM 2652 C CA . ASN A 1 338 ? 22.635 -15.242 -46.013 1.00 34.19 338 ASN A CA 1
ATOM 2653 C C . ASN A 1 338 ? 22.061 -15.630 -47.392 1.00 34.19 338 ASN A C 1
ATOM 2655 O O . ASN A 1 338 ? 22.627 -16.499 -48.049 1.00 34.19 338 ASN A O 1
ATOM 2659 N N . ASN A 1 339 ? 20.989 -14.974 -47.855 1.00 32.34 339 ASN A N 1
ATOM 2660 C CA . ASN A 1 339 ? 20.342 -15.245 -49.153 1.00 32.34 339 ASN A CA 1
ATOM 2661 C C . ASN A 1 339 ? 20.771 -14.301 -50.297 1.00 32.34 339 ASN A C 1
ATOM 2663 O O . ASN A 1 339 ? 20.135 -14.268 -51.350 1.00 32.34 339 ASN A O 1
ATOM 2667 N N . SER A 1 340 ? 21.864 -13.553 -50.135 1.00 28.11 340 SER A N 1
ATOM 2668 C CA . SER A 1 340 ? 22.485 -12.832 -51.254 1.00 28.11 340 SER A CA 1
ATOM 2669 C C . SER A 1 340 ? 23.272 -13.815 -52.146 1.00 28.11 340 SER A C 1
ATOM 2671 O O . SER A 1 340 ? 24.132 -14.528 -51.627 1.00 28.11 340 SER A O 1
ATOM 2673 N N . PRO A 1 341 ? 23.065 -13.862 -53.481 1.00 30.27 341 PRO A N 1
ATOM 2674 C CA . PRO A 1 341 ? 23.603 -14.922 -54.355 1.00 30.27 341 PRO A CA 1
ATOM 2675 C C . PRO A 1 341 ? 25.132 -14.899 -54.580 1.00 30.27 341 PRO A C 1
ATOM 2677 O O . PRO A 1 341 ? 25.655 -15.682 -55.370 1.00 30.27 341 PRO A O 1
ATOM 2680 N N . ALA A 1 342 ? 25.869 -14.034 -53.880 1.00 34.22 342 ALA A N 1
ATOM 2681 C CA . ALA A 1 342 ? 27.319 -13.873 -54.005 1.00 34.22 342 ALA A CA 1
ATOM 2682 C C . ALA A 1 342 ? 28.150 -15.001 -53.350 1.00 34.22 342 ALA A C 1
ATOM 2684 O O . ALA A 1 342 ? 29.356 -15.072 -53.564 1.00 34.22 342 ALA A O 1
ATOM 2685 N N . SER A 1 343 ? 27.535 -15.890 -52.561 1.00 31.55 343 SER A N 1
ATOM 2686 C CA . SER A 1 343 ? 28.229 -16.944 -51.799 1.00 31.55 343 SER A CA 1
ATOM 2687 C C . SER A 1 343 ? 28.490 -18.249 -52.571 1.00 31.55 343 SER A C 1
ATOM 2689 O O . SER A 1 343 ? 29.141 -19.148 -52.043 1.00 31.55 343 SER A O 1
ATOM 2691 N N . ARG A 1 344 ? 28.025 -18.380 -53.825 1.00 32.41 344 ARG A N 1
ATOM 2692 C CA . ARG A 1 344 ? 28.196 -19.595 -54.651 1.00 32.41 344 ARG A CA 1
ATOM 2693 C C . ARG A 1 344 ? 28.960 -19.350 -55.959 1.00 32.41 344 ARG A C 1
ATOM 2695 O O . ARG A 1 344 ? 28.372 -19.467 -57.031 1.00 32.41 344 ARG A O 1
ATOM 2702 N N . ARG A 1 345 ? 30.273 -19.079 -55.878 1.00 30.62 345 ARG A N 1
ATOM 2703 C CA . ARG A 1 345 ? 31.281 -19.396 -56.927 1.00 30.62 345 ARG A CA 1
ATOM 2704 C C . ARG A 1 345 ? 32.714 -19.093 -56.458 1.00 30.62 345 ARG A C 1
ATOM 2706 O O . ARG A 1 345 ? 33.230 -18.010 -56.687 1.00 30.62 345 ARG A O 1
ATOM 2713 N N . PHE A 1 346 ? 33.375 -20.092 -55.874 1.00 29.73 346 PHE A N 1
ATOM 2714 C CA . PHE A 1 346 ? 34.843 -20.198 -55.859 1.00 29.73 346 PHE A CA 1
ATOM 2715 C C . PHE A 1 346 ? 35.256 -21.653 -56.142 1.00 29.73 346 PHE A C 1
ATOM 2717 O O . PHE A 1 346 ? 35.792 -22.369 -55.302 1.00 29.73 346 PHE A O 1
ATOM 2724 N N . GLY A 1 347 ? 34.928 -22.101 -57.358 1.00 26.00 347 GLY A N 1
ATOM 2725 C CA . GLY A 1 347 ? 35.488 -23.307 -57.970 1.00 26.00 347 GLY A CA 1
ATOM 2726 C C . GLY A 1 347 ? 36.709 -22.941 -58.819 1.00 26.00 347 GLY A C 1
ATOM 2727 O O . GLY A 1 347 ? 36.761 -21.847 -59.377 1.00 26.00 347 GLY A O 1
ATOM 2728 N N . ARG A 1 348 ? 37.700 -23.835 -58.885 1.00 31.36 348 ARG A N 1
ATOM 2729 C CA . ARG A 1 348 ? 38.997 -23.605 -59.550 1.00 31.36 348 ARG A CA 1
ATOM 2730 C C . ARG A 1 348 ? 38.837 -23.317 -61.053 1.00 31.36 348 ARG A C 1
ATOM 2732 O O . ARG A 1 348 ? 38.048 -23.982 -61.715 1.00 31.36 348 ARG A O 1
ATOM 2739 N N . GLY A 1 349 ? 39.655 -22.412 -61.595 1.00 26.52 349 GLY A N 1
ATOM 2740 C CA . GLY A 1 349 ? 39.771 -22.175 -63.039 1.00 26.52 349 GLY A CA 1
ATOM 2741 C C . GLY A 1 349 ? 40.917 -21.217 -63.376 1.00 26.52 349 GLY A C 1
ATOM 2742 O O . GLY A 1 349 ? 40.886 -20.057 -62.977 1.00 26.52 349 GLY A O 1
ATOM 2743 N N . THR A 1 350 ? 41.938 -21.703 -64.084 1.00 31.56 350 THR A N 1
ATOM 2744 C CA . THR A 1 350 ? 43.155 -20.952 -64.442 1.00 31.56 350 THR A CA 1
ATOM 2745 C C . THR A 1 350 ? 43.237 -20.680 -65.943 1.00 31.56 350 THR A C 1
ATOM 2747 O O . THR A 1 350 ? 43.546 -21.589 -66.708 1.00 31.56 350 THR A O 1
ATOM 2750 N N . SER A 1 351 ? 43.048 -19.425 -66.351 1.00 28.73 351 SER A N 1
ATOM 2751 C CA . SER A 1 351 ? 43.512 -18.877 -67.639 1.00 28.73 351 SER A CA 1
ATOM 2752 C C . SER A 1 351 ? 43.292 -17.363 -67.648 1.00 28.73 351 SER A C 1
ATOM 2754 O O . SER A 1 351 ? 42.207 -16.910 -67.284 1.00 28.73 351 SER A O 1
ATOM 2756 N N . GLY A 1 352 ? 44.291 -16.575 -68.046 1.00 25.58 352 GLY A N 1
ATOM 2757 C CA . GLY A 1 352 ? 44.157 -15.117 -68.159 1.00 25.58 352 GLY A CA 1
ATOM 2758 C C . GLY A 1 352 ? 43.768 -14.659 -69.566 1.00 25.58 352 GLY A C 1
ATOM 2759 O O . GLY A 1 352 ? 43.975 -15.390 -70.528 1.00 25.58 352 GLY A O 1
ATOM 2760 N N . LEU A 1 353 ? 43.269 -13.424 -69.681 1.00 27.77 353 LEU A N 1
ATOM 2761 C CA . LEU A 1 353 ? 43.344 -12.596 -70.892 1.00 27.77 353 LEU A CA 1
ATOM 2762 C C . LEU A 1 353 ? 43.132 -11.111 -70.533 1.00 27.77 353 LEU A C 1
ATOM 2764 O O . LEU A 1 353 ? 42.756 -10.778 -69.409 1.00 27.77 353 LEU A O 1
ATOM 2768 N N . THR A 1 354 ? 43.459 -10.211 -71.460 1.00 27.62 354 THR A N 1
ATOM 2769 C CA . THR A 1 354 ? 43.608 -8.765 -71.223 1.00 27.62 354 THR A CA 1
ATOM 2770 C C . THR A 1 354 ? 42.293 -7.980 -71.356 1.00 27.62 354 THR A C 1
ATOM 2772 O O . THR A 1 354 ? 41.453 -8.286 -72.197 1.00 27.62 354 THR A O 1
ATOM 2775 N N . GLY A 1 355 ? 42.115 -6.919 -70.554 1.00 25.83 355 GLY A N 1
ATOM 2776 C CA . GLY A 1 355 ? 40.919 -6.061 -70.584 1.00 25.83 355 GLY A CA 1
ATOM 2777 C C . GLY A 1 355 ? 41.169 -4.660 -70.008 1.00 25.83 355 GLY A C 1
ATOM 2778 O O . GLY A 1 355 ? 41.853 -4.514 -68.998 1.00 25.83 355 GLY A O 1
ATOM 2779 N N . ARG A 1 356 ? 40.667 -3.616 -70.684 1.00 26.48 356 ARG A N 1
ATOM 2780 C CA . ARG A 1 356 ? 41.000 -2.197 -70.430 1.00 26.48 356 ARG A CA 1
ATOM 2781 C C . ARG A 1 356 ? 40.355 -1.590 -69.172 1.00 26.48 356 ARG A C 1
ATOM 2783 O O . ARG A 1 356 ? 39.316 -2.026 -68.692 1.00 26.48 356 ARG A O 1
ATOM 2790 N N . VAL A 1 357 ? 40.967 -0.490 -68.724 1.00 28.45 357 VAL A N 1
ATOM 2791 C CA . VAL A 1 357 ? 40.478 0.449 -67.699 1.00 28.45 357 VAL A CA 1
ATOM 2792 C C . VAL A 1 357 ? 39.078 0.994 -68.020 1.00 28.45 357 VAL A C 1
ATOM 2794 O O . VAL A 1 357 ? 38.844 1.479 -69.123 1.00 28.45 357 VAL A O 1
ATOM 2797 N N . GLY A 1 358 ? 38.211 1.054 -67.004 1.00 25.91 358 GLY A N 1
ATOM 2798 C CA . GLY A 1 358 ? 37.001 1.881 -66.983 1.00 25.91 358 GLY A CA 1
ATOM 2799 C C . GLY A 1 358 ? 36.754 2.448 -65.580 1.00 25.91 358 GLY A C 1
ATOM 2800 O O . GLY A 1 358 ? 36.575 1.688 -64.631 1.00 25.91 358 GLY A O 1
ATOM 2801 N N . LYS A 1 359 ? 36.776 3.780 -65.422 1.00 28.61 359 LYS A N 1
ATOM 2802 C CA . LYS A 1 359 ? 36.475 4.467 -64.149 1.00 28.61 359 LYS A CA 1
ATOM 2803 C C . LYS A 1 359 ? 35.032 4.979 -64.149 1.00 28.61 359 LYS A C 1
ATOM 2805 O O . LYS A 1 359 ? 34.726 5.888 -64.912 1.00 28.61 359 LYS A O 1
ATOM 2810 N N . THR A 1 360 ? 34.204 4.522 -63.213 1.00 28.67 360 THR A N 1
ATOM 2811 C CA . THR A 1 360 ? 32.933 5.182 -62.848 1.00 28.67 360 THR A CA 1
ATOM 2812 C C . THR A 1 360 ? 32.726 5.148 -61.334 1.00 28.67 360 THR A C 1
ATOM 2814 O O . THR A 1 360 ? 32.961 4.127 -60.689 1.00 28.67 360 THR A O 1
ATOM 2817 N N . ASN A 1 361 ? 32.306 6.274 -60.750 1.00 29.08 361 ASN A N 1
ATOM 2818 C CA . ASN A 1 361 ? 32.150 6.432 -59.300 1.00 29.08 361 ASN A CA 1
ATOM 2819 C C . ASN A 1 361 ? 30.881 5.746 -58.764 1.00 29.08 361 ASN A C 1
ATOM 2821 O O . ASN A 1 361 ? 29.835 5.786 -59.404 1.00 29.08 361 ASN A O 1
ATOM 2825 N N . GLY A 1 362 ? 30.954 5.185 -57.548 1.00 26.94 362 GLY A N 1
ATOM 2826 C CA . GLY A 1 362 ? 29.819 4.480 -56.927 1.00 26.94 362 GLY A CA 1
ATOM 2827 C C . GLY A 1 362 ? 29.848 4.328 -55.398 1.00 26.94 362 GLY A C 1
ATOM 2828 O O . GLY A 1 362 ? 29.076 3.545 -54.850 1.00 26.94 362 GLY A O 1
ATOM 2829 N N . ARG A 1 363 ? 30.719 5.044 -54.668 1.00 27.53 363 ARG A N 1
ATOM 2830 C CA . ARG A 1 363 ? 30.796 4.938 -53.196 1.00 27.53 363 ARG A CA 1
ATOM 2831 C C . ARG A 1 363 ? 29.712 5.772 -52.497 1.00 27.53 363 ARG A C 1
ATOM 2833 O O . ARG A 1 363 ? 29.946 6.932 -52.174 1.00 27.53 363 ARG A O 1
ATOM 2840 N N . ARG A 1 364 ? 28.568 5.161 -52.165 1.00 27.33 364 ARG A N 1
ATOM 2841 C CA . ARG A 1 364 ? 27.668 5.676 -51.112 1.00 27.33 364 ARG A CA 1
ATOM 2842 C C . ARG A 1 364 ? 28.157 5.199 -49.739 1.00 27.33 364 ARG A C 1
ATOM 2844 O O . ARG A 1 364 ? 27.731 4.157 -49.250 1.00 27.33 364 ARG A O 1
ATOM 2851 N N . GLY A 1 365 ? 29.096 5.936 -49.147 1.00 24.55 365 GLY A N 1
ATOM 2852 C CA . GLY A 1 365 ? 29.495 5.730 -47.752 1.00 24.55 365 GLY A CA 1
ATOM 2853 C C . GLY A 1 365 ? 28.430 6.262 -46.789 1.00 24.55 365 GLY A C 1
ATOM 2854 O O . GLY A 1 365 ? 27.842 7.309 -47.048 1.00 24.55 365 GLY A O 1
ATOM 2855 N N . TRP A 1 366 ? 28.187 5.559 -45.682 1.00 25.06 366 TRP A N 1
ATOM 2856 C CA . TRP A 1 366 ? 27.320 6.050 -44.608 1.00 25.06 366 TRP A CA 1
ATOM 2857 C C . TRP A 1 366 ? 28.121 6.941 -43.658 1.00 25.06 366 TRP A C 1
ATOM 2859 O O . TRP A 1 366 ? 28.896 6.448 -42.839 1.00 25.06 366 TRP A O 1
ATOM 2869 N N . THR A 1 367 ? 27.929 8.253 -43.762 1.00 22.84 367 THR A N 1
ATOM 2870 C CA . THR A 1 367 ? 28.476 9.217 -42.803 1.00 22.84 367 THR A CA 1
ATOM 2871 C C . THR A 1 367 ? 27.602 9.228 -41.550 1.00 22.84 367 THR A C 1
ATOM 2873 O O . THR A 1 367 ? 26.420 9.549 -41.628 1.00 22.84 367 THR A O 1
ATOM 2876 N N . ILE A 1 368 ? 28.177 8.893 -40.393 1.00 29.11 368 ILE A N 1
ATOM 2877 C CA . ILE A 1 368 ? 27.568 9.163 -39.084 1.00 29.11 368 ILE A CA 1
ATOM 2878 C C . ILE A 1 368 ? 28.378 10.289 -38.451 1.00 29.11 368 ILE A C 1
ATOM 2880 O O . ILE A 1 368 ? 29.588 10.152 -38.252 1.00 29.11 368 ILE A O 1
ATOM 2884 N N . GLU A 1 369 ? 27.718 11.408 -38.167 1.00 24.30 369 GLU A N 1
ATOM 2885 C CA . GLU A 1 369 ? 28.357 12.566 -37.551 1.00 24.30 369 GLU A CA 1
ATOM 2886 C C . GLU A 1 369 ? 28.837 12.232 -36.134 1.00 24.30 369 GLU A C 1
ATOM 2888 O O . GLU A 1 369 ? 28.125 11.623 -35.333 1.00 24.30 369 GLU A O 1
ATOM 2893 N N . ARG A 1 370 ? 30.070 12.636 -35.816 1.00 25.56 370 ARG A N 1
ATOM 2894 C CA . ARG A 1 370 ? 30.618 12.549 -34.460 1.00 25.56 370 ARG A CA 1
ATOM 2895 C C . ARG A 1 370 ? 30.460 13.910 -33.781 1.00 25.56 370 ARG A C 1
ATOM 2897 O O . ARG A 1 370 ? 30.918 14.895 -34.362 1.00 25.56 370 ARG A O 1
ATOM 2904 N N . PRO A 1 371 ? 29.898 13.996 -32.561 1.00 28.73 371 PRO A N 1
ATOM 2905 C CA . PRO A 1 371 ? 29.888 15.248 -31.818 1.00 28.73 371 PRO A CA 1
ATOM 2906 C C . PRO A 1 371 ? 31.320 15.729 -31.530 1.00 28.73 371 PRO A C 1
ATOM 2908 O O . PRO A 1 371 ? 32.245 14.939 -31.318 1.00 28.73 371 PRO A O 1
ATOM 2911 N N . PHE A 1 372 ? 31.491 17.049 -31.563 1.00 25.22 372 PHE A N 1
ATOM 2912 C CA . PHE A 1 372 ? 32.782 17.736 -31.534 1.00 25.22 372 PHE A CA 1
ATOM 2913 C C . PHE A 1 372 ? 33.548 17.488 -30.222 1.00 25.22 372 PHE A C 1
ATOM 2915 O O . PHE A 1 372 ? 32.973 17.574 -29.138 1.00 25.22 372 PHE A O 1
ATOM 2922 N N . ASN A 1 373 ? 34.861 17.247 -30.298 1.00 27.69 373 ASN A N 1
ATOM 2923 C CA . ASN A 1 373 ? 35.709 17.004 -29.125 1.00 27.69 373 ASN A CA 1
ATOM 2924 C C . ASN A 1 373 ? 36.898 17.982 -29.108 1.00 27.69 373 ASN A C 1
ATOM 2926 O O . ASN A 1 373 ? 37.687 18.007 -30.053 1.00 27.69 373 ASN A O 1
ATOM 2930 N N . LYS A 1 374 ? 37.027 18.797 -28.050 1.00 29.22 374 LYS A N 1
ATOM 2931 C CA . LYS A 1 374 ? 38.136 19.757 -27.866 1.00 29.22 374 LYS A CA 1
ATOM 2932 C C . LYS A 1 374 ? 39.234 19.172 -26.952 1.00 29.22 374 LYS A C 1
ATOM 2934 O O . LYS A 1 374 ? 38.942 18.334 -26.100 1.00 29.22 374 LYS A O 1
ATOM 2939 N N . PRO A 1 375 ? 40.512 19.557 -27.137 1.00 29.81 375 PRO A N 1
ATOM 2940 C CA . PRO A 1 375 ? 41.647 18.802 -26.603 1.00 29.81 375 PRO A CA 1
ATOM 2941 C C . PRO A 1 375 ? 41.844 18.905 -25.080 1.00 29.81 375 PRO A C 1
ATOM 2943 O O . PRO A 1 375 ? 41.506 19.892 -24.432 1.00 29.81 375 PRO A O 1
ATOM 2946 N N . ARG A 1 376 ? 42.460 17.854 -24.522 1.00 29.88 376 ARG A N 1
ATOM 2947 C CA . ARG A 1 376 ? 42.771 17.677 -23.091 1.00 29.88 376 ARG A CA 1
ATOM 2948 C C . ARG A 1 376 ? 43.798 18.692 -22.569 1.00 29.88 376 ARG A C 1
ATOM 2950 O O . ARG A 1 376 ? 44.828 18.894 -23.206 1.00 29.88 376 ARG A O 1
ATOM 2957 N N . GLN A 1 377 ? 43.655 19.103 -21.305 1.00 26.58 377 GLN A N 1
ATOM 2958 C CA . GLN A 1 377 ? 44.814 19.372 -20.440 1.00 26.58 377 GLN A CA 1
ATOM 2959 C C . GLN A 1 377 ? 45.085 18.185 -19.500 1.00 26.58 377 GLN A C 1
ATOM 2961 O O . GLN A 1 377 ? 44.167 17.512 -19.032 1.00 26.58 377 GLN A O 1
ATOM 2966 N N . ARG A 1 378 ? 46.366 17.913 -19.220 1.00 28.02 378 ARG A N 1
ATOM 2967 C CA . ARG A 1 378 ? 46.814 16.866 -18.286 1.00 28.02 378 ARG A CA 1
ATOM 2968 C C . ARG A 1 378 ? 46.996 17.443 -16.879 1.00 28.02 378 ARG A C 1
ATOM 2970 O O . ARG A 1 378 ? 47.814 18.339 -16.701 1.00 28.02 378 ARG A O 1
ATOM 2977 N N . ARG A 1 379 ? 46.416 16.807 -15.856 1.00 26.28 379 ARG A N 1
ATOM 2978 C CA . ARG A 1 379 ? 47.010 16.769 -14.505 1.00 26.28 379 ARG A CA 1
ATOM 2979 C C . ARG A 1 379 ? 46.967 15.344 -13.957 1.00 26.28 379 ARG A C 1
ATOM 2981 O O . ARG A 1 379 ? 45.906 14.734 -13.888 1.00 26.28 379 ARG A O 1
ATOM 2988 N N . ARG A 1 380 ? 48.133 14.806 -13.581 1.00 27.97 380 ARG A N 1
ATOM 2989 C CA . ARG A 1 380 ? 48.236 13.537 -12.843 1.00 27.97 380 ARG A CA 1
ATOM 2990 C C . ARG A 1 380 ? 47.716 13.757 -11.418 1.00 27.97 380 ARG A C 1
ATOM 2992 O O . ARG A 1 380 ? 48.103 14.736 -10.785 1.00 27.97 380 ARG A O 1
ATOM 2999 N N . ARG A 1 381 ? 46.935 12.819 -10.878 1.00 28.45 381 ARG A N 1
ATOM 3000 C CA . ARG A 1 381 ? 46.797 12.626 -9.426 1.00 28.45 381 ARG A CA 1
ATOM 3001 C C . ARG A 1 381 ? 47.081 11.167 -9.079 1.00 28.45 381 ARG A C 1
ATOM 3003 O O . ARG A 1 381 ? 46.807 10.267 -9.867 1.00 28.45 381 ARG A O 1
ATOM 3010 N N . ARG A 1 382 ? 47.736 10.976 -7.936 1.00 24.89 382 ARG A N 1
ATOM 3011 C CA . ARG A 1 382 ? 48.299 9.710 -7.455 1.00 24.89 382 ARG A CA 1
ATOM 3012 C C . ARG A 1 382 ? 47.273 9.053 -6.534 1.00 24.89 382 ARG A C 1
ATOM 3014 O O . ARG A 1 382 ? 46.795 9.717 -5.620 1.00 24.89 382 ARG A O 1
ATOM 3021 N N . TRP A 1 383 ? 46.946 7.783 -6.757 1.00 25.22 383 TRP A N 1
ATOM 3022 C CA . TRP A 1 383 ? 46.139 7.027 -5.799 1.00 25.22 383 TRP A CA 1
ATOM 3023 C C . TRP A 1 383 ? 46.957 6.755 -4.533 1.00 25.22 383 TRP A C 1
ATOM 3025 O O . TRP A 1 383 ? 48.094 6.292 -4.612 1.00 25.22 383 TRP A O 1
ATOM 3035 N N . LEU A 1 384 ? 46.359 7.025 -3.375 1.00 25.89 384 LEU A N 1
ATOM 3036 C CA . LEU A 1 384 ? 46.835 6.614 -2.058 1.00 25.89 384 LEU A CA 1
ATOM 3037 C C . LEU A 1 384 ? 45.638 6.049 -1.291 1.00 25.89 384 LEU A C 1
ATOM 3039 O O . LEU A 1 384 ? 44.550 6.620 -1.331 1.00 25.89 384 LEU A O 1
ATOM 3043 N N . ARG A 1 385 ? 45.834 4.903 -0.633 1.00 28.84 385 ARG A N 1
ATOM 3044 C CA . ARG A 1 385 ? 44.826 4.277 0.231 1.00 28.84 385 ARG A CA 1
ATOM 3045 C C . ARG A 1 385 ? 44.957 4.832 1.648 1.00 28.84 385 ARG A C 1
ATOM 3047 O O . ARG A 1 385 ? 46.051 4.809 2.202 1.00 28.84 385 ARG A O 1
ATOM 3054 N N . SER A 1 386 ? 43.841 5.195 2.266 1.00 27.48 386 SER A N 1
ATOM 3055 C CA . SER A 1 386 ? 43.730 5.379 3.716 1.00 27.48 386 SER A CA 1
ATOM 3056 C C . SER A 1 386 ? 42.334 4.959 4.186 1.00 27.48 386 SER A C 1
ATOM 3058 O O . SER A 1 386 ? 41.357 5.058 3.445 1.00 27.48 386 SER A O 1
ATOM 3060 N N . ARG A 1 387 ? 42.260 4.399 5.399 1.00 28.12 387 ARG A N 1
ATOM 3061 C CA . ARG A 1 387 ? 41.010 3.958 6.043 1.00 28.12 387 ARG A CA 1
ATOM 3062 C C . ARG A 1 387 ? 40.314 5.153 6.712 1.00 28.12 387 ARG A C 1
ATOM 3064 O O . ARG A 1 387 ? 41.024 6.046 7.174 1.00 28.12 387 ARG A O 1
ATOM 3071 N N . PRO A 1 388 ? 38.978 5.153 6.861 1.00 29.48 388 PRO A N 1
ATOM 3072 C CA . PRO A 1 388 ? 38.323 6.030 7.822 1.00 29.48 388 PRO A CA 1
ATOM 3073 C C . PRO A 1 388 ? 38.603 5.540 9.252 1.00 29.48 388 PRO A C 1
ATOM 3075 O O . PRO A 1 388 ? 38.510 4.346 9.541 1.00 29.48 388 PRO A O 1
ATOM 3078 N N . SER A 1 389 ? 38.924 6.469 10.146 1.00 26.12 389 SER A N 1
ATOM 3079 C CA . SER A 1 389 ? 39.013 6.259 11.595 1.00 26.12 389 SER A CA 1
ATOM 3080 C C . SER A 1 389 ? 38.069 7.232 12.298 1.00 26.12 389 SER A C 1
ATOM 3082 O O . SER A 1 389 ? 37.897 8.361 11.842 1.00 26.12 389 SER A O 1
ATOM 3084 N N . VAL A 1 390 ? 37.441 6.786 13.387 1.00 27.84 390 VAL A N 1
ATOM 3085 C CA . VAL A 1 390 ? 36.409 7.543 14.115 1.00 27.84 390 VAL A CA 1
ATOM 3086 C C . VAL A 1 390 ? 36.979 8.844 14.694 1.00 27.84 390 VAL A C 1
ATOM 3088 O O . VAL A 1 390 ? 38.079 8.846 15.242 1.00 27.84 390 VAL A O 1
ATOM 3091 N N . ALA A 1 391 ? 36.206 9.930 14.618 1.00 25.77 391 ALA A N 1
ATOM 3092 C CA . ALA A 1 391 ? 36.493 11.197 15.286 1.00 25.77 391 ALA A CA 1
ATOM 3093 C C . ALA A 1 391 ? 35.388 11.509 16.308 1.00 25.77 391 ALA A C 1
ATOM 3095 O O . ALA A 1 391 ? 34.205 11.486 15.970 1.00 25.77 391 ALA A O 1
ATOM 3096 N N . ALA A 1 392 ? 35.775 11.790 17.553 1.00 24.14 392 ALA A N 1
ATOM 3097 C CA . ALA A 1 392 ? 34.860 12.211 18.610 1.00 24.14 392 ALA A CA 1
ATOM 3098 C C . ALA A 1 392 ? 34.685 13.740 18.612 1.00 24.14 392 ALA A C 1
ATOM 3100 O O . ALA A 1 392 ? 35.618 14.477 18.292 1.00 24.14 392 ALA A O 1
ATOM 3101 N N . VAL A 1 393 ? 33.505 14.220 19.014 1.00 24.38 393 VAL A N 1
ATOM 3102 C CA . VAL A 1 393 ? 33.233 15.656 19.183 1.00 24.38 393 VAL A CA 1
ATOM 3103 C C . VAL A 1 393 ? 33.523 16.058 20.628 1.00 24.38 393 VAL A C 1
ATOM 3105 O O . VAL A 1 393 ? 32.861 15.587 21.550 1.00 24.38 393 VAL A O 1
ATOM 3108 N N . ALA A 1 394 ? 34.498 16.945 20.823 1.00 23.84 394 ALA A N 1
ATOM 3109 C CA . ALA A 1 394 ? 34.770 17.578 22.110 1.00 23.84 394 ALA A CA 1
ATOM 3110 C C . ALA A 1 394 ? 34.007 18.908 22.227 1.00 23.84 394 ALA A C 1
ATOM 3112 O O . ALA A 1 394 ? 33.974 19.695 21.282 1.00 23.84 394 ALA A O 1
ATOM 3113 N N . VAL A 1 395 ? 33.417 19.171 23.395 1.00 22.55 395 VAL A N 1
ATOM 3114 C CA . VAL A 1 395 ? 32.707 20.424 23.693 1.00 22.55 395 VAL A CA 1
ATOM 3115 C C . VAL A 1 395 ? 33.647 21.378 24.425 1.00 22.55 395 VAL A C 1
ATOM 3117 O O . VAL A 1 395 ? 34.139 21.050 25.504 1.00 22.55 395 VAL A O 1
ATOM 3120 N N . THR A 1 396 ? 33.856 22.576 23.881 1.00 23.20 396 THR A N 1
ATOM 3121 C CA . THR A 1 396 ? 34.573 23.668 24.555 1.00 23.20 396 THR A CA 1
ATOM 3122 C C . THR A 1 396 ? 33.619 24.795 24.941 1.00 23.20 396 THR A C 1
ATOM 3124 O O . THR A 1 396 ? 32.663 25.114 24.238 1.00 23.20 396 THR A O 1
ATOM 3127 N N . ARG A 1 397 ? 33.868 25.378 26.116 1.00 22.03 397 ARG A N 1
ATOM 3128 C CA . ARG A 1 397 ? 33.013 26.365 26.781 1.00 22.03 397 ARG A CA 1
ATOM 3129 C C . ARG A 1 397 ? 33.842 27.630 27.003 1.00 22.03 397 ARG A C 1
ATOM 3131 O O . ARG A 1 397 ? 34.880 27.550 27.653 1.00 22.03 397 ARG A O 1
ATOM 3138 N N . THR A 1 398 ? 33.389 28.777 26.511 1.00 24.30 398 THR A N 1
ATOM 3139 C CA . THR A 1 398 ? 33.973 30.100 26.806 1.00 24.30 398 THR A CA 1
ATOM 3140 C C . THR A 1 398 ? 32.866 31.131 27.033 1.00 24.30 398 THR A C 1
ATOM 3142 O O . THR A 1 398 ? 31.712 30.914 26.666 1.00 24.30 398 THR A O 1
ATOM 3145 N N . THR A 1 399 ? 33.197 32.209 27.744 1.00 24.69 399 THR A N 1
ATOM 3146 C CA . THR A 1 399 ? 32.241 33.124 28.391 1.00 24.69 399 THR A CA 1
ATOM 3147 C C . THR A 1 399 ? 32.246 34.537 27.801 1.00 24.69 399 THR A C 1
ATOM 3149 O O . THR A 1 399 ? 33.207 34.951 27.159 1.00 24.69 399 THR A O 1
ATOM 3152 N N . SER A 1 400 ? 31.168 35.283 28.058 1.00 25.95 400 SER A N 1
ATOM 3153 C CA . SER A 1 400 ? 30.932 36.667 27.615 1.00 25.95 400 SER A CA 1
ATOM 3154 C C . SER A 1 400 ? 31.941 37.693 28.164 1.00 25.95 400 SER A C 1
ATOM 3156 O O . SER A 1 400 ? 32.640 37.429 29.144 1.00 25.95 400 SER A O 1
ATOM 3158 N N . PRO A 1 401 ? 31.926 38.919 27.614 1.00 33.62 401 PRO A N 1
ATOM 3159 C CA . PRO A 1 401 ? 31.441 40.059 28.412 1.00 33.62 401 PRO A CA 1
ATOM 3160 C C . PRO A 1 401 ? 30.268 40.814 27.742 1.00 33.62 401 PRO A C 1
ATOM 3162 O O . PRO A 1 401 ? 29.751 40.381 26.716 1.00 33.62 401 PRO A O 1
ATOM 3165 N N . ALA A 1 402 ? 29.784 41.898 28.364 1.00 27.16 402 ALA A N 1
ATOM 3166 C CA . ALA A 1 402 ? 28.479 42.516 28.074 1.00 27.16 402 ALA A CA 1
ATOM 3167 C C . ALA A 1 402 ? 28.532 44.022 27.727 1.00 27.16 402 ALA A C 1
ATOM 3169 O O . ALA A 1 402 ? 29.485 44.719 28.069 1.00 27.16 402 ALA A O 1
ATOM 3170 N N . ALA A 1 403 ? 27.445 44.536 27.134 1.00 26.66 403 ALA A N 1
ATOM 3171 C CA . ALA A 1 403 ? 27.167 45.963 26.927 1.00 26.66 403 ALA A CA 1
ATOM 3172 C C . ALA A 1 403 ? 25.683 46.297 27.230 1.00 26.66 403 ALA A C 1
ATOM 3174 O O . ALA A 1 403 ? 24.853 45.398 27.353 1.00 26.66 403 ALA A O 1
ATOM 3175 N N . ARG A 1 404 ? 25.357 47.587 27.417 1.00 27.52 404 ARG A N 1
ATOM 3176 C CA . ARG A 1 404 ? 24.063 48.094 27.948 1.00 27.52 404 ARG A CA 1
ATOM 3177 C C . ARG A 1 404 ? 23.113 48.631 26.862 1.00 27.52 404 ARG A C 1
ATOM 3179 O O . ARG A 1 404 ? 23.563 48.929 25.760 1.00 27.52 404 ARG A O 1
ATOM 3186 N N . PRO A 1 405 ? 21.850 48.924 27.230 1.00 34.72 405 PRO A N 1
ATOM 3187 C CA . PRO A 1 405 ? 21.411 50.332 27.140 1.00 34.72 405 PRO A CA 1
ATOM 3188 C C . PRO A 1 405 ? 20.745 50.915 28.419 1.00 34.72 405 PRO A C 1
ATOM 3190 O O . PRO A 1 405 ? 20.563 50.239 29.429 1.00 34.72 405 PRO A O 1
ATOM 3193 N N . ARG A 1 406 ? 20.434 52.222 28.369 1.00 27.55 406 ARG A N 1
ATOM 3194 C CA . ARG A 1 406 ? 19.658 53.060 29.328 1.00 27.55 406 ARG A CA 1
ATOM 3195 C C . ARG A 1 406 ? 18.255 53.353 28.727 1.00 27.55 406 ARG A C 1
ATOM 3197 O O . ARG A 1 406 ? 18.120 53.173 27.526 1.00 27.55 406 ARG A O 1
ATOM 3204 N N . ALA A 1 407 ? 17.244 53.960 29.374 1.00 29.22 407 ALA A N 1
ATOM 3205 C CA . ALA A 1 407 ? 16.735 54.062 30.766 1.00 29.22 407 ALA A CA 1
ATOM 3206 C C . ALA A 1 407 ? 15.495 55.023 30.778 1.00 29.22 407 ALA A C 1
ATOM 3208 O O . ALA A 1 407 ? 15.329 55.747 29.800 1.00 29.22 407 ALA A O 1
ATOM 3209 N N . LYS A 1 408 ? 14.749 55.125 31.909 1.00 26.47 408 LYS A N 1
ATOM 3210 C CA . LYS A 1 408 ? 13.516 55.944 32.204 1.00 26.47 408 LYS A CA 1
ATOM 3211 C C . LYS A 1 408 ? 12.183 55.218 31.876 1.00 26.47 408 LYS A C 1
ATOM 3213 O O . LYS A 1 408 ? 12.066 54.727 30.766 1.00 26.47 408 LYS A O 1
ATOM 3218 N N . SER A 1 409 ? 11.196 54.951 32.762 1.00 29.42 409 SER A N 1
ATOM 3219 C CA . SER A 1 409 ? 10.525 55.615 33.932 1.00 29.42 409 SER A CA 1
ATOM 3220 C C . SER A 1 409 ? 9.215 56.325 33.526 1.00 29.42 409 SER A C 1
ATOM 3222 O O . SER A 1 409 ? 9.261 57.043 32.536 1.00 29.42 409 SER A O 1
ATOM 3224 N N . ALA A 1 410 ? 8.060 56.257 34.217 1.00 28.58 410 ALA A N 1
ATOM 3225 C CA . ALA A 1 410 ? 7.654 55.756 35.556 1.00 28.58 410 ALA A CA 1
ATOM 3226 C C . ALA A 1 410 ? 6.132 55.374 35.546 1.00 28.58 410 ALA A C 1
ATOM 3228 O O . ALA A 1 410 ? 5.500 55.581 34.519 1.00 28.58 410 ALA A O 1
ATOM 3229 N N . GLY A 1 411 ? 5.442 54.870 36.590 1.00 26.47 411 GLY A N 1
ATOM 3230 C CA . GLY A 1 411 ? 5.828 54.335 37.914 1.00 26.47 411 GLY A CA 1
ATOM 3231 C C . GLY A 1 411 ? 4.685 54.369 38.970 1.00 26.47 411 GLY A C 1
ATOM 3232 O O . GLY A 1 411 ? 3.800 55.211 38.874 1.00 26.47 411 GLY A O 1
ATOM 3233 N N . ARG A 1 412 ? 4.797 53.539 40.035 1.00 29.62 412 ARG A N 1
ATOM 3234 C CA . ARG A 1 412 ? 3.879 53.362 41.212 1.00 29.62 412 ARG A CA 1
ATOM 3235 C C . ARG A 1 412 ? 2.575 52.571 40.914 1.00 29.62 412 ARG A C 1
ATOM 3237 O O . ARG A 1 412 ? 2.113 52.600 39.786 1.00 29.62 412 ARG A O 1
ATOM 3244 N N . SER A 1 413 ? 1.965 51.824 41.851 1.00 24.19 413 SER A N 1
ATOM 3245 C CA . SER A 1 413 ? 2.212 51.620 43.303 1.00 24.19 413 SER A CA 1
ATOM 3246 C C . SER A 1 413 ? 2.176 50.126 43.747 1.00 24.19 413 SER A C 1
ATOM 3248 O O . SER A 1 413 ? 1.985 49.225 42.940 1.00 24.19 413 SER A O 1
ATOM 3250 N N . TRP A 1 414 ? 2.464 49.872 45.032 1.00 23.77 414 TRP A N 1
ATOM 3251 C CA . TRP A 1 414 ? 2.702 48.583 45.745 1.00 23.77 414 TRP A CA 1
ATOM 3252 C C . TRP A 1 414 ? 1.770 48.531 47.012 1.00 23.77 414 TRP A C 1
ATOM 3254 O O . TRP A 1 414 ? 1.006 49.495 47.123 1.00 23.77 414 TRP A O 1
ATOM 3264 N N . PRO A 1 415 ? 1.791 47.572 48.001 1.00 44.88 415 PRO A N 1
ATOM 3265 C CA . PRO A 1 415 ? 2.876 46.623 48.369 1.00 44.88 415 PRO A CA 1
ATOM 3266 C C . PRO A 1 415 ? 2.545 45.213 48.995 1.00 44.88 415 PRO A C 1
ATOM 3268 O O . PRO A 1 415 ? 1.423 44.953 49.415 1.00 44.88 415 PRO A O 1
ATOM 3271 N N . ARG A 1 416 ? 3.627 44.421 49.262 1.00 30.05 416 ARG A N 1
ATOM 3272 C CA . ARG A 1 416 ? 3.776 43.217 50.165 1.00 30.05 416 ARG A CA 1
ATOM 3273 C C . ARG A 1 416 ? 3.117 41.901 49.662 1.00 30.05 416 ARG A C 1
ATOM 3275 O O . ARG A 1 416 ? 2.112 41.980 48.981 1.00 30.05 416 ARG A O 1
ATOM 3282 N N . ARG A 1 417 ? 3.572 40.657 49.948 1.00 25.45 417 ARG A N 1
ATOM 3283 C CA . ARG A 1 417 ? 4.763 40.021 50.618 1.00 25.45 417 ARG A CA 1
ATOM 3284 C C . ARG A 1 417 ? 5.449 39.024 49.609 1.00 25.45 417 ARG A C 1
ATOM 3286 O O . ARG A 1 417 ? 4.965 38.963 48.489 1.00 25.45 417 ARG A O 1
ATOM 3293 N N . LEU A 1 418 ? 6.568 38.276 49.771 1.00 24.09 418 LEU A N 1
ATOM 3294 C CA . LEU A 1 418 ? 7.420 37.727 50.873 1.00 24.09 418 LEU A CA 1
ATOM 3295 C C . LEU A 1 418 ? 6.823 36.488 51.615 1.00 24.09 418 LEU A C 1
ATOM 3297 O O . LEU A 1 418 ? 5.641 36.520 51.932 1.00 24.09 418 LEU A O 1
ATOM 3301 N N . THR A 1 419 ? 7.491 35.349 51.915 1.00 23.77 419 THR A N 1
ATOM 3302 C CA . THR A 1 419 ? 8.913 34.864 51.956 1.00 23.77 419 THR A CA 1
ATOM 3303 C C . THR A 1 419 ? 8.883 33.309 51.773 1.00 23.77 419 THR A C 1
ATOM 3305 O O . THR A 1 419 ? 8.022 32.700 52.392 1.00 23.77 419 THR A O 1
ATOM 3308 N N . ILE A 1 420 ? 9.549 32.610 50.827 1.00 22.86 420 ILE A N 1
ATOM 3309 C CA . ILE A 1 420 ? 10.975 32.178 50.646 1.00 22.86 420 ILE A CA 1
ATOM 3310 C C . ILE A 1 420 ? 11.477 30.992 51.541 1.00 22.86 420 ILE A C 1
ATOM 3312 O O . ILE A 1 420 ? 11.466 31.108 52.759 1.00 22.86 420 ILE A O 1
ATOM 3316 N N . CYS A 1 421 ? 12.065 29.952 50.895 1.00 21.36 421 CYS A N 1
ATOM 3317 C CA . CYS A 1 421 ? 12.984 28.880 51.402 1.00 21.36 421 CYS A CA 1
ATOM 3318 C C . CYS A 1 421 ? 12.459 27.753 52.343 1.00 21.36 421 CYS A C 1
ATOM 3320 O O . CYS A 1 421 ? 11.457 27.935 53.016 1.00 21.36 421 CYS A O 1
ATOM 3322 N N . SER A 1 422 ? 13.095 26.560 52.455 1.00 23.58 422 SER A N 1
ATOM 3323 C CA . SER A 1 422 ? 14.187 25.923 51.658 1.00 23.58 422 SER A CA 1
ATOM 3324 C C . SER A 1 422 ? 14.298 24.384 51.819 1.00 23.58 422 SER A C 1
ATOM 3326 O O . SER A 1 422 ? 13.856 23.803 52.802 1.00 23.58 422 SER A O 1
ATOM 3328 N N . THR A 1 423 ? 14.993 23.761 50.859 1.00 23.61 423 THR A N 1
ATOM 3329 C CA . THR A 1 423 ? 15.395 22.346 50.685 1.00 23.61 423 THR A CA 1
ATOM 3330 C C . THR A 1 423 ? 16.153 21.678 51.849 1.00 23.61 423 THR A C 1
ATOM 3332 O O . THR A 1 423 ? 17.002 22.320 52.467 1.00 23.61 423 THR A O 1
ATOM 3335 N N . ARG A 1 424 ? 16.035 20.340 51.990 1.00 24.20 424 ARG A N 1
ATOM 3336 C CA . ARG A 1 424 ? 17.174 19.429 52.290 1.00 24.20 424 ARG A CA 1
ATOM 3337 C C . ARG A 1 424 ? 16.904 17.960 51.907 1.00 24.20 424 ARG A C 1
ATOM 3339 O O . ARG A 1 424 ? 15.766 17.514 51.944 1.00 24.20 424 ARG A O 1
ATOM 3346 N N . LEU A 1 425 ? 17.967 17.224 51.558 1.00 23.69 425 LEU A N 1
ATOM 3347 C CA . LEU A 1 425 ? 17.990 15.758 51.396 1.00 23.69 425 LEU A CA 1
ATOM 3348 C C . LEU A 1 425 ? 18.629 15.101 52.630 1.00 23.69 425 LEU A C 1
ATOM 3350 O O . LEU A 1 425 ? 19.5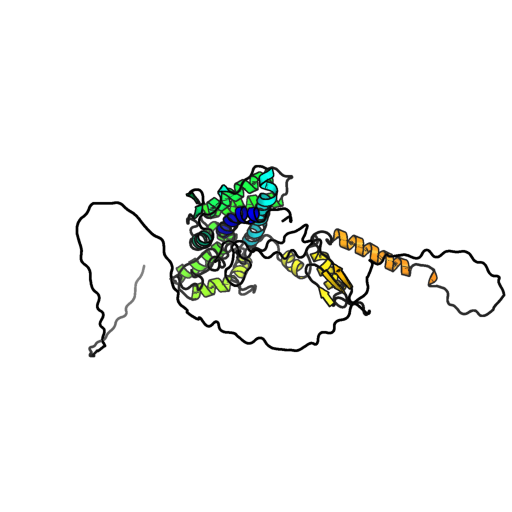06 15.710 53.242 1.00 23.69 425 LEU A O 1
ATOM 3354 N N . MET A 1 426 ? 18.322 13.822 52.881 1.00 23.25 426 MET A N 1
ATOM 3355 C CA . MET A 1 426 ? 19.304 12.848 53.389 1.00 23.25 426 MET A CA 1
ATOM 3356 C C . MET A 1 426 ? 18.886 11.396 53.085 1.00 23.25 426 MET A C 1
ATOM 3358 O O . MET A 1 426 ? 17.734 11.127 52.757 1.00 23.25 426 MET A O 1
ATOM 3362 N N . THR A 1 427 ? 19.840 10.467 53.160 1.00 24.02 427 THR A N 1
ATOM 3363 C CA . THR A 1 427 ? 19.704 9.026 52.867 1.00 24.02 427 THR A CA 1
ATOM 3364 C C . THR A 1 427 ? 20.323 8.200 54.004 1.00 24.02 427 THR A C 1
ATOM 3366 O O . THR A 1 427 ? 21.250 8.708 54.626 1.00 24.02 427 THR A O 1
ATOM 3369 N N . PHE A 1 428 ? 19.880 6.945 54.245 1.00 24.12 428 PHE A N 1
ATOM 3370 C CA . PHE A 1 428 ? 20.771 5.772 54.461 1.00 24.12 428 PHE A CA 1
ATOM 3371 C C . PHE A 1 428 ? 20.071 4.395 54.677 1.00 24.12 428 PHE A C 1
ATOM 3373 O O . PHE A 1 428 ? 19.091 4.272 55.395 1.00 24.12 428 PHE A O 1
ATOM 3380 N N . SER A 1 429 ? 20.674 3.357 54.075 1.00 24.64 429 SER A N 1
ATOM 3381 C CA . SER A 1 429 ? 20.866 1.940 54.490 1.00 24.64 429 SER A CA 1
ATOM 3382 C C . SER A 1 429 ? 19.843 1.091 55.304 1.00 24.64 429 SER A C 1
ATOM 3384 O O . SER A 1 429 ? 19.711 1.235 56.512 1.00 24.64 429 SER A O 1
ATOM 3386 N N . ARG A 1 430 ? 19.391 -0.006 54.657 1.00 27.31 430 ARG A N 1
ATOM 3387 C CA . ARG A 1 430 ? 19.324 -1.444 55.084 1.00 27.31 430 ARG A CA 1
ATOM 3388 C C . ARG A 1 430 ? 19.281 -1.849 56.585 1.00 27.31 430 ARG A C 1
ATOM 3390 O O . ARG A 1 430 ? 20.262 -1.616 57.290 1.00 27.31 430 ARG A O 1
ATOM 3397 N N . ARG A 1 431 ? 18.379 -2.799 56.928 1.00 26.45 431 ARG A N 1
ATOM 3398 C CA . ARG A 1 431 ? 18.705 -4.182 57.416 1.00 26.45 431 ARG A CA 1
ATOM 3399 C C . ARG A 1 431 ? 17.470 -5.112 57.546 1.00 26.45 431 ARG A C 1
ATOM 3401 O O . ARG A 1 431 ? 16.345 -4.635 57.525 1.00 26.45 431 ARG A O 1
ATOM 3408 N N . THR A 1 432 ? 17.703 -6.427 57.673 1.00 30.80 432 THR A N 1
ATOM 3409 C CA . THR A 1 432 ? 16.711 -7.512 57.905 1.00 30.80 432 THR A CA 1
ATOM 3410 C C . THR A 1 432 ? 17.147 -8.450 59.048 1.00 30.80 432 THR A C 1
ATOM 3412 O O . THR A 1 432 ? 18.339 -8.511 59.362 1.00 30.80 432 THR A O 1
ATOM 3415 N N . PRO A 1 433 ? 16.194 -9.156 59.690 1.00 42.22 433 PRO A N 1
ATOM 3416 C CA . PRO A 1 433 ? 16.179 -10.638 59.798 1.00 42.22 433 PRO A CA 1
ATOM 3417 C C . PRO A 1 433 ? 14.765 -11.218 59.449 1.00 42.22 433 PRO A C 1
ATOM 3419 O O . PRO A 1 433 ? 13.839 -10.434 59.282 1.00 42.22 433 PRO A O 1
ATOM 3422 N N . ARG A 1 434 ? 14.498 -12.498 59.092 1.00 31.28 434 ARG A N 1
ATOM 3423 C CA . ARG A 1 434 ? 14.691 -13.828 59.756 1.00 31.28 434 ARG A CA 1
ATOM 3424 C C . ARG A 1 434 ? 13.969 -13.931 61.130 1.00 31.28 434 ARG A C 1
ATOM 3426 O O . ARG A 1 434 ? 14.092 -12.982 61.887 1.00 31.28 434 ARG A O 1
ATOM 3433 N N . THR A 1 435 ? 13.241 -14.984 61.566 1.00 30.70 435 THR A N 1
ATOM 3434 C CA . THR A 1 435 ? 12.837 -16.364 61.105 1.00 30.70 435 THR A CA 1
ATOM 3435 C C . THR A 1 435 ? 11.784 -16.934 62.125 1.00 30.70 435 THR A C 1
ATOM 3437 O O . THR A 1 435 ? 11.693 -16.338 63.190 1.00 30.70 435 THR A O 1
ATOM 3440 N N . SER A 1 436 ? 11.002 -18.039 62.013 1.00 28.16 436 SER A N 1
ATOM 3441 C CA . SER A 1 436 ? 10.643 -19.059 60.977 1.00 28.16 436 SER A CA 1
ATOM 3442 C C . SER A 1 436 ? 9.612 -20.115 61.506 1.00 28.16 436 SER A C 1
ATOM 3444 O O . SER A 1 436 ? 9.546 -20.304 62.715 1.00 28.16 436 SER A O 1
ATOM 3446 N N . CYS A 1 437 ? 9.010 -20.927 60.605 1.00 26.67 437 CYS A N 1
ATOM 3447 C CA . CYS A 1 437 ? 8.543 -22.343 60.775 1.00 26.67 437 CYS A CA 1
ATOM 3448 C C . CYS A 1 437 ? 7.097 -22.727 61.224 1.00 26.67 437 CYS A C 1
ATOM 3450 O O . CYS A 1 437 ? 6.444 -22.021 61.980 1.00 26.67 437 CYS A O 1
ATOM 3452 N N . GLY A 1 438 ? 6.667 -23.927 60.760 1.00 25.61 438 GLY A N 1
ATOM 3453 C CA . GLY A 1 438 ? 5.414 -24.682 61.049 1.00 25.61 438 GLY A CA 1
ATOM 3454 C C . GLY A 1 438 ? 4.558 -24.940 59.777 1.00 25.61 438 GLY A C 1
ATOM 3455 O O . GLY A 1 438 ? 4.183 -23.971 59.135 1.00 25.61 438 GLY A O 1
ATOM 3456 N N . HIS A 1 439 ? 4.393 -26.144 59.181 1.00 28.03 439 HIS A N 1
ATOM 3457 C CA . HIS A 1 439 ? 3.724 -27.416 59.596 1.00 28.03 439 HIS A CA 1
ATOM 3458 C C . HIS A 1 439 ? 2.164 -27.351 59.614 1.00 28.03 439 HIS A C 1
ATOM 3460 O O . HIS A 1 439 ? 1.638 -26.381 60.137 1.00 28.03 439 HIS A O 1
ATOM 3466 N N . THR A 1 440 ? 1.343 -28.304 59.099 1.00 27.19 440 THR A N 1
ATOM 3467 C CA . THR A 1 440 ? 1.587 -29.589 58.366 1.00 27.19 440 THR A CA 1
ATOM 3468 C C . THR A 1 440 ? 0.327 -30.209 57.684 1.00 27.19 440 THR A C 1
ATOM 3470 O O . THR A 1 440 ? -0.673 -30.431 58.354 1.00 27.19 440 THR A O 1
ATOM 3473 N N . SER A 1 441 ? 0.489 -30.747 56.457 1.00 25.27 441 SER A N 1
ATOM 3474 C CA . SER A 1 441 ? -0.072 -32.037 55.939 1.00 25.27 441 SER A CA 1
ATOM 3475 C C . SER A 1 441 ? -1.561 -32.255 55.524 1.00 25.27 441 SER A C 1
ATOM 3477 O O . SER A 1 441 ? -2.477 -31.720 56.132 1.00 25.27 441 SER A O 1
ATOM 3479 N N . LYS A 1 442 ? -1.737 -33.228 54.590 1.00 26.70 442 LYS A N 1
ATOM 3480 C CA . LYS A 1 442 ? -2.948 -34.022 54.191 1.00 26.70 442 LYS A CA 1
ATOM 3481 C C . LYS A 1 442 ? -4.076 -33.309 53.402 1.00 26.70 442 LYS A C 1
ATOM 3483 O O . LYS A 1 442 ? -4.210 -32.103 53.511 1.00 26.70 442 LYS A O 1
ATOM 3488 N N . ARG A 1 443 ? -5.003 -33.996 52.696 1.00 24.81 443 ARG A N 1
ATOM 3489 C CA . ARG A 1 443 ? -5.008 -35.139 51.716 1.00 24.81 443 ARG A CA 1
ATOM 3490 C C . ARG A 1 443 ? -6.483 -35.583 51.491 1.00 24.81 443 ARG A C 1
ATOM 3492 O O . ARG A 1 443 ? -7.059 -36.063 52.459 1.00 24.81 443 ARG A O 1
ATOM 3499 N N . ALA A 1 444 ? -7.026 -35.486 50.266 1.00 25.69 444 ALA A N 1
ATOM 3500 C CA . ALA A 1 444 ? -8.220 -36.168 49.675 1.00 25.69 444 ALA A CA 1
ATOM 3501 C C . ALA A 1 444 ? -8.787 -35.272 48.539 1.00 25.69 444 ALA A C 1
ATOM 3503 O O . ALA A 1 444 ? -8.805 -34.062 48.736 1.00 25.69 444 ALA A O 1
ATOM 3504 N N . ALA A 1 445 ? -9.195 -35.686 47.328 1.00 23.19 445 ALA A N 1
ATOM 3505 C CA . ALA A 1 445 ? -9.306 -36.984 46.626 1.00 23.19 445 ALA A CA 1
ATOM 3506 C C . ALA A 1 445 ? -10.614 -37.812 46.760 1.00 23.19 445 ALA A C 1
ATOM 3508 O O . ALA A 1 445 ? -10.592 -38.894 47.339 1.00 23.19 445 ALA A O 1
ATOM 3509 N N . SER A 1 446 ? -11.701 -37.309 46.151 1.00 24.55 446 SER A N 1
ATOM 3510 C CA . SER A 1 446 ? -12.853 -38.036 45.547 1.00 24.55 446 SER A CA 1
ATOM 3511 C C . SER A 1 446 ? -13.783 -36.970 44.917 1.00 24.55 446 SER A C 1
ATOM 3513 O O . SER A 1 446 ? -14.114 -36.031 45.637 1.00 24.55 446 SER A O 1
ATOM 3515 N N . ASP A 1 447 ? -14.128 -36.865 43.627 1.00 23.64 447 ASP A N 1
ATOM 3516 C CA . ASP A 1 447 ? -14.547 -37.774 42.530 1.00 23.64 447 ASP A CA 1
ATOM 3517 C C . ASP A 1 447 ? -16.018 -38.252 42.541 1.00 23.64 447 ASP A C 1
ATOM 3519 O O . ASP A 1 447 ? -16.469 -38.865 43.504 1.00 23.64 447 ASP A O 1
ATOM 3523 N N . LEU A 1 448 ? -16.680 -38.038 41.385 1.00 23.48 448 LEU A N 1
ATOM 3524 C CA . LEU A 1 448 ? -18.011 -38.507 40.935 1.00 23.48 448 LEU A CA 1
ATOM 3525 C C . LEU A 1 448 ? -19.258 -37.963 41.705 1.00 23.48 448 LEU A C 1
ATOM 3527 O O . LEU A 1 448 ? -19.150 -37.524 42.841 1.00 23.48 448 LEU A O 1
ATOM 3531 N N . ALA A 1 449 ? -20.477 -37.905 41.130 1.00 24.66 449 ALA A N 1
ATOM 3532 C CA . ALA A 1 449 ? -20.948 -38.400 39.823 1.00 24.66 449 ALA A CA 1
ATOM 3533 C C . ALA A 1 449 ? -22.131 -37.593 39.208 1.00 24.66 449 ALA A C 1
ATOM 3535 O O . ALA A 1 449 ? -23.039 -37.192 39.925 1.00 24.66 449 ALA A O 1
ATOM 3536 N N . VAL A 1 450 ? -22.134 -37.494 37.868 1.00 25.50 450 VAL A N 1
ATOM 3537 C CA . VAL A 1 450 ? -23.252 -37.809 36.937 1.00 25.50 450 VAL A CA 1
ATOM 3538 C C . VAL A 1 450 ? -24.640 -37.164 37.160 1.00 25.50 450 VAL A C 1
ATOM 3540 O O . VAL A 1 450 ? -25.437 -37.646 37.963 1.00 25.50 450 VAL A O 1
ATOM 3543 N N . LEU A 1 451 ? -25.007 -36.226 36.273 1.00 31.78 451 LEU A N 1
ATOM 3544 C CA . LEU A 1 451 ? -25.759 -36.546 35.040 1.00 31.78 451 LEU A CA 1
ATOM 3545 C C . LEU A 1 451 ? -25.359 -35.602 33.892 1.00 31.78 451 LEU A C 1
ATOM 3547 O O . LEU A 1 451 ? -24.979 -34.452 34.203 1.00 31.78 451 LEU A O 1
#